Protein AF-0000000070791958 (afdb_homodimer)

Radius of gyration: 25.89 Å; Cα contacts (8 Å, |Δi|>4): 809; chains: 2; bounding box: 68×74×59 Å

Structure (mmCIF, N/CA/C/O backbone):
data_AF-0000000070791958-model_v1
#
loop_
_entity.id
_entity.type
_entity.pdbx_description
1 polymer 'PROBABLE DIPEPTIDE-TRANSPORT INTEGRAL MEMBRANE PROTEIN ABC TRANSPORTER DPPB'
#
loop_
_atom_site.group_PDB
_atom_site.id
_atom_site.type_symbol
_atom_site.label_atom_id
_atom_site.label_alt_id
_atom_site.label_comp_id
_atom_site.label_asym_id
_atom_site.label_entity_id
_atom_site.label_seq_id
_atom_site.pdbx_PDB_ins_code
_atom_site.Cartn_x
_atom_site.Cartn_y
_atom_site.Cartn_z
_atom_site.occupancy
_atom_site.B_iso_or_equiv
_atom_site.auth_seq_id
_atom_site.auth_comp_id
_atom_site.auth_asym_id
_atom_site.auth_atom_id
_atom_site.pdbx_PDB_model_num
ATOM 1 N N . MET A 1 1 ? -8.266 8.156 31.766 1 78.69 1 MET A N 1
ATOM 2 C CA . MET A 1 1 ? -7.883 7.02 30.938 1 78.69 1 MET A CA 1
ATOM 3 C C . MET A 1 1 ? -9.094 6.16 30.594 1 78.69 1 MET A C 1
ATOM 5 O O . MET A 1 1 ? -9.289 5.781 29.438 1 78.69 1 MET A O 1
ATOM 9 N N . GLY A 1 2 ? -9.938 5.934 31.641 1 81.75 2 GLY A N 1
ATOM 10 C CA . GLY A 1 2 ? -11.109 5.109 31.391 1 81.75 2 GLY A CA 1
ATOM 11 C C . GLY A 1 2 ? -12.062 5.719 30.375 1 81.75 2 GLY A C 1
ATOM 12 O O . GLY A 1 2 ? -12.5 5.043 29.453 1 81.75 2 GLY A O 1
ATOM 13 N N . TRP A 1 3 ? -12.234 6.945 30.547 1 85.06 3 TRP A N 1
ATOM 14 C CA . TRP A 1 3 ? -13.141 7.633 29.641 1 85.06 3 TRP A CA 1
ATOM 15 C C . TRP A 1 3 ? -12.539 7.727 28.234 1 85.06 3 TRP A C 1
ATOM 17 O O . TRP A 1 3 ? -13.258 7.617 27.234 1 85.06 3 TRP A O 1
ATOM 27 N N . TYR A 1 4 ? -11.305 7.953 28.203 1 83.25 4 TYR A N 1
ATOM 28 C CA . TYR A 1 4 ? -10.594 7.992 26.922 1 83.25 4 TYR A CA 1
ATOM 29 C C . TYR A 1 4 ? -10.719 6.664 26.188 1 83.25 4 TYR A C 1
ATOM 31 O O . TYR A 1 4 ? -11.039 6.633 25 1 83.25 4 TYR A O 1
ATOM 39 N N . VAL A 1 5 ? -10.539 5.641 26.922 1 87.19 5 VAL A N 1
ATOM 40 C CA . VAL A 1 5 ? -10.633 4.301 26.344 1 87.19 5 VAL A CA 1
ATOM 41 C C . VAL A 1 5 ? -12.07 4.035 25.906 1 87.19 5 VAL A C 1
ATOM 43 O O . VAL A 1 5 ? -12.297 3.494 24.812 1 87.19 5 VAL A O 1
ATOM 46 N N . ALA A 1 6 ? -13.008 4.5 26.734 1 90 6 ALA A N 1
ATOM 47 C CA . ALA A 1 6 ? -14.414 4.273 26.406 1 90 6 ALA A CA 1
ATOM 48 C C . ALA A 1 6 ? -14.805 5.008 25.125 1 90 6 ALA A C 1
ATOM 50 O O . ALA A 1 6 ? -15.547 4.469 24.297 1 90 6 ALA A O 1
ATOM 51 N N . ARG A 1 7 ? -14.336 6.094 24.969 1 86.25 7 ARG A N 1
ATOM 52 C CA . ARG A 1 7 ? -14.633 6.887 23.781 1 86.25 7 ARG A CA 1
ATOM 53 C C . ARG A 1 7 ? -14.023 6.258 22.547 1 86.25 7 ARG A C 1
ATOM 55 O O . ARG A 1 7 ? -14.656 6.219 21.484 1 86.25 7 ARG A O 1
ATOM 62 N N . ARG A 1 8 ? -12.859 5.801 22.719 1 85.06 8 ARG A N 1
ATOM 63 C CA . ARG A 1 8 ? -12.188 5.172 21.594 1 85.06 8 ARG A CA 1
ATOM 64 C C . ARG A 1 8 ? -12.883 3.869 21.188 1 85.06 8 ARG A C 1
ATOM 66 O O . ARG A 1 8 ? -13.016 3.568 20 1 85.06 8 ARG A O 1
ATOM 73 N N . VAL A 1 9 ? -13.25 3.182 22.188 1 90.44 9 VAL A N 1
ATOM 74 C CA . VAL A 1 9 ? -13.953 1.927 21.938 1 90.44 9 VAL A CA 1
ATOM 75 C C . VAL A 1 9 ? -15.305 2.209 21.281 1 90.44 9 VAL A C 1
ATOM 77 O O . VAL A 1 9 ? -15.734 1.471 20.391 1 90.44 9 VAL A O 1
ATOM 80 N N . ALA A 1 10 ? -15.953 3.213 21.672 1 89.62 10 ALA A N 1
ATOM 81 C CA . ALA A 1 10 ? -17.25 3.592 21.109 1 89.62 10 ALA A CA 1
ATOM 82 C C . ALA A 1 10 ? -17.125 3.875 19.609 1 89.62 10 ALA A C 1
ATOM 84 O O . ALA A 1 10 ? -18.047 3.551 18.844 1 89.62 10 ALA A O 1
ATOM 85 N N . VAL A 1 11 ? -16.062 4.406 19.219 1 86.06 11 VAL A N 1
ATOM 86 C CA . VAL A 1 11 ? -15.859 4.727 17.797 1 86.06 11 VAL A CA 1
ATOM 87 C C . VAL A 1 11 ? -15.539 3.455 17.016 1 86.06 11 VAL A C 1
ATOM 89 O O . VAL A 1 11 ? -15.883 3.342 15.844 1 86.06 11 VAL A O 1
ATOM 92 N N . MET A 1 12 ? -15 2.527 17.688 1 91.12 12 MET A N 1
ATOM 93 C CA . MET A 1 12 ? -14.602 1.278 17.047 1 91.12 12 MET A CA 1
ATOM 94 C C . MET A 1 12 ? -15.812 0.416 16.734 1 91.12 12 MET A C 1
ATOM 96 O O . MET A 1 12 ? -15.789 -0.367 15.781 1 91.12 12 MET A O 1
ATOM 100 N N . VAL A 1 13 ? -16.797 0.579 17.484 1 92.94 13 VAL A N 1
ATOM 101 C CA . VAL A 1 13 ? -17.969 -0.303 17.375 1 92.94 13 VAL A CA 1
ATOM 102 C C . VAL A 1 13 ? -18.641 -0.093 16.016 1 92.94 13 VAL A C 1
ATOM 104 O O . VAL A 1 13 ? -18.844 -1.048 15.266 1 92.94 13 VAL A O 1
ATOM 107 N N . PRO A 1 14 ? -18.922 1.12 15.641 1 92.75 14 PRO A N 1
ATOM 108 C CA . PRO A 1 14 ? -19.547 1.297 14.328 1 92.75 14 PRO A CA 1
ATOM 109 C C . PRO A 1 14 ? -18.641 0.864 13.18 1 92.75 14 PRO A C 1
ATOM 111 O O . PRO A 1 14 ? -19.125 0.388 12.148 1 92.75 14 PRO A O 1
ATOM 114 N N . VAL A 1 15 ? -17.438 1.049 13.32 1 91.88 15 VAL A N 1
ATOM 115 C CA . VAL A 1 15 ? -16.5 0.637 12.273 1 91.88 15 VAL A CA 1
ATOM 116 C C . VAL A 1 15 ? -16.5 -0.885 12.148 1 91.88 15 VAL A C 1
ATOM 118 O O . VAL A 1 15 ? -16.547 -1.422 11.039 1 91.88 15 VAL A O 1
ATOM 121 N N . PHE A 1 16 ? -16.453 -1.516 13.305 1 94.75 16 PHE A N 1
ATOM 122 C CA . PHE A 1 16 ? -16.5 -2.973 13.32 1 94.75 16 PHE A CA 1
ATOM 123 C C . PHE A 1 16 ? -17.781 -3.49 12.695 1 94.75 16 PHE A C 1
ATOM 125 O O . PHE A 1 16 ? -17.75 -4.367 11.828 1 94.75 16 PHE A O 1
ATOM 132 N N . LEU A 1 17 ? -18.859 -2.953 13.102 1 95 17 LEU A N 1
ATOM 133 C CA . LEU A 1 17 ? -20.156 -3.385 12.594 1 95 17 LEU A CA 1
ATOM 134 C C . LEU A 1 17 ? -20.297 -3.047 11.109 1 95 17 LEU A C 1
ATOM 136 O O . LEU A 1 17 ? -20.812 -3.852 10.336 1 95 17 LEU A O 1
ATOM 140 N N . GLY A 1 18 ? -19.828 -1.9 10.758 1 93.94 18 GLY A N 1
ATOM 141 C CA . GLY A 1 18 ? -19.906 -1.504 9.359 1 93.94 18 GLY A CA 1
ATOM 142 C C . GLY A 1 18 ? -19.078 -2.379 8.438 1 93.94 18 GLY A C 1
ATOM 143 O O . GLY A 1 18 ? -19.547 -2.822 7.395 1 93.94 18 GLY A O 1
ATOM 144 N N . ALA A 1 19 ? -17.875 -2.635 8.812 1 94.12 19 ALA A N 1
ATOM 145 C CA . ALA A 1 19 ? -16.969 -3.436 7.992 1 94.12 19 ALA A CA 1
ATOM 146 C C . ALA A 1 19 ? -17.469 -4.879 7.891 1 94.12 19 ALA A C 1
ATOM 148 O O . ALA A 1 19 ? -17.484 -5.453 6.797 1 94.12 19 ALA A O 1
ATOM 149 N N . THR A 1 20 ? -17.859 -5.418 9.031 1 94.75 20 THR A N 1
ATOM 150 C CA . THR A 1 20 ? -18.266 -6.82 9.039 1 94.75 20 THR A CA 1
ATOM 151 C C . THR A 1 20 ? -19.625 -6.992 8.367 1 94.75 20 THR A C 1
ATOM 153 O O . THR A 1 20 ? -19.875 -8.008 7.707 1 94.75 20 THR A O 1
ATOM 156 N N . LEU A 1 21 ? -20.469 -5.992 8.539 1 94.12 21 LEU A N 1
ATOM 157 C CA . LEU A 1 21 ? -21.75 -6.039 7.84 1 94.12 21 LEU A CA 1
ATOM 158 C C . LEU A 1 21 ? -21.562 -5.941 6.332 1 94.12 21 LEU A C 1
ATOM 160 O O . LEU A 1 21 ? -22.234 -6.629 5.57 1 94.12 21 LEU A O 1
ATOM 164 N N . LEU A 1 22 ? -20.672 -5.137 5.98 1 91.88 22 LEU A N 1
ATOM 165 C CA . LEU A 1 22 ? -20.406 -4.973 4.555 1 91.88 22 LEU A CA 1
ATOM 166 C C . LEU A 1 22 ? -19.922 -6.277 3.938 1 91.88 22 LEU A C 1
ATOM 168 O O . LEU A 1 22 ? -20.453 -6.727 2.922 1 91.88 22 LEU A O 1
ATOM 172 N N . ILE A 1 23 ? -19 -6.918 4.535 1 92.5 23 ILE A N 1
ATOM 173 C CA . ILE A 1 23 ? -18.406 -8.133 3.975 1 92.5 23 ILE A CA 1
ATOM 174 C C . ILE A 1 23 ? -19.406 -9.281 4.07 1 92.5 23 ILE A C 1
ATOM 176 O O . ILE A 1 23 ? -19.562 -10.062 3.127 1 92.5 23 ILE A O 1
ATOM 180 N N . TYR A 1 24 ? -20.078 -9.336 5.219 1 92.06 24 TYR A N 1
ATOM 181 C CA . TYR A 1 24 ? -21.109 -10.352 5.391 1 92.06 24 TYR A CA 1
ATOM 182 C C . TYR A 1 24 ? -22.219 -10.195 4.352 1 92.06 24 TYR A C 1
ATOM 184 O O . TYR A 1 24 ? -22.641 -11.172 3.744 1 92.06 24 TYR A O 1
ATOM 192 N N . GLY A 1 25 ? -22.625 -9.031 4.141 1 91 25 GLY A N 1
ATOM 193 C CA . GLY A 1 25 ? -23.688 -8.75 3.178 1 91 25 GLY A CA 1
ATOM 194 C C . GLY A 1 25 ? -23.281 -9.055 1.747 1 91 25 GLY A C 1
ATOM 195 O O . GLY A 1 25 ? -24.094 -9.539 0.956 1 91 25 GLY A O 1
ATOM 196 N N . MET A 1 26 ? -22.125 -8.805 1.457 1 87.25 26 MET A N 1
ATOM 197 C CA . MET A 1 26 ? -21.641 -9.055 0.103 1 87.25 26 MET A CA 1
ATOM 198 C C . MET A 1 26 ? -21.641 -10.547 -0.211 1 87.25 26 MET A C 1
ATOM 200 O O . MET A 1 26 ? -21.75 -10.945 -1.374 1 87.25 26 MET A O 1
ATOM 204 N N . VAL A 1 27 ? -21.578 -11.32 0.796 1 85.19 27 VAL A N 1
ATOM 205 C CA . VAL A 1 27 ? -21.469 -12.758 0.582 1 85.19 27 VAL A CA 1
ATOM 206 C C . VAL A 1 27 ? -22.828 -13.414 0.78 1 85.19 27 VAL A C 1
ATOM 208 O O . VAL A 1 27 ? -23.203 -14.328 0.043 1 85.19 27 VAL A O 1
ATOM 211 N N . PHE A 1 28 ? -23.609 -12.82 1.711 1 86.12 28 PHE A N 1
ATOM 212 C CA . PHE A 1 28 ? -24.781 -13.586 2.125 1 86.12 28 PHE A CA 1
ATOM 213 C C . PHE A 1 28 ? -26.062 -12.852 1.759 1 86.12 28 PHE A C 1
ATOM 215 O O . PHE A 1 28 ? -27.156 -13.43 1.793 1 86.12 28 PHE A O 1
ATOM 222 N N . LEU A 1 29 ? -25.875 -11.562 1.448 1 80.38 29 LEU A N 1
ATOM 223 C CA . LEU A 1 29 ? -27.078 -10.836 1.03 1 80.38 29 LEU A CA 1
ATOM 224 C C . LEU A 1 29 ? -27.297 -10.969 -0.473 1 80.38 29 LEU A C 1
ATOM 226 O O . LEU A 1 29 ? -27.141 -9.992 -1.214 1 80.38 29 LEU A O 1
ATOM 230 N N . LEU A 1 30 ? -27.344 -12.125 -0.963 1 73.44 30 LEU A N 1
ATOM 231 C CA . LEU A 1 30 ? -27.453 -12.359 -2.398 1 73.44 30 LEU A CA 1
ATOM 232 C C . LEU A 1 30 ? -28.844 -12.867 -2.764 1 73.44 30 LEU A C 1
ATOM 234 O O . LEU A 1 30 ? -29.5 -13.5 -1.946 1 73.44 30 LEU A O 1
ATOM 238 N N . PRO A 1 31 ? -29.172 -12.367 -3.902 1 68.44 31 PRO A N 1
ATOM 239 C CA . PRO A 1 31 ? -30.484 -12.836 -4.352 1 68.44 31 PRO A CA 1
ATOM 240 C C . PRO A 1 31 ? -30.516 -14.344 -4.59 1 68.44 31 PRO A C 1
ATOM 242 O O . PRO A 1 31 ? -29.5 -14.938 -4.957 1 68.44 31 PRO A O 1
ATOM 245 N N . GLY A 1 32 ? -31.609 -14.922 -4.254 1 69.44 32 GLY A N 1
ATOM 246 C CA . GLY A 1 32 ? -31.828 -16.328 -4.527 1 69.44 32 GLY A CA 1
ATOM 247 C C . GLY A 1 32 ? -31.422 -17.234 -3.375 1 69.44 32 GLY A C 1
ATOM 248 O O . GLY A 1 32 ? -31.5 -16.828 -2.211 1 69.44 32 GLY A O 1
ATOM 249 N N . ASP A 1 3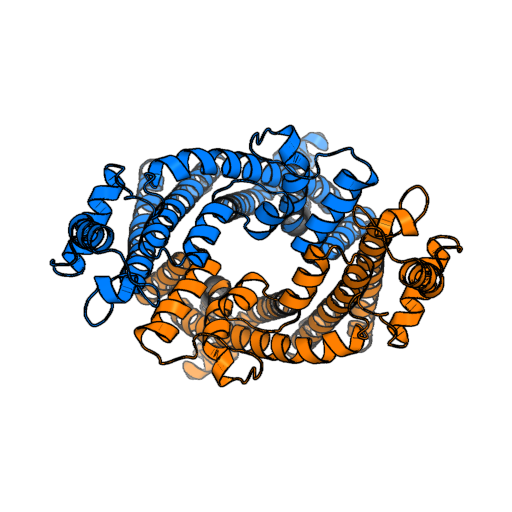3 ? -31 -18.469 -3.799 1 71.44 33 ASP A N 1
ATOM 250 C CA . ASP A 1 33 ? -30.562 -19.453 -2.811 1 71.44 33 ASP A CA 1
ATOM 251 C C . ASP A 1 33 ? -29.141 -19.156 -2.336 1 71.44 33 ASP A C 1
ATOM 253 O O . ASP A 1 33 ? -28.203 -19.203 -3.125 1 71.44 33 ASP A O 1
ATOM 257 N N . PRO A 1 34 ? -29.047 -18.828 -1.105 1 72.31 34 PRO A N 1
ATOM 258 C CA . PRO A 1 34 ? -27.734 -18.438 -0.58 1 72.31 34 PRO A CA 1
ATOM 259 C C . PRO A 1 34 ? -26.672 -19.531 -0.788 1 72.31 34 PRO A C 1
ATOM 261 O O . PRO A 1 34 ? -25.516 -19.219 -1.081 1 72.31 34 PRO A O 1
ATOM 264 N N . VAL A 1 35 ? -27.125 -20.734 -0.673 1 74.88 35 VAL A N 1
ATOM 265 C CA . VAL A 1 35 ? -26.156 -21.828 -0.8 1 74.88 35 VAL A CA 1
ATOM 266 C C . VAL A 1 35 ? -25.688 -21.938 -2.248 1 74.88 35 VAL A C 1
ATOM 268 O O . VAL A 1 35 ? -24.516 -22.188 -2.506 1 74.88 35 VAL A O 1
ATOM 271 N N . ALA A 1 36 ? -26.562 -21.828 -3.098 1 70.19 36 ALA A N 1
ATOM 272 C CA . ALA A 1 36 ? -26.188 -21.844 -4.508 1 70.19 36 ALA A CA 1
ATOM 273 C C . ALA A 1 36 ? -25.266 -20.672 -4.855 1 70.19 36 ALA A C 1
ATOM 275 O O . ALA A 1 36 ? -24.328 -20.828 -5.641 1 70.19 36 ALA A O 1
ATOM 276 N N . ALA A 1 37 ? -25.547 -19.672 -4.293 1 67.75 37 ALA A N 1
ATOM 277 C CA . ALA A 1 37 ? -24.766 -18.469 -4.543 1 67.75 37 ALA A CA 1
ATOM 278 C C . ALA A 1 37 ? -23.328 -18.625 -4.039 1 67.75 37 ALA A C 1
ATOM 280 O O . ALA A 1 37 ? -22.391 -18.141 -4.66 1 67.75 37 ALA A O 1
ATOM 281 N N . LEU A 1 38 ? -23.266 -19.359 -2.975 1 71.19 38 LEU A N 1
ATOM 282 C CA . LEU A 1 38 ? -21.953 -19.594 -2.371 1 71.19 38 LEU A CA 1
ATOM 283 C C . LEU A 1 38 ? -21.156 -20.609 -3.184 1 71.19 38 LEU A C 1
ATOM 285 O O . LEU A 1 38 ? -19.922 -20.578 -3.188 1 71.19 38 LEU A O 1
ATOM 289 N N . ALA A 1 39 ? -21.875 -21.547 -3.787 1 66.94 39 ALA A N 1
ATOM 290 C CA . ALA A 1 39 ? -21.219 -22.594 -4.562 1 66.94 39 ALA A CA 1
ATOM 291 C C . ALA A 1 39 ? -20.609 -22.031 -5.84 1 66.94 39 ALA A C 1
ATOM 293 O O . ALA A 1 39 ? -19.578 -22.531 -6.312 1 66.94 39 ALA A O 1
ATOM 294 N N . GLY A 1 40 ? -21.078 -20.844 -6.219 1 60.94 40 GLY A N 1
ATOM 295 C CA . GLY A 1 40 ? -20.594 -20.281 -7.473 1 60.94 40 GLY A CA 1
ATOM 296 C C . GLY A 1 40 ? -20.625 -21.281 -8.617 1 60.94 40 GLY A C 1
ATOM 297 O O . GLY A 1 40 ? -21.656 -21.891 -8.891 1 60.94 40 GLY A O 1
ATOM 298 N N . ASP A 1 41 ? -19.422 -21.469 -9.211 1 59.44 41 ASP A N 1
ATOM 299 C CA . ASP A 1 41 ? -19.297 -22.359 -10.359 1 59.44 41 ASP A CA 1
ATOM 300 C C . ASP A 1 41 ? -18.938 -23.781 -9.922 1 59.44 41 ASP A C 1
ATOM 302 O O . ASP A 1 41 ? -18.922 -24.703 -10.734 1 59.44 41 ASP A O 1
ATOM 306 N N . ARG A 1 42 ? -18.672 -23.891 -8.695 1 63.59 42 ARG A N 1
ATOM 307 C CA . ARG A 1 42 ? -18.344 -25.219 -8.203 1 63.59 42 ARG A CA 1
ATOM 308 C C . ARG A 1 42 ? -19.422 -25.75 -7.27 1 63.59 42 ARG A C 1
ATOM 310 O O . ARG A 1 42 ? -19.688 -25.156 -6.223 1 63.59 42 ARG A O 1
ATOM 317 N N . PRO A 1 43 ? -19.984 -26.75 -7.746 1 68.38 43 PRO A N 1
ATOM 318 C CA . PRO A 1 43 ? -21.062 -27.281 -6.91 1 68.38 43 PRO A CA 1
ATOM 319 C C . PRO A 1 43 ? -20.562 -27.75 -5.539 1 68.38 43 PRO A C 1
ATOM 321 O O . PRO A 1 43 ? -19.453 -28.281 -5.426 1 68.38 43 PRO A O 1
ATOM 324 N N . LEU A 1 44 ? -21.234 -27.312 -4.531 1 73.81 44 LEU A N 1
ATOM 325 C CA . LEU A 1 44 ? -20.984 -27.781 -3.174 1 73.81 44 LEU A CA 1
ATOM 326 C C . LEU A 1 44 ? -21.609 -29.141 -2.941 1 73.81 44 LEU A C 1
ATOM 328 O O . LEU A 1 44 ? -22.641 -29.469 -3.518 1 73.81 44 LEU A O 1
ATOM 332 N N . THR A 1 45 ? -20.906 -29.953 -2.248 1 79.12 45 THR A N 1
ATOM 333 C CA . THR A 1 45 ? -21.531 -31.203 -1.824 1 79.12 45 THR A CA 1
ATOM 334 C C . THR A 1 45 ? -22.734 -30.938 -0.922 1 79.12 45 THR A C 1
ATOM 336 O O . THR A 1 45 ? -22.781 -29.906 -0.238 1 79.12 45 THR A O 1
ATOM 339 N N . PRO A 1 46 ? -23.656 -31.797 -1.034 1 80.31 46 PRO A N 1
ATOM 340 C CA . PRO A 1 46 ? -24.828 -31.609 -0.186 1 80.31 46 PRO A CA 1
ATOM 341 C C . PRO A 1 46 ? -24.484 -31.5 1.296 1 80.31 46 PRO A C 1
ATOM 343 O O . PRO A 1 46 ? -25.125 -30.75 2.029 1 80.31 46 PRO A O 1
ATOM 346 N N . ALA A 1 47 ? -23.484 -32.156 1.708 1 78.81 47 ALA A N 1
ATOM 347 C CA . ALA A 1 47 ? -23.062 -32.094 3.107 1 78.81 47 ALA A CA 1
ATOM 348 C C . ALA A 1 47 ? -22.562 -30.688 3.473 1 78.81 47 ALA A C 1
ATOM 350 O O . ALA A 1 47 ? -22.938 -30.141 4.508 1 78.81 47 ALA A O 1
ATOM 351 N N . VAL A 1 48 ? -21.781 -30.219 2.539 1 76.88 48 VAL A N 1
ATOM 352 C CA . VAL A 1 48 ? -21.234 -28.891 2.783 1 76.88 48 VAL A CA 1
ATOM 353 C C . VAL A 1 48 ? -22.328 -27.844 2.709 1 76.88 48 VAL A C 1
ATOM 355 O O . VAL A 1 48 ? -22.375 -26.906 3.514 1 76.88 48 VAL A O 1
ATOM 358 N N . ALA A 1 49 ? -23.219 -28.062 1.844 1 81.62 49 ALA A N 1
ATOM 359 C CA . ALA A 1 49 ? -24.344 -27.141 1.692 1 81.62 49 ALA A CA 1
ATOM 360 C C . ALA A 1 49 ? -25.203 -27.109 2.953 1 81.62 49 ALA A C 1
ATOM 362 O O . ALA A 1 49 ? -25.609 -26.031 3.412 1 81.62 49 ALA A O 1
ATOM 363 N N . ALA A 1 50 ? -25.469 -28.234 3.5 1 79.88 50 ALA A N 1
ATOM 364 C CA . ALA A 1 50 ? -26.281 -28.328 4.707 1 79.88 50 ALA A CA 1
ATOM 365 C C . ALA A 1 50 ? -25.562 -27.719 5.906 1 79.88 50 ALA A C 1
ATOM 367 O O . ALA A 1 50 ? -26.203 -27.062 6.742 1 79.88 50 ALA A O 1
ATOM 368 N N . GLN A 1 51 ? -24.328 -27.938 5.938 1 78.62 51 GLN A N 1
ATOM 369 C CA . GLN A 1 51 ? -23.531 -27.375 7.023 1 78.62 51 GLN A CA 1
ATOM 370 C C . GLN A 1 51 ? -23.516 -25.844 6.969 1 78.62 51 GLN A C 1
ATOM 372 O O . GLN A 1 51 ? -23.641 -25.188 8 1 78.62 51 GLN A O 1
ATOM 377 N N . LEU A 1 52 ? -23.422 -25.406 5.773 1 79.75 52 LEU A N 1
ATOM 378 C CA . LEU A 1 52 ? -23.406 -23.953 5.594 1 79.75 52 LEU A CA 1
ATOM 379 C C . LEU A 1 52 ? -24.766 -23.344 5.945 1 79.75 52 LEU A C 1
ATOM 381 O O . LEU A 1 52 ? -24.828 -22.312 6.605 1 79.75 52 LEU A O 1
ATOM 385 N N . ARG A 1 53 ? -25.766 -24.031 5.566 1 82.19 53 ARG A N 1
ATOM 386 C CA . ARG A 1 53 ? -27.109 -23.547 5.852 1 82.19 53 ARG A CA 1
ATOM 387 C C . ARG A 1 53 ? -27.359 -23.5 7.352 1 82.19 53 ARG A C 1
ATOM 389 O O . ARG A 1 53 ? -27.953 -22.547 7.855 1 82.19 53 ARG A O 1
ATOM 396 N N . SER A 1 54 ? -26.906 -24.484 8.016 1 80.69 54 SER A N 1
ATOM 397 C CA . SER A 1 54 ? -27.141 -24.562 9.453 1 80.69 54 SER A CA 1
ATOM 398 C C . SER A 1 54 ? -26.219 -23.625 10.219 1 80.69 54 SER A C 1
ATOM 400 O O . SER A 1 54 ? -26.656 -22.906 11.117 1 80.69 54 SER A O 1
ATOM 402 N N . HIS A 1 55 ? -25 -23.562 9.805 1 78.81 55 HIS A N 1
ATOM 403 C CA . HIS A 1 55 ? -24.016 -22.781 10.539 1 78.81 55 HIS A CA 1
ATOM 404 C C . HIS A 1 55 ? -24.312 -21.281 10.406 1 78.81 55 HIS A C 1
ATOM 406 O O . HIS A 1 55 ? -24.203 -20.531 11.383 1 78.81 55 HIS A O 1
ATOM 412 N N . TYR A 1 56 ? -24.766 -20.953 9.219 1 79.56 56 TYR A N 1
ATOM 413 C CA . TYR A 1 56 ? -24.953 -19.531 8.984 1 79.56 56 TYR A CA 1
ATOM 414 C C . TYR A 1 56 ? -26.438 -19.156 9.07 1 79.56 56 TYR A C 1
ATOM 416 O O . TYR A 1 56 ? -26.797 -18 8.852 1 79.56 56 TYR A O 1
ATOM 424 N N . HIS A 1 57 ? -27.172 -20.125 9.453 1 83.88 57 HIS A N 1
ATOM 425 C CA . HIS A 1 57 ? -28.594 -19.922 9.633 1 83.88 57 HIS A CA 1
ATOM 426 C C . HIS A 1 57 ? -29.219 -19.219 8.43 1 83.88 57 HIS A C 1
ATOM 428 O O . HIS A 1 57 ? -29.891 -18.203 8.578 1 83.88 57 HIS A O 1
ATOM 434 N N . LEU A 1 58 ? -29.078 -19.766 7.289 1 83.25 58 LEU A N 1
ATOM 435 C CA . LEU A 1 58 ? -29.406 -19.094 6.039 1 83.25 58 LEU A CA 1
ATOM 436 C C . LEU A 1 58 ? -30.906 -19.047 5.809 1 83.25 58 LEU A C 1
ATOM 438 O O . LEU A 1 58 ? -31.391 -18.359 4.902 1 83.25 58 LEU A O 1
ATOM 442 N N . ASP A 1 59 ? -31.641 -19.703 6.762 1 84.12 59 ASP A N 1
ATOM 443 C CA . ASP A 1 59 ? -33.094 -19.688 6.66 1 84.12 59 ASP A CA 1
ATOM 444 C C . ASP A 1 59 ? -33.688 -18.531 7.457 1 84.12 59 ASP A C 1
ATOM 446 O O . ASP A 1 59 ? -34.875 -18.203 7.289 1 84.12 59 ASP A O 1
ATOM 450 N N . ASP A 1 60 ? -32.875 -17.922 8.227 1 87.75 60 ASP A N 1
ATOM 451 C CA . ASP A 1 60 ? -33.312 -16.781 9.023 1 87.75 60 ASP A CA 1
ATOM 452 C C . ASP A 1 60 ? -33.188 -15.477 8.227 1 87.75 60 ASP A C 1
ATOM 454 O O . ASP A 1 60 ? -32.5 -15.43 7.211 1 87.75 60 ASP A O 1
ATOM 458 N N . PRO A 1 61 ? -34 -14.453 8.75 1 89.75 61 PRO A N 1
ATOM 459 C CA . PRO A 1 61 ? -33.781 -13.148 8.117 1 89.75 61 PRO A CA 1
ATOM 460 C C . PRO A 1 61 ? -32.344 -12.672 8.211 1 89.75 61 PRO A C 1
ATOM 462 O O . PRO A 1 61 ? -31.641 -12.984 9.18 1 89.75 61 PRO A O 1
ATOM 465 N N . PHE A 1 62 ? -31.875 -11.961 7.281 1 91 62 PHE A N 1
ATOM 466 C CA . PHE A 1 62 ? -30.469 -11.57 7.086 1 91 62 PHE A CA 1
ATOM 467 C C . PHE A 1 62 ? -29.906 -10.953 8.352 1 91 62 PHE A C 1
ATOM 469 O O . PHE A 1 62 ? -28.797 -11.289 8.773 1 91 62 PHE A O 1
ATOM 476 N N . LEU A 1 63 ? -30.688 -10.023 8.961 1 92.06 63 LEU A N 1
ATOM 477 C CA . LEU A 1 63 ? -30.172 -9.328 10.133 1 92.06 63 LEU A CA 1
ATOM 478 C C . LEU A 1 63 ? -29.984 -10.289 11.305 1 92.06 63 LEU A C 1
ATOM 480 O O . LEU A 1 63 ? -29.062 -10.133 12.102 1 92.06 63 LEU A O 1
ATOM 484 N N . VAL A 1 64 ? -30.844 -11.273 11.398 1 92.25 64 VAL A N 1
ATOM 485 C CA . VAL A 1 64 ? -30.734 -12.281 12.453 1 92.25 64 VAL A CA 1
ATOM 486 C C . VAL A 1 64 ? -29.531 -13.172 12.188 1 92.25 64 VAL A C 1
ATOM 488 O O . VAL A 1 64 ? -28.797 -13.523 13.109 1 92.25 64 VAL A O 1
ATOM 491 N N . GLN A 1 65 ? -29.328 -13.492 10.914 1 91.88 65 GLN A N 1
ATOM 492 C CA . GLN A 1 65 ? -28.141 -14.25 10.508 1 91.88 65 GLN A CA 1
ATOM 493 C C . GLN A 1 65 ? -26.859 -13.547 10.945 1 91.88 65 GLN A C 1
ATOM 495 O O . GLN A 1 65 ? -25.969 -14.172 11.531 1 91.88 65 GLN A O 1
ATOM 500 N N . TYR A 1 66 ? -26.891 -12.305 10.648 1 93.19 66 TYR A N 1
ATOM 501 C CA . TYR A 1 66 ? -25.703 -11.508 10.93 1 93.19 66 TYR A CA 1
ATOM 502 C C . TYR A 1 66 ? -25.453 -11.414 12.43 1 93.19 66 TYR A C 1
ATOM 504 O O . TYR A 1 66 ? -24.312 -11.555 12.875 1 93.19 66 TYR A O 1
ATOM 512 N N . LEU A 1 67 ? -26.484 -11.219 13.219 1 93.5 67 LEU A N 1
ATOM 513 C CA . LEU A 1 67 ? -26.328 -11.094 14.664 1 93.5 67 LEU A CA 1
ATOM 514 C C . LEU A 1 67 ? -25.891 -12.414 15.281 1 93.5 67 LEU A C 1
ATOM 516 O O . LEU A 1 67 ? -25.078 -12.43 16.203 1 93.5 67 LEU A O 1
ATOM 520 N N . ARG A 1 68 ? -26.391 -13.484 14.781 1 91.25 68 ARG A N 1
ATOM 521 C CA . ARG A 1 68 ? -25.984 -14.797 15.258 1 91.25 68 ARG A CA 1
ATOM 522 C C . ARG A 1 68 ? -24.516 -15.078 14.906 1 91.25 68 ARG A C 1
ATOM 524 O O . ARG A 1 68 ? -23.797 -15.68 15.688 1 91.25 68 ARG A O 1
ATOM 531 N N . TYR A 1 69 ? -24.203 -14.688 13.688 1 90.81 69 TYR A N 1
ATOM 532 C CA . TYR A 1 69 ? -22.812 -14.812 13.258 1 90.81 69 TYR A CA 1
ATOM 533 C C . TYR A 1 69 ? -21.875 -14.062 14.195 1 90.81 69 TYR A C 1
ATOM 535 O O . TYR A 1 69 ? -20.875 -14.617 14.648 1 90.81 69 TYR A O 1
ATOM 543 N N . LEU A 1 70 ? -22.25 -12.852 14.562 1 92.12 70 LEU A N 1
ATOM 544 C CA . LEU A 1 70 ? -21.453 -12.055 15.484 1 92.12 70 LEU A CA 1
ATOM 545 C C . LEU A 1 70 ? -21.375 -12.719 16.859 1 92.12 70 LEU A C 1
ATOM 547 O O . LEU A 1 70 ? -20.328 -12.688 17.5 1 92.12 70 LEU A O 1
ATOM 551 N N . GLY A 1 71 ? -22.5 -13.266 17.281 1 90.38 71 GLY A N 1
ATOM 552 C CA . GLY A 1 71 ? -22.516 -14 18.531 1 90.38 71 GLY A CA 1
ATOM 553 C C . GLY A 1 71 ? -21.578 -15.188 18.547 1 90.38 71 GLY A C 1
ATOM 554 O O . GLY A 1 71 ? -20.922 -15.461 19.547 1 90.38 71 GLY A O 1
ATOM 555 N N . GLY A 1 72 ? -21.516 -15.883 17.484 1 88.62 72 GLY A N 1
ATOM 556 C CA . GLY A 1 72 ? -20.578 -17 17.344 1 88.62 72 GLY A CA 1
ATOM 557 C C . GLY A 1 72 ? -19.125 -16.562 17.406 1 88.62 72 GLY A C 1
ATOM 558 O O . GLY A 1 72 ? -18.312 -17.234 18.047 1 88.62 72 GLY A O 1
ATOM 559 N N . ILE A 1 73 ? -18.844 -15.516 16.828 1 87.44 73 ILE A N 1
ATOM 560 C CA . ILE A 1 73 ? -17.469 -15.008 16.812 1 87.44 73 ILE A CA 1
ATOM 561 C C . ILE A 1 73 ? -17.031 -14.656 18.219 1 87.44 73 ILE A C 1
ATOM 563 O O . ILE A 1 73 ? -15.898 -14.93 18.625 1 87.44 73 ILE A O 1
ATOM 567 N N . LEU A 1 74 ? -17.938 -14.039 18.953 1 86.44 74 LEU A N 1
ATOM 568 C CA . LEU A 1 74 ? -17.625 -13.648 20.328 1 86.44 74 LEU A CA 1
ATOM 569 C C . LEU A 1 74 ? -17.359 -14.875 21.188 1 86.44 74 LEU A C 1
ATOM 571 O O . LEU A 1 74 ? -16.625 -14.789 22.172 1 86.44 74 LEU A O 1
ATOM 575 N N . HIS A 1 75 ? -17.906 -15.992 20.734 1 88.31 75 HIS A N 1
ATOM 576 C CA . HIS A 1 75 ? -17.703 -17.219 21.484 1 88.31 75 HIS A CA 1
ATOM 577 C C . HIS A 1 75 ? -16.594 -18.078 20.859 1 88.31 75 HIS A C 1
ATOM 579 O O . HIS A 1 75 ? -16.438 -19.25 21.203 1 88.31 75 HIS A O 1
ATOM 585 N N . GLY A 1 76 ? -15.961 -17.547 19.891 1 86.31 76 GLY A N 1
ATOM 586 C CA . GLY A 1 76 ? -14.812 -18.219 19.297 1 86.31 76 GLY A CA 1
ATOM 587 C C . GLY A 1 76 ? -15.188 -19.141 18.156 1 86.31 76 GLY A C 1
ATOM 588 O O . GLY A 1 76 ? -14.336 -19.891 17.656 1 86.31 76 GLY A O 1
ATOM 589 N N . ASP A 1 77 ? -16.422 -19.094 17.812 1 90.12 77 ASP A N 1
ATOM 590 C CA . ASP A 1 77 ? -16.859 -19.906 16.688 1 90.12 77 ASP A CA 1
ATOM 591 C C . ASP A 1 77 ? -16.719 -19.156 15.359 1 90.12 77 ASP A C 1
ATOM 593 O O . ASP A 1 77 ? -17.609 -18.375 14.984 1 90.12 77 ASP A O 1
ATOM 597 N N . LEU A 1 78 ? -15.734 -19.5 14.641 1 89.5 78 LEU A N 1
ATOM 598 C CA . LEU A 1 78 ? -15.445 -18.812 13.383 1 89.5 78 LEU A CA 1
ATOM 599 C C . LEU A 1 78 ? -15.828 -19.688 12.188 1 89.5 78 LEU A C 1
ATOM 601 O O . LEU A 1 78 ? -15.578 -19.312 11.039 1 89.5 78 LEU A O 1
ATOM 605 N N . GLY A 1 79 ? -16.375 -20.844 12.508 1 85.69 79 GLY A N 1
ATOM 606 C CA . GLY A 1 79 ? -16.734 -21.766 11.438 1 85.69 79 GLY A CA 1
ATOM 607 C C . GLY A 1 79 ? -15.578 -22.656 11.016 1 85.69 79 GLY A C 1
ATOM 608 O O . GLY A 1 79 ? -14.602 -22.797 11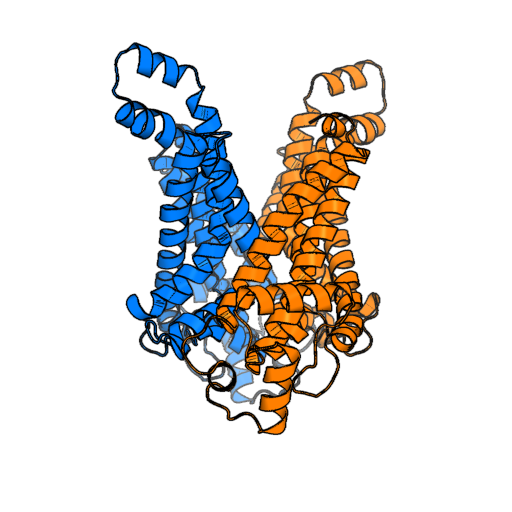.75 1 85.69 79 GLY A O 1
ATOM 609 N N . ARG A 1 80 ? -15.844 -23.391 9.891 1 84.31 80 ARG A N 1
ATOM 610 C CA . ARG A 1 80 ? -14.844 -24.312 9.359 1 84.31 80 ARG A CA 1
ATOM 611 C C . ARG A 1 80 ? -14.508 -23.984 7.914 1 84.31 80 ARG A C 1
ATOM 613 O O . ARG A 1 80 ? -15.375 -23.547 7.148 1 84.31 80 ARG A O 1
ATOM 620 N N . ALA A 1 81 ? -13.219 -24.203 7.652 1 84.06 81 ALA A N 1
ATOM 621 C CA . ALA A 1 81 ? -12.789 -24.062 6.262 1 84.06 81 ALA A CA 1
ATOM 622 C C . ALA A 1 81 ? -13.289 -25.25 5.426 1 84.06 81 ALA A C 1
ATOM 624 O O . ALA A 1 81 ? -13.812 -26.219 5.969 1 84.06 81 ALA A O 1
ATOM 625 N N . TYR A 1 82 ? -13.188 -25.031 4.141 1 79 82 TYR A N 1
ATOM 626 C CA . TYR A 1 82 ? -13.641 -26.109 3.26 1 79 82 TYR A CA 1
ATOM 627 C C . TYR A 1 82 ? -12.781 -27.344 3.426 1 79 82 TYR A C 1
ATOM 629 O O . TYR A 1 82 ? -13.219 -28.453 3.104 1 79 82 TYR A O 1
ATOM 637 N N . SER A 1 83 ? -11.562 -27.156 3.898 1 77.62 83 SER A N 1
ATOM 638 C CA . SER A 1 83 ? -10.703 -28.281 4.215 1 77.62 83 SER A CA 1
ATOM 639 C C . SER A 1 83 ? -11.234 -29.078 5.402 1 77.62 83 SER A C 1
ATOM 641 O O . SER A 1 83 ? -10.789 -30.203 5.66 1 77.62 83 SER A O 1
ATOM 643 N N . GLY A 1 84 ? -12.125 -28.469 6.172 1 83.19 84 GLY A N 1
ATOM 644 C CA . GLY A 1 84 ? -12.68 -29.109 7.355 1 83.19 84 GLY A CA 1
ATOM 645 C C . GLY A 1 84 ? -12.086 -28.594 8.648 1 83.19 84 GLY A C 1
ATOM 646 O O . GLY A 1 84 ? -12.656 -28.781 9.727 1 83.19 84 GLY A O 1
ATOM 647 N N . LEU A 1 85 ? -11.023 -27.891 8.594 1 87.69 85 LEU A N 1
ATOM 648 C CA . LEU A 1 85 ? -10.375 -27.359 9.789 1 87.69 85 LEU A CA 1
ATOM 649 C C . LEU A 1 85 ? -11.117 -26.141 10.312 1 87.69 85 LEU A C 1
ATOM 651 O O . LEU A 1 85 ? -11.594 -25.312 9.531 1 87.69 85 LEU A O 1
ATOM 655 N N . PRO A 1 86 ? -11.141 -26.109 11.672 1 91.56 86 PRO A N 1
ATOM 656 C CA . PRO A 1 86 ? -11.711 -24.875 12.219 1 91.56 86 PRO A CA 1
ATOM 657 C C . PRO A 1 86 ? -10.906 -23.641 11.828 1 91.56 86 PRO A C 1
ATOM 659 O O . PRO A 1 86 ? -9.672 -23.656 11.867 1 91.56 86 PRO A O 1
ATOM 662 N N . VAL A 1 87 ? -11.609 -22.609 11.43 1 91.81 87 VAL A N 1
ATOM 663 C CA . VAL A 1 87 ? -10.961 -21.359 11.016 1 91.81 87 VAL A CA 1
ATOM 664 C C . VAL A 1 87 ? -10.125 -20.812 12.172 1 91.81 87 VAL A C 1
ATOM 666 O O . VAL A 1 87 ? -9.039 -20.266 11.953 1 91.81 87 VAL A O 1
ATOM 669 N N . SER A 1 88 ? -10.562 -21.047 13.391 1 92.94 88 SER A N 1
ATOM 670 C CA . SER A 1 88 ? -9.828 -20.578 14.562 1 92.94 88 SER A CA 1
ATOM 671 C C . SER A 1 88 ? -8.469 -21.25 14.672 1 92.94 88 SER A C 1
ATOM 673 O O . SER A 1 88 ? -7.48 -20.625 15.039 1 92.94 88 SER A O 1
ATOM 675 N N . ALA A 1 89 ? -8.391 -22.453 14.328 1 92.62 89 ALA A N 1
ATOM 676 C CA . ALA A 1 89 ? -7.129 -23.203 14.383 1 92.62 89 ALA A CA 1
ATOM 677 C C . ALA A 1 89 ? -6.164 -22.719 13.305 1 92.62 89 ALA A C 1
ATOM 679 O O . ALA A 1 89 ? -4.965 -22.578 13.555 1 92.62 89 ALA A O 1
ATOM 680 N N . VAL A 1 90 ? -6.719 -22.5 12.195 1 91.12 90 VAL A N 1
ATOM 681 C CA . VAL A 1 90 ? -5.91 -22.016 11.078 1 91.12 90 VAL A CA 1
ATOM 682 C C . VAL A 1 90 ? -5.312 -20.656 11.43 1 91.12 90 VAL A C 1
ATOM 684 O O . VAL A 1 90 ? -4.117 -20.422 11.227 1 91.12 90 VAL A O 1
ATOM 687 N N . LEU A 1 91 ? -6.07 -19.844 11.992 1 92.5 91 LEU A N 1
ATOM 688 C CA . LEU A 1 91 ? -5.629 -18.484 12.328 1 92.5 91 LEU A CA 1
ATOM 689 C C . LEU A 1 91 ? -4.656 -18.516 13.508 1 92.5 91 LEU A C 1
ATOM 691 O O . LEU A 1 91 ? -3.738 -17.688 13.57 1 92.5 91 LEU A O 1
ATOM 695 N N . ALA A 1 92 ? -4.852 -19.438 14.391 1 92.25 92 ALA A N 1
ATOM 696 C CA . ALA A 1 92 ? -3.975 -19.547 15.555 1 92.25 92 ALA A CA 1
ATOM 697 C C . ALA A 1 92 ? -2.547 -19.891 15.141 1 92.25 92 ALA A C 1
ATOM 699 O O . ALA A 1 92 ? -1.588 -19.5 15.805 1 92.25 92 ALA A O 1
ATOM 700 N N . HIS A 1 93 ? -2.43 -20.484 14.07 1 91.12 93 HIS A N 1
ATOM 701 C CA . HIS A 1 93 ? -1.109 -20.859 13.57 1 91.12 93 HIS A CA 1
ATOM 702 C C . HIS A 1 93 ? -0.505 -19.734 12.734 1 91.12 93 HIS A C 1
ATOM 704 O O . HIS A 1 93 ? 0.71 -19.516 12.75 1 91.12 93 HIS A O 1
ATOM 710 N N . ALA A 1 94 ? -1.281 -19.031 12.039 1 93.62 94 ALA A N 1
ATOM 711 C CA . ALA A 1 94 ? -0.814 -18.031 11.078 1 93.62 94 ALA A CA 1
ATOM 712 C C . ALA A 1 94 ? -0.544 -16.688 11.758 1 93.62 94 ALA A C 1
ATOM 714 O O . ALA A 1 94 ? 0.407 -15.992 11.406 1 93.62 94 ALA A O 1
ATOM 715 N N . PHE A 1 95 ? -1.244 -16.391 12.781 1 93.25 95 PHE A N 1
ATOM 716 C CA . PHE A 1 95 ? -1.219 -15.039 13.336 1 93.25 95 PHE A CA 1
ATOM 717 C C . PHE A 1 95 ? 0.097 -14.773 14.062 1 93.25 95 PHE A C 1
ATOM 719 O O . PHE A 1 95 ? 0.663 -13.688 13.961 1 93.25 95 PHE A O 1
ATOM 726 N N . PRO A 1 96 ? 0.592 -15.703 14.805 1 94.12 96 PRO A N 1
ATOM 727 C CA . PRO A 1 96 ? 1.878 -15.438 15.461 1 94.12 96 PRO A CA 1
ATOM 728 C C . PRO A 1 96 ? 2.998 -15.148 14.461 1 94.12 96 PRO A C 1
ATOM 730 O O . PRO A 1 96 ? 3.885 -14.344 14.742 1 94.12 96 PRO A O 1
ATOM 733 N N . VAL A 1 97 ? 2.928 -15.781 13.383 1 95.69 97 VAL A N 1
ATOM 734 C CA . VAL A 1 97 ? 3.926 -15.547 12.344 1 95.69 97 VAL A CA 1
ATOM 735 C C . VAL A 1 97 ? 3.793 -14.125 11.812 1 95.69 97 VAL A C 1
ATOM 737 O O . VAL A 1 97 ? 4.793 -13.43 11.633 1 95.69 97 VAL A O 1
ATOM 740 N N . THR A 1 98 ? 2.562 -13.734 11.57 1 94.75 98 THR A N 1
ATOM 741 C CA . THR A 1 98 ? 2.293 -12.383 11.094 1 94.75 98 THR A CA 1
ATOM 742 C C . THR A 1 98 ? 2.736 -11.344 12.125 1 94.75 98 THR A C 1
ATOM 744 O O . THR A 1 98 ? 3.336 -10.328 11.773 1 94.75 98 THR A O 1
ATOM 747 N N . ILE A 1 99 ? 2.51 -11.617 13.344 1 93.25 99 ILE A N 1
ATOM 748 C CA . ILE A 1 99 ? 2.883 -10.695 14.414 1 93.25 99 ILE A CA 1
ATOM 749 C C . ILE A 1 99 ? 4.402 -10.555 14.461 1 93.25 99 ILE A C 1
ATOM 751 O O . ILE A 1 99 ? 4.926 -9.438 14.539 1 93.25 99 ILE A O 1
ATOM 755 N N . ARG A 1 100 ? 5.062 -11.617 14.414 1 96.12 100 ARG A N 1
ATOM 756 C CA . ARG A 1 100 ? 6.523 -11.586 14.438 1 96.12 100 ARG A CA 1
ATOM 757 C C . ARG A 1 100 ? 7.07 -10.805 13.25 1 96.12 100 ARG A C 1
ATOM 759 O O . ARG A 1 100 ? 7.957 -9.961 13.406 1 96.12 100 ARG A O 1
ATOM 766 N N . LEU A 1 101 ? 6.535 -11.117 12.109 1 96.31 101 LEU A N 1
ATOM 767 C CA . LEU A 1 101 ? 6.957 -10.422 10.898 1 96.31 101 LEU A CA 1
ATOM 768 C C . LEU A 1 101 ? 6.699 -8.922 11.008 1 96.31 101 LEU A C 1
ATOM 770 O O . LEU A 1 101 ? 7.562 -8.117 10.656 1 96.31 101 LEU A O 1
ATOM 774 N N . ALA A 1 102 ? 5.523 -8.578 11.492 1 95.25 102 ALA A N 1
ATOM 775 C CA . ALA A 1 102 ? 5.129 -7.18 11.633 1 95.25 102 ALA A CA 1
ATOM 776 C C . ALA A 1 102 ? 6.043 -6.453 12.617 1 95.25 102 ALA A C 1
ATOM 778 O O . ALA A 1 102 ? 6.438 -5.309 12.383 1 95.25 102 ALA A O 1
ATOM 779 N N . LEU A 1 103 ? 6.371 -7.105 13.664 1 95.31 103 LEU A N 1
ATOM 780 C CA . LEU A 1 103 ? 7.211 -6.492 14.688 1 95.31 103 LEU A CA 1
ATOM 781 C C . LEU A 1 103 ? 8.633 -6.277 14.172 1 95.31 103 LEU A C 1
ATOM 783 O O . LEU A 1 103 ? 9.266 -5.266 14.492 1 95.31 103 LEU A O 1
ATOM 787 N N . ILE A 1 104 ? 9.109 -7.195 13.461 1 96.88 104 ILE A N 1
ATOM 788 C CA . ILE A 1 104 ? 10.438 -7.035 12.875 1 96.88 104 ILE A CA 1
ATOM 789 C C . ILE A 1 104 ? 10.438 -5.859 11.898 1 96.88 104 ILE A C 1
ATOM 791 O O . ILE A 1 104 ? 11.328 -5.012 11.93 1 96.88 104 ILE A O 1
ATOM 795 N N . ALA A 1 105 ? 9.453 -5.832 11.016 1 97.31 105 ALA A N 1
ATOM 796 C CA . ALA A 1 105 ? 9.344 -4.73 10.062 1 97.31 105 ALA A CA 1
ATOM 797 C C . ALA A 1 105 ? 9.258 -3.387 10.773 1 97.31 105 ALA A C 1
ATOM 799 O O . ALA A 1 105 ? 9.93 -2.428 10.391 1 97.31 105 ALA A O 1
ATOM 800 N N . LEU A 1 106 ? 8.445 -3.373 11.812 1 95.31 106 LEU A N 1
ATOM 801 C CA . LEU A 1 106 ? 8.266 -2.152 12.594 1 95.31 106 LEU A CA 1
ATOM 802 C C . LEU A 1 106 ? 9.578 -1.731 13.25 1 95.31 106 LEU A C 1
ATOM 804 O O . LEU A 1 106 ? 9.914 -0.545 13.266 1 95.31 106 LEU A O 1
ATOM 808 N N . ALA A 1 107 ? 10.234 -2.629 13.836 1 96.81 107 ALA A N 1
ATOM 809 C CA . ALA A 1 107 ? 11.508 -2.348 14.484 1 96.81 107 ALA A CA 1
ATOM 810 C C . ALA A 1 107 ? 12.523 -1.783 13.492 1 96.81 107 ALA A C 1
ATOM 812 O O . ALA A 1 107 ? 13.227 -0.817 13.789 1 96.81 107 ALA A O 1
ATOM 813 N N . VAL A 1 108 ? 12.539 -2.338 12.375 1 96.5 108 VAL A N 1
ATOM 814 C CA . VAL A 1 108 ? 13.484 -1.915 11.352 1 96.5 108 VAL A CA 1
ATOM 815 C C . VAL A 1 108 ? 13.172 -0.486 10.914 1 96.5 108 VAL A C 1
ATOM 817 O O . VAL A 1 108 ? 14.055 0.369 10.875 1 96.5 108 VAL A O 1
ATOM 820 N N . GLU A 1 109 ? 11.922 -0.232 10.562 1 95.88 109 GLU A N 1
ATOM 821 C CA . GLU A 1 109 ? 11.578 1.103 10.078 1 95.88 109 GLU A CA 1
ATOM 822 C C . GLU A 1 109 ? 11.68 2.137 11.195 1 95.88 109 GLU A C 1
ATOM 824 O O . GLU A 1 109 ? 12.047 3.289 10.953 1 95.88 109 GLU A O 1
ATOM 829 N N . ALA A 1 110 ? 11.422 1.699 12.422 1 95.75 110 ALA A N 1
ATOM 830 C CA . ALA A 1 110 ? 11.508 2.627 13.547 1 95.75 110 ALA A CA 1
ATOM 831 C C . ALA A 1 110 ? 12.961 2.965 13.867 1 95.75 110 ALA A C 1
ATOM 833 O O . ALA A 1 110 ? 13.336 4.137 13.93 1 95.75 110 ALA A O 1
ATOM 834 N N . VAL A 1 111 ? 13.781 1.971 14.008 1 96.81 111 VAL A N 1
ATOM 835 C CA . VAL A 1 111 ? 15.164 2.17 14.406 1 96.81 111 VAL A CA 1
ATOM 836 C C . VAL A 1 111 ? 15.922 2.918 13.312 1 96.81 111 VAL A C 1
ATOM 838 O O . VAL A 1 111 ? 16.547 3.945 13.578 1 96.81 111 VAL A O 1
ATOM 841 N N . LEU A 1 112 ? 15.812 2.473 12.141 1 96.44 112 LEU A N 1
ATOM 842 C CA . LEU A 1 112 ? 16.562 3.094 11.047 1 96.44 112 LEU A CA 1
ATOM 843 C C . LEU A 1 112 ? 15.914 4.414 10.633 1 96.44 112 LEU A C 1
ATOM 845 O O . LEU A 1 112 ? 16.609 5.398 10.391 1 96.44 112 LEU A O 1
ATOM 849 N N . GLY A 1 113 ? 14.617 4.395 10.555 1 96.25 113 GLY A N 1
ATOM 850 C CA . GLY A 1 113 ? 13.922 5.609 10.156 1 96.25 113 GLY A CA 1
ATOM 851 C C . GLY A 1 113 ? 14.117 6.75 11.133 1 96.25 113 GLY A C 1
ATOM 852 O O . GLY A 1 113 ? 14.445 7.867 10.734 1 96.25 113 GLY A O 1
ATOM 853 N N . ILE A 1 114 ? 13.898 6.449 12.398 1 95.38 114 ILE A N 1
ATOM 854 C CA . ILE A 1 114 ? 14.07 7.469 13.43 1 95.38 114 ILE A CA 1
ATOM 855 C C . ILE A 1 114 ? 15.547 7.844 13.547 1 95.38 114 ILE A C 1
ATOM 857 O O . ILE A 1 114 ? 15.891 9.023 13.594 1 95.38 114 ILE A O 1
ATOM 861 N N . GLY A 1 115 ? 16.422 6.871 13.578 1 96.12 115 GLY A N 1
ATOM 862 C CA . GLY A 1 115 ? 17.844 7.133 13.68 1 96.12 115 GLY A CA 1
ATOM 863 C C . GLY A 1 115 ? 18.375 8.055 12.594 1 96.12 115 GLY A C 1
ATOM 864 O O . GLY A 1 115 ? 18.953 9.102 12.883 1 96.12 115 GLY A O 1
ATOM 865 N N . PHE A 1 116 ? 18.125 7.715 11.375 1 96.5 116 PHE A N 1
ATOM 866 C CA . PHE A 1 116 ? 18.578 8.523 10.25 1 96.5 116 PHE A CA 1
ATOM 867 C C . PHE A 1 116 ? 17.828 9.844 10.188 1 96.5 116 PHE A C 1
ATOM 869 O O . PHE A 1 116 ? 18.375 10.875 9.805 1 96.5 116 PHE A O 1
ATOM 876 N N . GLY A 1 117 ? 16.547 9.797 10.539 1 95.31 117 GLY A N 1
ATOM 877 C CA . GLY A 1 117 ? 15.75 11.008 10.531 1 95.31 117 GLY A CA 1
ATOM 878 C C . GLY A 1 117 ? 16.234 12.039 11.539 1 95.31 117 GLY A C 1
ATOM 879 O O . GLY A 1 117 ? 16.234 13.242 11.25 1 95.31 117 GLY A O 1
ATOM 880 N N . VAL A 1 118 ? 16.594 11.562 12.688 1 94.81 118 VAL A N 1
ATOM 881 C CA . VAL A 1 118 ? 17.078 12.453 13.734 1 94.81 118 VAL A CA 1
ATOM 882 C C . VAL A 1 118 ? 18.375 13.125 13.273 1 94.81 118 VAL A C 1
ATOM 884 O O . VAL A 1 118 ? 18.531 14.344 13.367 1 94.81 118 VAL A O 1
ATOM 887 N N . ILE A 1 119 ? 19.281 12.336 12.75 1 95.25 119 ILE A N 1
ATOM 888 C CA . ILE A 1 119 ? 20.578 12.867 12.32 1 95.25 119 ILE A CA 1
ATOM 889 C C . ILE A 1 119 ? 20.375 13.836 11.164 1 95.25 119 ILE A C 1
ATOM 891 O O . ILE A 1 119 ? 20.953 14.922 11.148 1 95.25 119 ILE A O 1
ATOM 895 N N . ALA A 1 120 ? 19.531 13.5 10.281 1 94.81 120 ALA A N 1
ATOM 896 C CA . ALA A 1 120 ? 19.266 14.359 9.133 1 94.81 120 ALA A CA 1
ATOM 897 C C . ALA A 1 120 ? 18.562 15.648 9.562 1 94.81 120 ALA A C 1
ATOM 899 O O . ALA A 1 120 ? 18.859 16.719 9.039 1 94.81 120 ALA A O 1
ATOM 900 N N . GLY A 1 121 ? 17.656 15.5 10.469 1 92.62 121 GLY A N 1
ATOM 901 C CA . GLY A 1 121 ? 16.953 16.672 10.969 1 92.62 121 GLY A CA 1
ATOM 902 C C . GLY A 1 121 ? 17.844 17.641 11.703 1 92.62 121 GLY A C 1
ATOM 903 O O . GLY A 1 121 ? 17.688 18.859 11.578 1 92.62 121 GLY A O 1
ATOM 904 N N . LEU A 1 122 ? 18.797 17.141 12.445 1 92.19 122 LEU A N 1
ATOM 905 C CA . LEU A 1 122 ? 19.719 17.969 13.203 1 92.19 122 LEU A CA 1
ATOM 906 C C . LEU A 1 122 ? 20.734 18.641 12.289 1 92.19 122 LEU A C 1
ATOM 908 O O . LEU A 1 122 ? 21.312 19.672 12.641 1 92.19 122 LEU A O 1
ATOM 912 N N . ARG A 1 123 ? 20.922 18.016 11.141 1 93.38 123 ARG A N 1
ATOM 913 C CA . ARG A 1 123 ? 21.875 18.562 10.164 1 93.38 123 ARG A CA 1
ATOM 914 C C . ARG A 1 123 ? 21.156 19.016 8.906 1 93.38 123 ARG A C 1
ATOM 916 O O . ARG A 1 123 ? 21.594 18.734 7.789 1 93.38 123 ARG A O 1
ATOM 923 N N . GLN A 1 124 ? 20.094 19.578 9.164 1 89.94 124 GLN A N 1
ATOM 924 C CA . GLN A 1 124 ? 19.234 19.969 8.039 1 89.94 124 GLN A CA 1
ATOM 925 C C . GLN A 1 124 ? 20.031 20.797 7.027 1 89.94 124 GLN A C 1
ATOM 927 O O . GLN A 1 124 ? 20.75 21.719 7.398 1 89.94 124 GLN A O 1
ATOM 932 N N . GLY A 1 125 ? 19.953 20.406 5.699 1 89.12 125 GLY A N 1
ATOM 933 C CA . GLY A 1 125 ? 20.609 21.141 4.629 1 89.12 125 GLY A CA 1
ATOM 934 C C . GLY A 1 125 ? 21.984 20.609 4.305 1 89.12 125 GLY A C 1
ATOM 935 O O . GLY A 1 125 ? 22.594 21.016 3.311 1 89.12 125 GLY A O 1
ATOM 936 N N . GLY A 1 126 ? 22.469 19.656 5.047 1 91.75 126 GLY A N 1
ATOM 937 C CA . GLY A 1 126 ? 23.781 19.078 4.824 1 91.75 126 GLY A CA 1
ATOM 938 C C . GLY A 1 126 ? 23.766 17.906 3.859 1 91.75 126 GLY A C 1
ATOM 939 O O . GLY A 1 126 ? 22.703 17.562 3.318 1 91.75 126 GLY A O 1
ATOM 940 N N . ILE A 1 127 ? 24.922 17.406 3.635 1 93.38 127 ILE A N 1
ATOM 941 C CA . ILE A 1 127 ? 25.094 16.297 2.691 1 93.38 127 ILE A CA 1
ATOM 942 C C . ILE A 1 127 ? 24.406 15.047 3.229 1 93.38 127 ILE A C 1
ATOM 944 O O . ILE A 1 127 ? 23.859 14.258 2.461 1 93.38 127 ILE A O 1
ATOM 948 N N . PHE A 1 128 ? 24.469 14.898 4.465 1 93.81 128 PHE A N 1
ATOM 949 C CA . PHE A 1 128 ? 23.828 13.727 5.047 1 93.81 128 PHE A CA 1
ATOM 950 C C . PHE A 1 128 ? 22.312 13.812 4.906 1 93.81 128 PHE A C 1
ATOM 952 O O . PHE A 1 128 ? 21.656 12.812 4.602 1 93.81 128 PHE A O 1
ATOM 959 N N . ASP A 1 129 ? 21.812 14.961 5.16 1 93.25 129 ASP A N 1
ATOM 960 C CA . ASP A 1 129 ? 20.375 15.211 4.98 1 93.25 129 ASP A CA 1
ATOM 961 C C . ASP A 1 129 ? 19.938 14.859 3.566 1 93.25 129 ASP A C 1
ATOM 963 O O . ASP A 1 129 ? 19.016 14.062 3.381 1 93.25 129 ASP A O 1
ATOM 967 N N . SER A 1 130 ? 20.688 15.328 2.658 1 90.81 130 SER A N 1
ATOM 968 C CA . SER A 1 130 ? 20.359 15.086 1.258 1 90.81 130 SER A CA 1
ATOM 969 C C . SER A 1 130 ? 20.516 13.617 0.897 1 90.81 130 SER A C 1
ATOM 971 O O . SER A 1 130 ? 19.703 13.062 0.162 1 90.81 130 SER A O 1
ATOM 973 N N . ALA A 1 131 ? 21.5 13.016 1.391 1 92.94 131 ALA A N 1
ATOM 974 C CA . ALA A 1 131 ? 21.766 11.609 1.087 1 92.94 131 ALA A CA 1
ATOM 975 C C . ALA A 1 131 ? 20.656 10.711 1.634 1 92.94 131 ALA A C 1
ATOM 977 O O . ALA A 1 131 ? 20.234 9.766 0.965 1 92.94 131 ALA A O 1
ATOM 978 N N . VAL A 1 132 ? 20.25 11.023 2.768 1 92.94 132 VAL A N 1
ATOM 979 C CA . VAL A 1 132 ? 19.219 10.211 3.412 1 92.94 132 VAL A CA 1
ATOM 980 C C . VAL A 1 132 ? 17.891 10.367 2.67 1 92.94 132 VAL A C 1
ATOM 982 O O . VAL A 1 132 ? 17.172 9.391 2.461 1 92.94 132 VAL A O 1
ATOM 985 N N . LEU A 1 133 ? 17.641 11.523 2.256 1 88.38 133 LEU A N 1
ATOM 986 C CA . LEU A 1 133 ? 16.406 11.781 1.534 1 88.38 133 LEU A CA 1
ATOM 987 C C . LEU A 1 133 ? 16.422 11.117 0.163 1 88.38 133 LEU A C 1
ATOM 989 O O . LEU A 1 133 ? 15.43 10.516 -0.255 1 88.38 133 LEU A O 1
ATOM 993 N N . VAL A 1 134 ? 17.531 11.188 -0.425 1 88.19 134 VAL A N 1
ATOM 994 C CA . VAL A 1 134 ? 17.672 10.562 -1.735 1 88.19 134 VAL A CA 1
ATOM 995 C C . VAL A 1 134 ? 17.547 9.039 -1.598 1 88.19 134 VAL A C 1
ATOM 997 O O . VAL A 1 134 ? 16.906 8.383 -2.418 1 88.19 134 VAL A O 1
ATOM 1000 N N . THR A 1 135 ? 18.141 8.508 -0.596 1 91.88 135 THR A N 1
ATOM 1001 C CA . THR A 1 135 ? 18.062 7.07 -0.349 1 91.88 135 THR A CA 1
ATOM 1002 C C . THR A 1 135 ? 16.609 6.645 -0.136 1 91.88 135 THR A C 1
ATOM 1004 O O . THR A 1 135 ? 16.188 5.605 -0.644 1 91.88 135 THR A O 1
ATOM 1007 N N . GLY A 1 136 ? 15.914 7.418 0.59 1 89.31 136 GLY A N 1
ATOM 1008 C CA . GLY A 1 136 ? 14.492 7.141 0.771 1 89.31 136 GLY A CA 1
ATOM 1009 C C . GLY A 1 136 ? 13.719 7.141 -0.53 1 89.31 136 GLY A C 1
ATOM 1010 O O . GLY A 1 136 ? 12.898 6.25 -0.769 1 89.31 136 GLY A O 1
ATOM 1011 N N . LEU A 1 137 ? 14.047 8.039 -1.376 1 84.88 137 LEU A N 1
ATOM 1012 C CA . LEU A 1 137 ? 13.367 8.141 -2.66 1 84.88 137 LEU A CA 1
ATOM 1013 C C . LEU A 1 137 ? 13.711 6.961 -3.561 1 84.88 137 LEU A C 1
ATOM 1015 O O . LEU A 1 137 ? 12.852 6.473 -4.305 1 84.88 137 LEU A O 1
ATOM 1019 N N . VAL A 1 138 ? 14.883 6.555 -3.447 1 90.38 138 VAL A N 1
ATOM 1020 C CA . VAL A 1 138 ? 15.344 5.402 -4.223 1 90.38 138 VAL A CA 1
ATOM 1021 C C . VAL A 1 138 ? 14.547 4.164 -3.82 1 90.38 138 VAL A C 1
ATOM 1023 O O . VAL A 1 138 ? 14.062 3.422 -4.68 1 90.38 138 VAL A O 1
ATOM 1026 N N . ILE A 1 139 ? 14.375 3.979 -2.58 1 88.5 139 ILE A N 1
ATOM 1027 C CA . ILE A 1 139 ? 13.688 2.799 -2.064 1 88.5 139 ILE A CA 1
ATOM 1028 C C . ILE A 1 139 ? 12.211 2.842 -2.465 1 88.5 139 ILE A C 1
ATOM 1030 O O . ILE A 1 139 ? 11.648 1.832 -2.896 1 88.5 139 ILE A O 1
ATOM 1034 N N . ILE A 1 140 ? 11.625 3.936 -2.434 1 83.62 140 ILE A N 1
ATOM 1035 C CA . ILE A 1 140 ? 10.203 4.102 -2.727 1 83.62 140 ILE A CA 1
ATOM 1036 C C . ILE A 1 140 ? 9.953 3.889 -4.219 1 83.62 140 ILE A C 1
ATOM 1038 O O . ILE A 1 140 ? 8.883 3.439 -4.617 1 83.62 140 ILE A O 1
ATOM 1042 N N . ALA A 1 141 ? 10.961 4.207 -4.988 1 84.56 141 ALA A N 1
ATOM 1043 C CA . ALA A 1 141 ? 10.812 4.121 -6.438 1 84.56 141 ALA A CA 1
ATOM 1044 C C . ALA A 1 141 ? 10.766 2.668 -6.898 1 84.56 141 ALA A C 1
ATOM 1046 O O . ALA A 1 141 ? 10.344 2.377 -8.023 1 84.56 141 ALA A O 1
ATOM 1047 N N . ILE A 1 142 ? 11.18 1.768 -6.078 1 88.5 142 ILE A N 1
ATOM 1048 C CA . ILE A 1 142 ? 11.227 0.347 -6.406 1 88.5 142 ILE A CA 1
ATOM 1049 C C . ILE A 1 142 ? 10 -0.356 -5.82 1 88.5 142 ILE A C 1
ATOM 1051 O O . ILE A 1 142 ? 9.742 -0.267 -4.617 1 88.5 142 ILE A O 1
ATOM 1055 N N . PRO A 1 143 ? 9.266 -1.044 -6.645 1 87.12 143 PRO A N 1
ATOM 1056 C CA . PRO A 1 143 ? 8.156 -1.821 -6.082 1 87.12 143 PRO A CA 1
ATOM 1057 C C . PRO A 1 143 ? 8.617 -2.826 -5.027 1 87.12 143 PRO A C 1
ATOM 1059 O O . PRO A 1 143 ? 9.656 -3.471 -5.195 1 87.12 143 PRO A O 1
ATOM 1062 N N . ILE A 1 144 ? 7.867 -2.936 -4.051 1 87.5 144 ILE A N 1
ATOM 1063 C CA . ILE A 1 144 ? 8.273 -3.707 -2.883 1 87.5 144 ILE A CA 1
ATOM 1064 C C . ILE A 1 144 ? 8.469 -5.172 -3.271 1 87.5 144 ILE A C 1
ATOM 1066 O O . ILE A 1 144 ? 9.344 -5.852 -2.736 1 87.5 144 ILE A O 1
ATOM 1070 N N . PHE A 1 145 ? 7.656 -5.699 -4.062 1 89.06 145 PHE A N 1
ATOM 1071 C CA . PHE A 1 145 ? 7.781 -7.109 -4.398 1 89.06 145 PHE A CA 1
ATOM 1072 C C . PHE A 1 145 ? 9.055 -7.363 -5.203 1 89.06 145 PHE A C 1
ATOM 1074 O O . PHE A 1 145 ? 9.609 -8.461 -5.172 1 89.06 145 PHE A O 1
ATOM 1081 N N . VAL A 1 146 ? 9.484 -6.312 -5.918 1 90.56 146 VAL A N 1
ATOM 1082 C CA . VAL A 1 146 ? 10.766 -6.43 -6.613 1 90.56 146 VAL A CA 1
ATOM 1083 C C . VAL A 1 146 ? 11.906 -6.445 -5.598 1 90.56 146 VAL A C 1
ATOM 1085 O O . VAL A 1 146 ? 12.805 -7.281 -5.68 1 90.56 146 VAL A O 1
ATOM 1088 N N . LEU A 1 147 ? 11.781 -5.551 -4.75 1 91.44 147 LEU A N 1
ATOM 1089 C CA . LEU A 1 147 ? 12.797 -5.5 -3.703 1 91.44 147 LEU A CA 1
ATOM 1090 C C . LEU A 1 147 ? 12.836 -6.812 -2.922 1 91.44 147 LEU A C 1
ATOM 1092 O O . LEU A 1 147 ? 13.914 -7.301 -2.582 1 91.44 147 LEU A O 1
ATOM 1096 N N . GLY A 1 148 ? 11.734 -7.32 -2.631 1 92.88 148 GLY A N 1
ATOM 1097 C CA . GLY A 1 148 ? 11.664 -8.594 -1.932 1 92.88 148 GLY A CA 1
ATOM 1098 C C . GLY A 1 148 ? 12.297 -9.734 -2.707 1 92.88 148 GLY A C 1
ATOM 1099 O O . GLY A 1 148 ? 13.102 -10.492 -2.162 1 92.88 148 GLY A O 1
ATOM 1100 N N . PHE A 1 149 ? 11.953 -9.844 -3.893 1 91.44 149 PHE A N 1
ATOM 1101 C CA . PHE A 1 149 ? 12.477 -10.914 -4.742 1 91.44 149 PHE A CA 1
ATOM 1102 C C . PHE A 1 149 ? 13.984 -10.781 -4.898 1 91.44 149 PHE A C 1
ATOM 1104 O O . PHE A 1 149 ? 14.711 -11.773 -4.789 1 91.44 149 PHE A O 1
ATOM 1111 N N . LEU A 1 150 ? 14.422 -9.586 -5.172 1 90.81 150 LEU A N 1
ATOM 1112 C CA . LEU A 1 150 ? 15.852 -9.391 -5.41 1 90.81 150 LEU A CA 1
ATOM 1113 C C . LEU A 1 150 ? 16.641 -9.562 -4.117 1 90.81 150 LEU A C 1
ATOM 1115 O O . LEU A 1 150 ? 17.781 -10.047 -4.141 1 90.81 150 LEU A O 1
ATOM 1119 N N . ALA A 1 151 ? 16.047 -9.141 -3.037 1 93.12 151 ALA A N 1
ATOM 1120 C CA . ALA A 1 151 ? 16.703 -9.398 -1.757 1 93.12 151 ALA A CA 1
ATOM 1121 C C . ALA A 1 151 ? 16.812 -10.898 -1.493 1 93.12 151 ALA A C 1
ATOM 1123 O O . ALA A 1 151 ? 17.859 -11.375 -1.027 1 93.12 151 ALA A O 1
ATOM 1124 N N . GLN A 1 152 ? 15.727 -11.633 -1.744 1 92.25 152 GLN A N 1
ATOM 1125 C CA . GLN A 1 152 ? 15.758 -13.078 -1.611 1 92.25 152 GLN A CA 1
ATOM 1126 C C . GLN A 1 152 ? 16.828 -13.688 -2.512 1 92.25 152 GLN A C 1
ATOM 1128 O O . GLN A 1 152 ? 17.562 -14.594 -2.096 1 92.25 152 GLN A O 1
ATOM 1133 N N . PHE A 1 153 ? 16.891 -13.211 -3.746 1 88.12 153 PHE A N 1
ATOM 1134 C CA . PHE A 1 153 ? 17.844 -13.711 -4.727 1 88.12 153 PHE A CA 1
ATOM 1135 C C . PHE A 1 153 ? 19.281 -13.422 -4.277 1 88.12 153 PHE A C 1
ATOM 1137 O O . PHE A 1 153 ? 20.125 -14.312 -4.273 1 88.12 153 PHE A O 1
ATOM 1144 N N . LEU A 1 154 ? 19.516 -12.219 -3.832 1 88.38 154 LEU A N 1
ATOM 1145 C CA . LEU A 1 154 ? 20.859 -11.789 -3.484 1 88.38 154 LEU A CA 1
ATOM 1146 C C . LEU A 1 154 ? 21.297 -12.398 -2.156 1 88.38 154 LEU A C 1
ATOM 1148 O O . LEU A 1 154 ? 22.328 -13.078 -2.086 1 88.38 154 LEU A O 1
ATOM 1152 N N . PHE A 1 155 ? 20.516 -12.266 -1.104 1 92.5 155 PHE A N 1
ATOM 1153 C CA . PHE A 1 155 ? 20.953 -12.641 0.237 1 92.5 155 PHE A CA 1
ATOM 1154 C C . PHE A 1 155 ? 20.641 -14.109 0.513 1 92.5 155 PHE A C 1
ATOM 1156 O O . PHE A 1 155 ? 21.266 -14.734 1.365 1 92.5 155 PHE A O 1
ATOM 1163 N N . GLY A 1 156 ? 19.656 -14.633 -0.181 1 89.19 156 GLY A N 1
ATOM 1164 C CA . GLY A 1 156 ? 19.281 -16.016 0.017 1 89.19 156 GLY A CA 1
ATOM 1165 C C . GLY A 1 156 ? 19.969 -16.969 -0.936 1 89.19 156 GLY A C 1
ATOM 1166 O O . GLY A 1 156 ? 20.672 -17.891 -0.503 1 89.19 156 GLY A O 1
ATOM 1167 N N . VAL A 1 157 ? 19.906 -16.734 -2.148 1 84.12 157 VAL A N 1
ATOM 1168 C CA . VAL A 1 157 ? 20.375 -17.672 -3.166 1 84.12 157 VAL A CA 1
ATOM 1169 C C . VAL A 1 157 ? 21.859 -17.453 -3.428 1 84.12 157 VAL A C 1
ATOM 1171 O O . VAL A 1 157 ? 22.656 -18.391 -3.354 1 84.12 157 VAL A O 1
ATOM 1174 N N . GLN A 1 158 ? 22.266 -16.203 -3.65 1 84.31 158 GLN A N 1
ATOM 1175 C CA . GLN A 1 158 ? 23.625 -15.938 -4.113 1 84.31 158 GLN A CA 1
ATOM 1176 C C . GLN A 1 158 ? 24.609 -15.914 -2.947 1 84.31 158 GLN A C 1
ATOM 1178 O O . GLN A 1 158 ? 25.625 -16.609 -2.973 1 84.31 158 GLN A O 1
ATOM 1183 N N . LEU A 1 159 ? 24.281 -15.125 -1.894 1 88.25 159 LEU A N 1
ATOM 1184 C CA . LEU A 1 159 ? 25.203 -14.953 -0.782 1 88.25 159 LEU A CA 1
ATOM 1185 C C . LEU A 1 159 ? 24.953 -15.992 0.303 1 88.25 159 LEU A C 1
ATOM 1187 O O . LEU A 1 159 ? 25.812 -16.25 1.148 1 88.25 159 LEU A O 1
ATOM 1191 N N . GLU A 1 160 ? 23.75 -16.547 0.337 1 89.5 160 GLU A N 1
ATOM 1192 C CA . GLU A 1 160 ? 23.344 -17.609 1.267 1 89.5 160 GLU A CA 1
ATOM 1193 C C . GLU A 1 160 ? 23.516 -17.156 2.715 1 89.5 160 GLU A C 1
ATOM 1195 O O . GLU A 1 160 ? 23.969 -17.938 3.561 1 89.5 160 GLU A O 1
ATOM 1200 N N . ILE A 1 161 ? 23.25 -15.961 2.988 1 92.12 161 ILE A N 1
ATOM 1201 C CA . ILE A 1 161 ? 23.391 -15.461 4.352 1 92.12 161 ILE A CA 1
ATOM 1202 C C . ILE A 1 161 ? 22.031 -15.43 5.039 1 92.12 161 ILE A C 1
ATOM 1204 O O . ILE A 1 161 ? 21.953 -15.211 6.25 1 92.12 161 ILE A O 1
ATOM 1208 N N . ALA A 1 162 ? 21.031 -15.664 4.277 1 92.19 162 ALA A N 1
ATOM 1209 C CA . ALA A 1 162 ? 19.656 -15.75 4.777 1 92.19 162 ALA A CA 1
ATOM 1210 C C . ALA A 1 162 ? 18.906 -16.906 4.125 1 92.19 162 ALA A C 1
ATOM 1212 O O . ALA A 1 162 ? 19.234 -17.312 3.008 1 92.19 162 ALA A O 1
ATOM 1213 N N . PRO A 1 163 ? 17.984 -17.391 4.887 1 91.81 163 PRO A N 1
ATOM 1214 C CA . PRO A 1 163 ? 17.188 -18.422 4.23 1 91.81 163 PRO A CA 1
ATOM 1215 C C . PRO A 1 163 ? 16.391 -17.891 3.039 1 91.81 163 PRO A C 1
ATOM 1217 O O . PRO A 1 163 ? 15.898 -16.766 3.078 1 91.81 163 PRO A O 1
ATOM 1220 N N . VAL A 1 164 ? 16.391 -18.734 2.029 1 87.44 164 VAL A N 1
ATOM 1221 C CA . VAL A 1 164 ? 15.664 -18.344 0.82 1 87.44 164 VAL A CA 1
ATOM 1222 C C . VAL A 1 164 ? 14.164 -18.266 1.113 1 87.44 164 VAL A C 1
ATOM 1224 O O . VAL A 1 164 ? 13.484 -17.344 0.665 1 87.44 164 VAL A O 1
ATOM 1227 N N 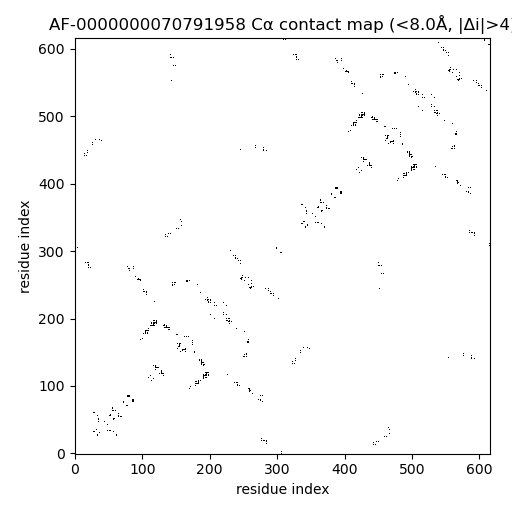. THR A 1 165 ? 13.711 -19.266 1.802 1 91.62 165 THR A N 1
ATOM 1228 C CA . THR A 1 165 ? 12.32 -19.297 2.244 1 91.62 165 THR A CA 1
ATOM 1229 C C . THR A 1 165 ? 12.234 -19.5 3.754 1 91.62 165 THR A C 1
ATOM 1231 O O . THR A 1 165 ? 13.18 -20 4.367 1 91.62 165 THR A O 1
ATOM 1234 N N . VAL A 1 166 ? 11.242 -19.031 4.348 1 91 166 VAL A N 1
ATOM 1235 C CA . VAL A 1 166 ? 11.07 -19.125 5.789 1 91 166 VAL A CA 1
ATOM 1236 C C . VAL A 1 166 ? 10.5 -20.5 6.145 1 91 166 VAL A C 1
ATOM 1238 O O . VAL A 1 166 ? 10.961 -21.141 7.094 1 91 166 VAL A O 1
ATOM 1241 N N . GLY A 1 167 ? 9.578 -20.953 5.363 1 84.25 167 GLY A N 1
ATOM 1242 C CA . GLY A 1 167 ? 9.008 -22.266 5.59 1 84.25 167 GLY A CA 1
ATOM 1243 C C . GLY A 1 167 ? 8.125 -22.328 6.82 1 84.25 167 GLY A C 1
ATOM 1244 O O . GLY A 1 167 ? 7.512 -21.344 7.207 1 84.25 167 GLY A O 1
ATOM 1245 N N . GLU A 1 168 ? 8.055 -23.469 7.426 1 79.44 168 GLU A N 1
ATOM 1246 C CA . GLU A 1 168 ? 7.094 -23.734 8.484 1 79.44 168 GLU A CA 1
ATOM 1247 C C . GLU A 1 168 ? 7.566 -23.172 9.82 1 79.44 168 GLU A C 1
ATOM 1249 O O . GLU A 1 168 ? 6.754 -22.766 10.656 1 79.44 168 GLU A O 1
ATOM 1254 N N . ARG A 1 169 ? 8.898 -23.234 10.008 1 84.12 169 ARG A N 1
ATOM 1255 C CA . ARG A 1 169 ? 9.422 -22.688 11.25 1 84.12 169 ARG A CA 1
ATOM 1256 C C . ARG A 1 169 ? 9.773 -21.203 11.078 1 84.12 169 ARG A C 1
ATOM 1258 O O . ARG A 1 169 ? 10.891 -20.875 10.688 1 84.12 169 ARG A O 1
ATOM 1265 N N . ALA A 1 170 ? 8.852 -20.453 11.414 1 88.31 170 ALA A N 1
ATOM 1266 C CA . ALA A 1 170 ? 9.016 -19.016 11.219 1 88.31 170 ALA A CA 1
ATOM 1267 C C . ALA A 1 170 ? 9.703 -18.359 12.422 1 88.31 170 ALA A C 1
ATOM 1269 O O . ALA A 1 170 ? 9.117 -17.516 13.086 1 88.31 170 ALA A O 1
ATOM 1270 N N . SER A 1 171 ? 10.93 -18.734 12.586 1 90.94 171 SER A N 1
ATOM 1271 C CA . SER A 1 171 ? 11.727 -18.125 13.648 1 90.94 171 SER A CA 1
ATOM 1272 C C . SER A 1 171 ? 12.094 -16.688 13.297 1 90.94 171 SER A C 1
ATOM 1274 O O . SER A 1 171 ? 11.961 -16.281 12.141 1 90.94 171 SER A O 1
ATOM 1276 N N . VAL A 1 172 ? 12.531 -16 14.266 1 92.25 172 VAL A N 1
ATOM 1277 C CA . VAL A 1 172 ? 12.906 -14.609 14.086 1 92.25 172 VAL A CA 1
ATOM 1278 C C . VAL A 1 172 ? 14.039 -14.5 13.07 1 92.25 172 VAL A C 1
ATOM 1280 O O . VAL A 1 172 ? 14.031 -13.617 12.203 1 92.25 172 VAL A O 1
ATOM 1283 N N . GLY A 1 173 ? 14.945 -15.344 13.164 1 92.56 173 GLY A N 1
ATOM 1284 C CA . GLY A 1 173 ? 16.078 -15.336 12.242 1 92.56 173 GLY A CA 1
ATOM 1285 C C . GLY A 1 173 ? 15.664 -15.516 10.789 1 92.56 173 GLY A C 1
ATOM 1286 O O . GLY A 1 173 ? 16.188 -14.844 9.906 1 92.56 173 GLY A O 1
ATOM 1287 N N . ARG A 1 174 ? 14.703 -16.344 10.578 1 94.56 174 ARG A N 1
ATOM 1288 C CA . ARG A 1 174 ? 14.25 -16.641 9.227 1 94.56 174 ARG A CA 1
ATOM 1289 C C . ARG A 1 174 ? 13.352 -15.516 8.695 1 94.56 174 ARG A C 1
ATOM 1291 O O . ARG A 1 174 ? 13.188 -15.375 7.48 1 94.56 174 ARG A O 1
ATOM 1298 N N . LEU A 1 175 ? 12.883 -14.75 9.648 1 96.56 175 LEU A N 1
ATOM 1299 C CA . LEU A 1 175 ? 11.953 -13.695 9.258 1 96.56 175 LEU A CA 1
ATOM 1300 C C . LEU A 1 175 ? 12.672 -12.352 9.141 1 96.56 175 LEU A C 1
ATOM 1302 O O . LEU A 1 175 ? 12.07 -11.352 8.75 1 96.56 175 LEU A O 1
ATOM 1306 N N . LEU A 1 176 ? 13.914 -12.336 9.312 1 96.62 176 LEU A N 1
ATOM 1307 C CA . LEU A 1 176 ? 14.648 -11.07 9.352 1 96.62 176 LEU A CA 1
ATOM 1308 C C . LEU A 1 176 ? 14.672 -10.422 7.969 1 96.62 176 LEU A C 1
ATOM 1310 O O . LEU A 1 176 ? 14.352 -9.234 7.832 1 96.62 176 LEU A O 1
ATOM 1314 N N . LEU A 1 177 ? 15 -11.203 6.965 1 96.5 177 LEU A N 1
ATOM 1315 C CA . LEU A 1 177 ? 15.117 -10.633 5.625 1 96.5 177 LEU A CA 1
ATOM 1316 C C . LEU A 1 177 ? 13.766 -10.125 5.133 1 96.5 177 LEU A C 1
ATOM 1318 O O . LEU A 1 177 ? 13.641 -8.969 4.723 1 96.5 177 LEU A O 1
ATOM 1322 N N . PRO A 1 178 ? 12.695 -10.977 5.203 1 96.44 178 PRO A N 1
ATOM 1323 C CA . PRO A 1 178 ? 11.398 -10.438 4.805 1 96.44 178 PRO A CA 1
ATOM 1324 C C . PRO A 1 178 ? 10.961 -9.258 5.676 1 96.44 178 PRO A C 1
ATOM 1326 O O . PRO A 1 178 ? 10.312 -8.328 5.184 1 96.44 178 PRO A O 1
ATOM 1329 N N . GLY A 1 179 ? 11.289 -9.32 6.941 1 96.88 179 GLY A N 1
ATOM 1330 C CA . GLY A 1 179 ? 10.977 -8.203 7.82 1 96.88 179 GLY A CA 1
ATOM 1331 C C . GLY A 1 179 ? 11.68 -6.918 7.422 1 96.88 179 GLY A C 1
ATOM 1332 O O . GLY A 1 179 ? 11.086 -5.84 7.469 1 96.88 179 GLY A O 1
ATOM 1333 N N . ILE A 1 180 ? 12.883 -6.992 7.051 1 96.44 180 ILE A N 1
ATOM 1334 C CA . ILE A 1 180 ? 13.664 -5.844 6.605 1 96.44 180 ILE A CA 1
ATOM 1335 C C . ILE A 1 180 ? 13.07 -5.281 5.316 1 96.44 180 ILE A C 1
ATOM 1337 O O . ILE A 1 180 ? 12.945 -4.062 5.168 1 96.44 180 ILE A O 1
ATOM 1341 N N . VAL A 1 181 ? 12.695 -6.164 4.43 1 95.19 181 VAL A N 1
ATOM 1342 C CA . VAL A 1 181 ? 12.094 -5.754 3.168 1 95.19 181 VAL A CA 1
ATOM 1343 C C . VAL A 1 181 ? 10.797 -4.988 3.438 1 95.19 181 VAL A C 1
ATOM 1345 O O . VAL A 1 181 ? 10.586 -3.906 2.885 1 95.19 181 VAL A O 1
ATOM 1348 N N . LEU A 1 182 ? 10.016 -5.48 4.316 1 94.75 182 LEU A N 1
ATOM 1349 C CA . LEU A 1 182 ? 8.742 -4.836 4.648 1 94.75 182 LEU A CA 1
ATOM 1350 C C . LEU A 1 182 ? 8.977 -3.502 5.348 1 94.75 182 LEU A C 1
ATOM 1352 O O . LEU A 1 182 ? 8.266 -2.527 5.082 1 94.75 182 LEU A O 1
ATOM 1356 N N . GLY A 1 183 ? 9.914 -3.502 6.203 1 95.31 183 GLY A N 1
ATOM 1357 C CA . GLY A 1 183 ? 10.242 -2.273 6.91 1 95.31 183 GLY A CA 1
ATOM 1358 C C . GLY A 1 183 ? 10.766 -1.182 5.996 1 95.31 183 GLY A C 1
ATOM 1359 O O . GLY A 1 183 ? 10.602 0.006 6.277 1 95.31 183 GLY A O 1
ATOM 1360 N N . ALA A 1 184 ? 11.375 -1.564 4.926 1 92.56 184 ALA A N 1
ATOM 1361 C CA . ALA A 1 184 ? 11.938 -0.61 3.975 1 92.56 184 ALA A CA 1
ATOM 1362 C C . ALA A 1 184 ? 10.844 0.219 3.311 1 92.56 184 ALA A C 1
ATOM 1364 O O . ALA A 1 184 ? 11.07 1.366 2.92 1 92.56 184 ALA A O 1
ATOM 1365 N N . MET A 1 185 ? 9.648 -0.315 3.24 1 85.25 185 MET A N 1
ATOM 1366 C CA . MET A 1 185 ? 8.523 0.359 2.596 1 85.25 185 MET A CA 1
ATOM 1367 C C . MET A 1 185 ? 8.164 1.644 3.334 1 85.25 185 MET A C 1
ATOM 1369 O O . MET A 1 185 ? 7.832 2.652 2.709 1 85.25 185 MET A O 1
ATOM 1373 N N . SER A 1 186 ? 8.258 1.536 4.605 1 91 186 SER A N 1
ATOM 1374 C CA . SER A 1 186 ? 7.828 2.68 5.406 1 91 186 SER A CA 1
ATOM 1375 C C . SER A 1 186 ? 9.023 3.473 5.918 1 91 186 SER A C 1
ATOM 1377 O O . SER A 1 186 ? 8.859 4.504 6.57 1 91 186 SER A O 1
ATOM 1379 N N . PHE A 1 187 ? 10.219 3.021 5.613 1 92.5 187 PHE A N 1
ATOM 1380 C CA . PHE A 1 187 ? 11.453 3.658 6.059 1 92.5 187 PHE A CA 1
ATOM 1381 C C . PHE A 1 187 ? 11.508 5.109 5.598 1 92.5 187 PHE A C 1
ATOM 1383 O O . PHE A 1 187 ? 11.766 6.012 6.395 1 92.5 187 PHE A O 1
ATOM 1390 N N . ALA A 1 188 ? 11.281 5.25 4.348 1 87.25 188 ALA A N 1
ATOM 1391 C CA . ALA A 1 188 ? 11.398 6.578 3.752 1 87.25 188 ALA A CA 1
ATOM 1392 C C . ALA A 1 188 ? 10.43 7.559 4.402 1 87.25 188 ALA A C 1
ATOM 1394 O O . ALA A 1 188 ? 10.789 8.703 4.691 1 87.25 188 ALA A O 1
ATOM 1395 N N . TYR A 1 189 ? 9.281 7.094 4.672 1 87.12 189 TYR A N 1
ATOM 1396 C CA . TYR A 1 189 ? 8.281 7.961 5.285 1 87.12 189 TYR A CA 1
ATOM 1397 C C . TYR A 1 189 ? 8.648 8.289 6.727 1 87.12 189 TYR A C 1
ATOM 1399 O O . TYR A 1 189 ? 8.555 9.438 7.152 1 87.12 189 TYR A O 1
ATOM 1407 N N . VAL A 1 190 ? 9.117 7.34 7.438 1 92.75 190 VAL A N 1
ATOM 1408 C CA . VAL A 1 190 ? 9.492 7.547 8.828 1 92.75 190 VAL A CA 1
ATOM 1409 C C . VAL A 1 190 ? 10.688 8.5 8.906 1 92.75 190 VAL A C 1
ATOM 1411 O O . VAL A 1 190 ? 10.727 9.383 9.766 1 92.75 190 VAL A O 1
ATOM 1414 N N . VAL A 1 191 ? 11.609 8.352 8.047 1 94.12 191 VAL A N 1
ATOM 1415 C CA . VAL A 1 191 ? 12.781 9.227 8.008 1 94.12 191 VAL A CA 1
ATOM 1416 C C . VAL A 1 191 ? 12.344 10.664 7.766 1 94.12 191 VAL A C 1
ATOM 1418 O O . VAL A 1 191 ? 12.758 11.578 8.484 1 94.12 191 VAL A O 1
ATOM 1421 N N . ARG A 1 192 ? 11.539 10.852 6.832 1 89.5 192 ARG A N 1
ATOM 1422 C CA . ARG A 1 192 ? 11.094 12.195 6.473 1 89.5 192 ARG A CA 1
ATOM 1423 C C . ARG A 1 192 ? 10.281 12.828 7.598 1 89.5 192 ARG A C 1
ATOM 1425 O O . ARG A 1 192 ? 10.453 14.008 7.914 1 89.5 192 ARG A O 1
ATOM 1432 N N . LEU A 1 193 ? 9.43 12.039 8.094 1 87.81 193 LEU A N 1
ATOM 1433 C CA . LEU A 1 193 ? 8.586 12.523 9.188 1 87.81 193 LEU A CA 1
ATOM 1434 C C . LEU A 1 193 ? 9.43 12.914 10.398 1 87.81 193 LEU A C 1
ATOM 1436 O O . LEU A 1 193 ? 9.25 13.984 10.969 1 87.81 193 LEU A O 1
ATOM 1440 N N . THR A 1 194 ? 10.352 12.039 10.719 1 93.06 194 THR A N 1
ATOM 1441 C CA . THR A 1 194 ? 11.234 12.305 11.852 1 93.06 194 THR A CA 1
ATOM 1442 C C . THR A 1 194 ? 12.125 13.508 11.57 1 93.06 194 THR A C 1
ATOM 1444 O O . THR A 1 194 ? 12.266 14.391 12.422 1 93.06 194 THR A O 1
ATOM 1447 N N . ARG A 1 195 ? 12.68 13.516 10.406 1 92.94 195 ARG A N 1
ATOM 1448 C CA . ARG A 1 195 ? 13.547 14.617 10.008 1 92.94 195 ARG A CA 1
ATOM 1449 C C . ARG A 1 195 ? 12.812 15.953 10.094 1 92.94 195 ARG A C 1
ATOM 1451 O O . ARG A 1 195 ? 13.336 16.922 10.648 1 92.94 195 ARG A O 1
ATOM 1458 N N . SER A 1 196 ? 11.68 16.031 9.594 1 88.31 196 SER A N 1
ATOM 1459 C CA . SER A 1 196 ? 10.906 17.266 9.57 1 88.31 196 SER A CA 1
ATOM 1460 C C . SER A 1 196 ? 10.531 17.703 10.977 1 88.31 196 SER A C 1
ATOM 1462 O O . SER A 1 196 ? 10.617 18.891 11.305 1 88.31 196 SER A O 1
ATOM 1464 N N . ALA A 1 197 ? 10.086 16.766 11.773 1 87.81 197 ALA A N 1
ATOM 1465 C CA . ALA A 1 197 ? 9.703 17.078 13.148 1 87.81 197 ALA A CA 1
ATOM 1466 C C . ALA A 1 197 ? 10.898 17.562 13.953 1 87.81 197 ALA A C 1
ATOM 1468 O O . ALA A 1 197 ? 10.797 18.531 14.711 1 87.81 197 ALA A O 1
ATOM 1469 N N . VAL A 1 198 ? 12.008 16.938 13.773 1 91.94 198 VAL A N 1
ATOM 1470 C CA . VAL A 1 198 ? 13.227 17.281 14.5 1 91.94 198 VAL A CA 1
ATOM 1471 C C . VAL A 1 198 ? 13.711 18.672 14.047 1 91.94 198 VAL A C 1
ATOM 1473 O O . VAL A 1 198 ? 14.07 19.5 14.875 1 91.94 198 VAL A O 1
ATOM 1476 N N . ALA A 1 199 ? 13.703 18.906 12.805 1 90.5 199 ALA A N 1
ATOM 1477 C CA . ALA A 1 199 ? 14.133 20.188 12.266 1 90.5 199 ALA A CA 1
ATOM 1478 C C . ALA A 1 199 ? 13.242 21.328 12.781 1 90.5 199 ALA A C 1
ATOM 1480 O O . ALA A 1 199 ? 13.734 22.406 13.109 1 90.5 199 ALA A O 1
ATOM 1481 N N . ALA A 1 200 ? 12.023 21.062 12.836 1 85.75 200 ALA A N 1
ATOM 1482 C CA . ALA A 1 200 ? 11.07 22.062 13.312 1 85.75 200 ALA A CA 1
ATOM 1483 C C . ALA A 1 200 ? 11.273 22.344 14.805 1 85.75 200 ALA A C 1
ATOM 1485 O O . ALA A 1 200 ? 11.18 23.5 15.242 1 85.75 200 ALA A O 1
ATOM 1486 N N . ASN A 1 201 ? 11.547 21.312 15.555 1 86.81 201 ASN A N 1
ATOM 1487 C CA . ASN A 1 201 ? 11.664 21.438 17 1 86.81 201 ASN A CA 1
ATOM 1488 C C . ASN A 1 201 ? 13.055 21.938 17.406 1 86.81 201 ASN A C 1
ATOM 1490 O O . ASN A 1 201 ? 13.219 22.516 18.484 1 86.81 201 ASN A O 1
ATOM 1494 N N . ALA A 1 202 ? 13.992 21.719 16.594 1 88.25 202 ALA A N 1
ATOM 1495 C CA . ALA A 1 202 ? 15.359 22.109 16.891 1 88.25 202 ALA A CA 1
ATOM 1496 C C . ALA A 1 202 ? 15.477 23.641 17 1 88.25 202 ALA A C 1
ATOM 1498 O O . ALA A 1 202 ? 16.328 24.156 17.719 1 88.25 202 ALA A O 1
ATOM 1499 N N . HIS A 1 203 ? 14.594 24.266 16.328 1 85.19 203 HIS A N 1
ATOM 1500 C CA . HIS A 1 203 ? 14.664 25.734 16.312 1 85.19 203 HIS A CA 1
ATOM 1501 C C . HIS A 1 203 ? 13.57 26.344 17.188 1 85.19 203 HIS A C 1
ATOM 1503 O O . HIS A 1 203 ? 13.375 27.562 17.188 1 85.19 203 HIS A O 1
ATOM 1509 N N . ALA A 1 204 ? 13 25.547 17.922 1 86.5 204 ALA A N 1
ATOM 1510 C CA . ALA A 1 204 ? 11.906 26.016 18.766 1 86.5 204 ALA A CA 1
ATOM 1511 C C . ALA A 1 204 ? 12.43 26.766 20 1 86.5 204 ALA A C 1
ATOM 1513 O O . ALA A 1 204 ? 13.562 26.531 20.422 1 86.5 204 ALA A O 1
ATOM 1514 N N . ASP A 1 205 ? 11.617 27.625 20.641 1 85.62 205 ASP A N 1
ATOM 1515 C CA . ASP A 1 205 ? 11.977 28.469 21.781 1 85.62 205 ASP A CA 1
ATOM 1516 C C . ASP A 1 205 ? 12.367 27.625 23 1 85.62 205 ASP A C 1
ATOM 1518 O O . ASP A 1 205 ? 13.305 27.969 23.719 1 85.62 205 ASP A O 1
ATOM 1522 N N . TYR A 1 206 ? 11.711 26.578 23.203 1 83.69 206 TYR A N 1
ATOM 1523 C CA . TYR A 1 206 ? 11.984 25.766 24.391 1 83.69 206 TYR A CA 1
ATOM 1524 C C . TYR A 1 206 ? 13.352 25.109 24.297 1 83.69 206 TYR A C 1
ATOM 1526 O O . TYR A 1 206 ? 13.992 24.828 25.312 1 83.69 206 TYR A O 1
ATOM 1534 N N . VAL A 1 207 ? 13.812 24.922 23.141 1 84.31 207 VAL A N 1
ATOM 1535 C CA . VAL A 1 207 ? 15.125 24.312 22.938 1 84.31 207 VAL A CA 1
ATOM 1536 C C . VAL A 1 207 ? 16.219 25.359 23.203 1 84.31 207 VAL A C 1
ATOM 1538 O O . VAL A 1 207 ? 17.234 25.062 23.828 1 84.31 207 VAL A O 1
ATOM 1541 N N . ARG A 1 208 ? 15.938 26.516 22.719 1 85.5 208 ARG A N 1
ATOM 1542 C CA . ARG A 1 208 ? 16.875 27.609 23 1 85.5 208 ARG A CA 1
ATOM 1543 C C . ARG A 1 208 ? 17 27.875 24.484 1 85.5 208 ARG A C 1
ATOM 1545 O O . ARG A 1 208 ? 18.094 28.109 25 1 85.5 208 ARG A O 1
ATOM 1552 N N . THR A 1 209 ? 15.828 27.812 25.094 1 85.81 209 THR A N 1
ATOM 1553 C CA . THR A 1 209 ? 15.812 28.016 26.531 1 85.81 209 THR A CA 1
ATOM 1554 C C . THR A 1 209 ? 16.594 26.906 27.25 1 85.81 209 THR A C 1
ATOM 1556 O O . THR A 1 209 ? 17.359 27.188 28.172 1 85.81 209 THR A O 1
ATOM 1559 N N . ALA A 1 210 ? 16.453 25.719 26.797 1 84.88 210 ALA A N 1
ATOM 1560 C CA . ALA A 1 210 ? 17.156 24.594 27.406 1 84.88 210 ALA A CA 1
ATOM 1561 C C . ALA A 1 210 ? 18.656 24.703 27.203 1 84.88 210 ALA A C 1
ATOM 1563 O O . ALA A 1 210 ? 19.438 24.406 28.109 1 84.88 210 ALA A O 1
ATOM 1564 N N . THR A 1 211 ? 19.016 25.141 26.047 1 85 211 THR A N 1
ATOM 1565 C CA . THR A 1 211 ? 20.438 25.312 25.734 1 85 211 THR A CA 1
ATOM 1566 C C . THR A 1 211 ? 21.016 26.469 26.562 1 85 211 THR A C 1
ATOM 1568 O O . THR A 1 211 ? 22.141 26.375 27.047 1 85 211 THR A O 1
ATOM 1571 N N . ALA A 1 212 ? 20.234 27.438 26.766 1 88.94 212 ALA A N 1
ATOM 1572 C CA . ALA A 1 212 ? 20.688 28.594 27.531 1 88.94 212 ALA A CA 1
ATOM 1573 C C . ALA A 1 212 ? 20.859 28.25 29.016 1 88.94 212 ALA A C 1
ATOM 1575 O O . ALA A 1 212 ? 21.672 28.844 29.703 1 88.94 212 ALA A O 1
ATOM 1576 N N . LYS A 1 213 ? 20.109 27.266 29.438 1 91.44 213 LYS A N 1
ATOM 1577 C CA . LYS A 1 213 ? 20.188 26.828 30.828 1 91.44 213 LYS A CA 1
ATOM 1578 C C . LYS A 1 213 ? 21.406 25.938 31.062 1 91.44 213 LYS A C 1
ATOM 1580 O O . LYS A 1 213 ? 21.672 25.516 32.188 1 91.44 213 LYS A O 1
ATOM 1585 N N . GLY A 1 214 ? 22.094 25.641 30 1 89.44 214 GLY A N 1
ATOM 1586 C CA . GLY A 1 214 ? 23.359 24.938 30.141 1 89.44 214 GLY A CA 1
ATOM 1587 C C . GLY A 1 214 ? 23.234 23.438 29.953 1 89.44 214 GLY A C 1
ATOM 1588 O O . GLY A 1 214 ? 24.156 22.688 30.297 1 89.44 214 GLY A O 1
ATOM 1589 N N . LEU A 1 215 ? 22.188 22.969 29.5 1 88.25 215 LEU A N 1
ATOM 1590 C CA . LEU A 1 215 ? 22.016 21.547 29.297 1 88.25 215 LEU A CA 1
ATOM 1591 C C . LEU A 1 215 ? 22.922 21.047 28.172 1 88.25 215 LEU A C 1
ATOM 1593 O O . LEU A 1 215 ? 23.172 21.766 27.203 1 88.25 215 LEU A O 1
ATOM 1597 N N . SER A 1 216 ? 23.406 19.828 28.344 1 90.94 216 SER A N 1
ATOM 1598 C CA . SER A 1 216 ? 24.281 19.234 27.344 1 90.94 216 SER A CA 1
ATOM 1599 C C . SER A 1 216 ? 23.516 18.969 26.047 1 90.94 216 SER A C 1
ATOM 1601 O O . SER A 1 216 ? 22.297 18.781 26.078 1 90.94 216 SER A O 1
ATOM 1603 N N . ARG A 1 217 ? 24.219 18.938 24.906 1 88.44 217 ARG A N 1
ATOM 1604 C CA . ARG A 1 217 ? 23.594 18.781 23.594 1 88.44 217 ARG A CA 1
ATOM 1605 C C . ARG A 1 217 ? 22.844 17.453 23.516 1 88.44 217 ARG A C 1
ATOM 1607 O O . ARG A 1 217 ? 21.703 17.406 23.047 1 88.44 217 ARG A O 1
ATOM 1614 N N . PRO A 1 218 ? 23.469 16.344 23.969 1 89.94 218 PRO A N 1
ATOM 1615 C CA . PRO A 1 218 ? 22.719 15.086 23.906 1 89.94 218 PRO A CA 1
ATOM 1616 C C . PRO A 1 218 ? 21.438 15.117 24.734 1 89.94 218 PRO A C 1
ATOM 1618 O O . PRO A 1 218 ? 20.422 14.531 24.328 1 89.94 218 PRO A O 1
ATOM 1621 N N . ARG A 1 219 ? 21.484 15.812 25.781 1 88.06 219 ARG A N 1
ATOM 1622 C CA . ARG A 1 219 ? 20.297 15.914 26.625 1 88.06 219 ARG A CA 1
ATOM 1623 C C . ARG A 1 219 ? 19.219 16.766 25.969 1 88.06 219 ARG A C 1
ATOM 1625 O O . ARG A 1 219 ? 18.031 16.438 26.031 1 88.06 219 ARG A O 1
ATOM 1632 N N . VAL A 1 220 ? 19.656 17.844 25.359 1 88.94 220 VAL A N 1
ATOM 1633 C CA . VAL A 1 220 ? 18.719 18.719 24.641 1 88.94 220 VAL A CA 1
ATOM 1634 C C . VAL A 1 220 ? 18.047 17.938 23.516 1 88.94 220 VAL A C 1
ATOM 1636 O O . VAL A 1 220 ? 16.828 18.016 23.344 1 88.94 220 VAL A O 1
ATOM 1639 N N . VAL A 1 221 ? 18.812 17.156 22.844 1 88.31 221 VAL A N 1
ATOM 1640 C CA . VAL A 1 221 ? 18.297 16.422 21.703 1 88.31 221 VAL A CA 1
ATOM 1641 C C . VAL A 1 221 ? 17.359 15.312 22.172 1 88.31 221 VAL A C 1
ATOM 1643 O O . VAL A 1 221 ? 16.25 15.18 21.672 1 88.31 221 VAL A O 1
ATOM 1646 N N . THR A 1 222 ? 17.688 14.531 23.109 1 87.19 222 THR A N 1
ATOM 1647 C CA . THR A 1 222 ? 16.953 13.344 23.516 1 87.19 222 THR A CA 1
ATOM 1648 C C . THR A 1 222 ? 15.719 13.719 24.328 1 87.19 222 THR A C 1
ATOM 1650 O O . THR A 1 222 ? 14.641 13.156 24.156 1 87.19 222 THR A O 1
ATOM 1653 N N . VAL A 1 223 ? 15.836 14.727 25.156 1 83.31 223 VAL A N 1
ATOM 1654 C CA . VAL A 1 223 ? 14.766 15.016 26.109 1 83.31 223 VAL A CA 1
ATOM 1655 C C . VAL A 1 223 ? 13.844 16.094 25.547 1 83.31 223 VAL A C 1
ATOM 1657 O O . VAL A 1 223 ? 12.625 16.016 25.703 1 83.31 223 VAL A O 1
ATOM 1660 N N . HIS A 1 224 ? 14.391 17.016 24.844 1 82.69 224 HIS A N 1
ATOM 1661 C CA . HIS A 1 224 ? 13.57 18.156 24.453 1 82.69 224 HIS A CA 1
ATOM 1662 C C . HIS A 1 224 ? 13.164 18.062 22.984 1 82.69 224 HIS A C 1
ATOM 1664 O O . HIS A 1 224 ? 12 18.281 22.641 1 82.69 224 HIS A O 1
ATOM 1670 N N . ILE A 1 225 ? 14.023 17.656 22.188 1 87.81 225 ILE A N 1
ATOM 1671 C CA . ILE A 1 225 ? 13.711 17.656 20.766 1 87.81 225 ILE A CA 1
ATOM 1672 C C . ILE A 1 225 ? 13.016 16.344 20.391 1 87.81 225 ILE A C 1
ATOM 1674 O O . ILE A 1 225 ? 11.922 16.359 19.828 1 87.81 225 ILE A O 1
ATOM 1678 N N . LEU A 1 226 ? 13.555 15.258 20.797 1 88.94 226 LEU A N 1
ATOM 1679 C CA . LEU A 1 226 ? 13.078 13.961 20.344 1 88.94 226 LEU A CA 1
ATOM 1680 C C . LEU A 1 226 ? 11.711 13.648 20.922 1 88.94 226 LEU A C 1
ATOM 1682 O O . LEU A 1 226 ? 10.836 13.117 20.234 1 88.94 226 LEU A O 1
ATOM 1686 N N . ARG A 1 227 ? 11.547 13.938 22.141 1 81.81 227 ARG A N 1
ATOM 1687 C CA . ARG A 1 227 ? 10.281 13.641 22.797 1 81.81 227 ARG A CA 1
ATOM 1688 C C . ARG A 1 227 ? 9.117 14.305 22.062 1 81.81 227 ARG A C 1
ATOM 1690 O O . ARG A 1 227 ? 8.078 13.68 21.859 1 81.81 227 ARG A O 1
ATOM 1697 N N . ASN A 1 228 ? 9.344 15.477 21.641 1 79.5 228 ASN A N 1
ATOM 1698 C CA . ASN A 1 228 ? 8.281 16.203 20.953 1 79.5 228 ASN A CA 1
ATOM 1699 C C . ASN A 1 228 ? 8.203 15.82 19.484 1 79.5 228 ASN A C 1
ATOM 1701 O O . ASN A 1 228 ? 7.129 15.844 18.875 1 79.5 228 ASN A O 1
ATOM 1705 N N . SER A 1 229 ? 9.297 15.461 19 1 85.94 229 SER A N 1
ATOM 1706 C CA . SER A 1 229 ? 9.367 15.164 17.578 1 85.94 229 SER A CA 1
ATOM 1707 C C . SER A 1 229 ? 8.852 13.758 17.281 1 85.94 229 SER A C 1
ATOM 1709 O O . SER A 1 229 ? 8.477 13.453 16.141 1 85.94 229 SER A O 1
ATOM 1711 N N . LEU A 1 230 ? 8.727 12.938 18.297 1 87.69 230 LEU A N 1
ATOM 1712 C CA . LEU A 1 230 ? 8.391 11.531 18.062 1 87.69 230 LEU A CA 1
ATOM 1713 C C . LEU A 1 230 ? 6.875 11.336 18.094 1 87.69 230 LEU A C 1
ATOM 1715 O O . LEU A 1 230 ? 6.383 10.273 17.703 1 87.69 230 LEU A O 1
ATOM 1719 N N . ILE A 1 231 ? 6.152 12.352 18.391 1 79.31 231 ILE A N 1
ATOM 1720 C CA . ILE A 1 231 ? 4.707 12.211 18.531 1 79.31 231 ILE A CA 1
ATOM 1721 C C . ILE A 1 231 ? 4.09 11.82 17.188 1 79.31 231 ILE A C 1
ATOM 1723 O O . ILE A 1 231 ? 3.434 10.781 17.094 1 79.31 231 ILE A O 1
ATOM 1727 N N . PRO A 1 232 ? 4.344 12.594 16.094 1 79.81 232 PRO A N 1
ATOM 1728 C CA . PRO A 1 232 ? 3.771 12.188 14.812 1 79.81 232 PRO A CA 1
ATOM 1729 C C . PRO A 1 232 ? 4.348 10.859 14.312 1 79.81 232 PRO A C 1
ATOM 1731 O O . PRO A 1 232 ? 3.658 10.109 13.617 1 79.81 232 PRO A O 1
ATOM 1734 N N . VAL A 1 233 ? 5.539 10.578 14.711 1 88 233 VAL A N 1
ATOM 1735 C CA . VAL A 1 233 ? 6.219 9.359 14.266 1 88 233 VAL A CA 1
ATOM 1736 C C . VAL A 1 233 ? 5.566 8.141 14.914 1 88 233 VAL A C 1
ATOM 1738 O O . VAL A 1 233 ? 5.285 7.148 14.242 1 88 233 VAL A O 1
ATOM 1741 N N . VAL A 1 234 ? 5.289 8.258 16.172 1 84.38 234 VAL A N 1
ATOM 1742 C CA . VAL A 1 234 ? 4.668 7.16 16.906 1 84.38 234 VAL A CA 1
ATOM 1743 C C . VAL A 1 234 ? 3.258 6.914 16.359 1 84.38 234 VAL A C 1
ATOM 1745 O O . VAL A 1 234 ? 2.816 5.766 16.266 1 84.38 234 VAL A O 1
ATOM 1748 N N . THR A 1 235 ? 2.646 8.008 16.016 1 78.12 235 THR A N 1
ATOM 1749 C CA . THR A 1 235 ? 1.32 7.891 15.422 1 78.12 235 THR A CA 1
ATOM 1750 C C . THR A 1 235 ? 1.38 7.117 14.109 1 78.12 235 THR A C 1
ATOM 1752 O O . THR A 1 235 ? 0.584 6.203 13.883 1 78.12 235 THR A O 1
ATOM 1755 N N . PHE A 1 236 ? 2.238 7.438 13.305 1 84 236 PHE A N 1
ATOM 1756 C CA . PHE A 1 236 ? 2.391 6.746 12.031 1 84 236 PHE A CA 1
ATOM 1757 C C . PHE A 1 236 ? 2.762 5.285 12.25 1 84 236 PHE A C 1
ATOM 1759 O O . PHE A 1 236 ? 2.234 4.398 11.578 1 84 236 PHE A O 1
ATOM 1766 N N . LEU A 1 237 ? 3.688 5.043 13.156 1 89.94 237 LEU A N 1
ATOM 1767 C CA . LEU A 1 237 ? 4.129 3.678 13.422 1 89.94 237 LEU A CA 1
ATOM 1768 C C . LEU A 1 237 ? 2.971 2.816 13.914 1 89.94 237 LEU A C 1
ATOM 1770 O O . LEU A 1 237 ? 2.891 1.631 13.586 1 89.94 237 LEU A O 1
ATOM 1774 N N . GLY A 1 238 ? 2.143 3.404 14.727 1 84.19 238 GLY A N 1
ATOM 1775 C CA . GLY A 1 238 ? 0.946 2.697 15.156 1 84.19 238 GLY A CA 1
ATOM 1776 C C . GLY A 1 238 ? 0.033 2.314 14.008 1 84.19 238 GLY A C 1
ATOM 1777 O O . GLY A 1 238 ? -0.419 1.17 13.922 1 84.19 238 GLY A O 1
ATOM 1778 N N . ALA A 1 239 ? -0.228 3.27 13.109 1 80.62 239 ALA A N 1
ATOM 1779 C CA . ALA A 1 239 ? -1.042 2.998 11.93 1 80.62 239 ALA A CA 1
ATOM 1780 C C . ALA A 1 239 ? -0.389 1.937 11.047 1 80.62 239 ALA A C 1
ATOM 1782 O O . ALA A 1 239 ? -1.075 1.077 10.492 1 80.62 239 ALA A O 1
ATOM 1783 N N . ASP A 1 240 ? 0.88 2.059 10.93 1 89.75 240 ASP A N 1
ATOM 1784 C CA . ASP A 1 240 ? 1.629 1.102 10.125 1 89.75 240 ASP A CA 1
ATOM 1785 C C . ASP A 1 240 ? 1.518 -0.309 10.695 1 89.75 240 ASP A C 1
ATOM 1787 O O . ASP A 1 240 ? 1.394 -1.282 9.953 1 89.75 240 ASP A O 1
ATOM 1791 N N . LEU A 1 241 ? 1.59 -0.412 12.008 1 89.25 241 LEU A N 1
ATOM 1792 C CA . LEU A 1 241 ? 1.424 -1.709 12.656 1 89.25 241 LEU A CA 1
ATOM 1793 C C . LEU A 1 241 ? 0.052 -2.299 12.344 1 89.25 241 LEU A C 1
ATOM 1795 O O . LEU A 1 241 ? -0.062 -3.486 12.031 1 89.25 241 LEU A O 1
ATOM 1799 N N . GLY A 1 242 ? -0.93 -1.522 12.461 1 83.5 242 GLY A N 1
ATOM 1800 C CA . GLY A 1 242 ? -2.266 -1.978 12.117 1 83.5 242 GLY A CA 1
ATOM 1801 C C . GLY A 1 242 ? -2.363 -2.504 10.695 1 83.5 242 GLY A C 1
ATOM 1802 O O . GLY A 1 242 ? -2.969 -3.551 10.453 1 83.5 242 GLY A O 1
ATOM 1803 N N . ALA A 1 243 ? -1.791 -1.849 9.781 1 84.12 243 ALA A N 1
ATOM 1804 C CA . ALA A 1 243 ? -1.814 -2.256 8.375 1 84.12 243 ALA A CA 1
ATOM 1805 C C . ALA A 1 243 ? -1.055 -3.564 8.172 1 84.12 243 ALA A C 1
ATOM 1807 O O . ALA A 1 243 ? -1.496 -4.434 7.418 1 84.12 243 ALA A O 1
ATOM 1808 N N . LEU A 1 244 ? 0.055 -3.715 8.852 1 90.25 244 LEU A N 1
ATOM 1809 C CA . LEU A 1 244 ? 0.886 -4.906 8.727 1 90.25 244 LEU A CA 1
ATOM 1810 C C . LEU A 1 244 ? 0.175 -6.129 9.289 1 90.25 244 LEU A C 1
ATOM 1812 O O . LEU A 1 244 ? 0.413 -7.254 8.844 1 90.25 244 LEU A O 1
ATOM 1816 N N . MET A 1 245 ? -0.705 -5.883 10.211 1 88 245 MET A N 1
ATOM 1817 C CA . MET A 1 245 ? -1.422 -6.992 10.836 1 88 245 MET A CA 1
ATOM 1818 C C . MET A 1 245 ? -2.418 -7.613 9.859 1 88 245 MET A C 1
ATOM 1820 O O . MET A 1 245 ? -2.895 -8.727 10.086 1 88 245 MET A O 1
ATOM 1824 N N . GLY A 1 246 ? -2.738 -6.941 8.875 1 85.12 246 GLY A N 1
ATOM 1825 C CA . GLY A 1 246 ? -3.604 -7.477 7.832 1 85.12 246 GLY A CA 1
ATOM 1826 C C . GLY A 1 246 ? -2.896 -8.453 6.914 1 85.12 246 GLY A C 1
ATOM 1827 O O . GLY A 1 246 ? -3.535 -9.117 6.09 1 85.12 246 GLY A O 1
ATOM 1828 N N . GLY A 1 247 ? -1.601 -8.555 7.156 1 85.44 247 GLY A N 1
ATOM 1829 C CA . GLY A 1 247 ? -0.824 -9.477 6.348 1 85.44 247 GLY A CA 1
ATOM 1830 C C . GLY A 1 247 ? -0.145 -8.812 5.164 1 85.44 247 GLY A C 1
ATOM 1831 O O . GLY A 1 247 ? -0.605 -7.773 4.68 1 85.44 247 GLY A O 1
ATOM 1832 N N . ALA A 1 248 ? 0.93 -9.383 4.789 1 90.19 248 ALA A N 1
ATOM 1833 C CA . ALA A 1 248 ? 1.695 -8.953 3.621 1 90.19 248 ALA A CA 1
ATOM 1834 C C . ALA A 1 248 ? 1.718 -10.047 2.555 1 90.19 248 ALA A C 1
ATOM 1836 O O . ALA A 1 248 ? 2.723 -10.742 2.393 1 90.19 248 ALA A O 1
ATOM 1837 N N . ILE A 1 249 ? 0.735 -10.07 1.823 1 89.31 249 ILE A N 1
ATOM 1838 C CA . ILE A 1 249 ? 0.441 -11.195 0.94 1 89.31 249 ILE A CA 1
ATOM 1839 C C . ILE A 1 249 ? 1.604 -11.406 -0.024 1 89.31 249 ILE A C 1
ATOM 1841 O O . ILE A 1 249 ? 2.088 -12.531 -0.182 1 89.31 249 ILE A O 1
ATOM 1845 N N . VAL A 1 250 ? 2.074 -10.359 -0.601 1 86.56 250 VAL A N 1
ATOM 1846 C CA . VAL A 1 250 ? 3.098 -10.484 -1.633 1 86.56 250 VAL A CA 1
ATOM 1847 C C . VAL A 1 250 ? 4.414 -10.93 -1.005 1 86.56 250 VAL A C 1
ATOM 1849 O O . VAL A 1 250 ? 5.055 -11.867 -1.487 1 86.56 250 VAL A O 1
ATOM 1852 N N . THR A 1 251 ? 4.75 -10.312 0.093 1 92.12 251 THR A N 1
ATOM 1853 C CA . THR A 1 251 ? 5.98 -10.68 0.791 1 92.12 251 THR A CA 1
ATOM 1854 C C . THR A 1 251 ? 5.891 -12.102 1.333 1 92.12 251 THR A C 1
ATOM 1856 O O . THR A 1 251 ? 6.859 -12.859 1.255 1 92.12 251 THR A O 1
ATOM 1859 N N . GLU A 1 252 ? 4.762 -12.461 1.892 1 93.06 252 GLU A N 1
ATOM 1860 C CA . GLU A 1 252 ? 4.551 -13.82 2.381 1 93.06 252 GLU A CA 1
ATOM 1861 C C . GLU A 1 252 ? 4.703 -14.844 1.256 1 93.06 252 GLU A C 1
ATOM 1863 O O . GLU A 1 252 ? 5.258 -15.922 1.463 1 93.06 252 GLU A O 1
ATOM 1868 N N . GLY A 1 253 ? 4.273 -14.523 0.089 1 90.38 253 GLY A N 1
ATOM 1869 C CA . GLY A 1 253 ? 4.406 -15.398 -1.064 1 90.38 253 GLY A CA 1
ATOM 1870 C C . GLY A 1 253 ? 5.844 -15.555 -1.529 1 90.38 253 GLY A C 1
ATOM 1871 O O . GLY A 1 253 ? 6.297 -16.672 -1.783 1 90.38 253 GLY A O 1
ATOM 1872 N N . ILE A 1 254 ? 6.516 -14.469 -1.574 1 90.25 254 ILE A N 1
ATOM 1873 C CA . ILE A 1 254 ? 7.891 -14.469 -2.066 1 90.25 254 ILE A CA 1
ATOM 1874 C C . ILE A 1 254 ? 8.766 -15.312 -1.143 1 90.25 254 ILE A C 1
ATOM 1876 O O . ILE A 1 254 ? 9.57 -16.125 -1.609 1 90.25 254 ILE A O 1
ATOM 1880 N N . PHE A 1 255 ? 8.586 -15.211 0.144 1 94.62 255 PHE A N 1
ATOM 1881 C CA . PHE A 1 255 ? 9.469 -15.859 1.107 1 94.62 255 PHE A CA 1
ATOM 1882 C C . PHE A 1 255 ? 8.82 -17.109 1.677 1 94.62 255 PHE A C 1
ATOM 1884 O O . PHE A 1 255 ? 9.344 -17.719 2.609 1 94.62 255 PHE A O 1
ATOM 1891 N N . ASN A 1 256 ? 7.633 -17.547 1.134 1 93.56 256 ASN A N 1
ATOM 1892 C CA . ASN A 1 256 ? 6.902 -18.719 1.588 1 93.56 256 ASN A CA 1
ATOM 1893 C C . ASN A 1 256 ? 6.641 -18.672 3.09 1 93.56 256 ASN A C 1
ATOM 1895 O O . ASN A 1 256 ? 6.984 -19.609 3.814 1 93.56 256 ASN A O 1
ATOM 1899 N N . ILE A 1 257 ? 6.086 -17.594 3.496 1 95.38 257 ILE A N 1
ATOM 1900 C CA . ILE A 1 257 ? 5.715 -17.391 4.891 1 95.38 257 ILE A CA 1
ATOM 1901 C C . ILE A 1 257 ? 4.25 -17.766 5.098 1 95.38 257 ILE A C 1
ATOM 1903 O O . ILE A 1 257 ? 3.375 -17.312 4.355 1 95.38 257 ILE A O 1
ATOM 1907 N N . HIS A 1 258 ? 4.043 -18.562 6.055 1 94.5 258 HIS A N 1
ATOM 1908 C CA . HIS A 1 258 ? 2.674 -18.984 6.336 1 94.5 258 HIS A CA 1
ATOM 1909 C C . HIS A 1 258 ? 2.004 -18.047 7.328 1 94.5 258 HIS A C 1
ATOM 1911 O O . HIS A 1 258 ? 1.697 -18.438 8.453 1 94.5 258 HIS A O 1
ATOM 1917 N N . GLY A 1 259 ? 1.703 -16.891 6.898 1 94.81 259 GLY A N 1
ATOM 1918 C CA . GLY A 1 259 ? 1.011 -15.883 7.688 1 94.81 259 GLY A CA 1
ATOM 1919 C C . GLY A 1 259 ? -0.452 -15.734 7.312 1 94.81 259 GLY A C 1
ATOM 1920 O O . GLY A 1 259 ? -0.99 -16.547 6.559 1 94.81 259 GLY A O 1
ATOM 1921 N N . VAL A 1 260 ? -1.082 -14.727 7.848 1 94 260 VAL A N 1
ATOM 1922 C CA . VAL A 1 260 ? -2.521 -14.555 7.684 1 94 260 VAL A CA 1
ATOM 1923 C C . VAL A 1 260 ? -2.826 -14.086 6.262 1 94 260 VAL A C 1
ATOM 1925 O O . VAL A 1 260 ? -3.883 -14.406 5.711 1 94 260 VAL A O 1
ATOM 1928 N N . GLY A 1 261 ? -1.94 -13.336 5.727 1 92.31 261 GLY A N 1
ATOM 1929 C CA . GLY A 1 261 ? -2.143 -12.906 4.348 1 92.31 261 GLY A CA 1
ATOM 1930 C C . GLY A 1 261 ? -2.277 -14.07 3.381 1 92.31 261 GLY A C 1
ATOM 1931 O O . GLY A 1 261 ? -3.174 -14.078 2.535 1 92.31 261 GLY A O 1
ATOM 1932 N N . GLY A 1 262 ? -1.422 -15.031 3.504 1 92.19 262 GLY A N 1
ATOM 1933 C CA . GLY A 1 262 ? -1.478 -16.219 2.662 1 92.19 262 GLY A CA 1
ATOM 1934 C C . GLY A 1 262 ? -2.732 -17.047 2.877 1 92.19 262 GLY A C 1
ATOM 1935 O O . GLY A 1 262 ? -3.328 -17.531 1.916 1 92.19 262 GLY A O 1
ATOM 1936 N N . VAL A 1 263 ? -3.098 -17.156 4.105 1 92.06 263 VAL A N 1
ATOM 1937 C CA . VAL A 1 263 ? -4.297 -17.922 4.441 1 92.06 263 VAL A CA 1
ATOM 1938 C C . VAL A 1 263 ? -5.52 -17.266 3.805 1 92.06 263 VAL A C 1
ATOM 1940 O O . VAL A 1 263 ? -6.355 -17.953 3.209 1 92.06 263 VAL A O 1
ATOM 1943 N N . LEU A 1 264 ? -5.555 -16.016 3.941 1 92.75 264 LEU A N 1
ATOM 1944 C CA . LEU A 1 264 ? -6.68 -15.281 3.373 1 92.75 264 LEU A CA 1
ATOM 1945 C C . LEU A 1 264 ? -6.656 -15.352 1.85 1 92.75 264 LEU A C 1
ATOM 1947 O O . LEU A 1 264 ? -7.699 -15.539 1.218 1 92.75 264 LEU A O 1
ATOM 1951 N N . TYR A 1 265 ? -5.555 -15.234 1.304 1 88.94 265 TYR A N 1
ATOM 1952 C CA . TYR A 1 265 ? -5.414 -15.281 -0.148 1 88.94 265 TYR A CA 1
ATOM 1953 C C . TYR A 1 265 ? -5.848 -16.641 -0.692 1 88.94 265 TYR A C 1
ATOM 1955 O O . TYR A 1 265 ? -6.504 -16.703 -1.735 1 88.94 265 TYR A O 1
ATOM 1963 N N . GLN A 1 266 ? -5.492 -17.656 -0.02 1 88.62 266 GLN A N 1
ATOM 1964 C CA . GLN A 1 266 ? -5.895 -18.984 -0.441 1 88.62 266 GLN A CA 1
ATOM 1965 C C . GLN A 1 266 ? -7.41 -19.156 -0.355 1 88.62 266 GLN A C 1
ATOM 1967 O O . GLN A 1 266 ? -8.023 -19.75 -1.244 1 88.62 266 GLN A O 1
ATOM 1972 N N . ALA A 1 267 ? -7.938 -18.672 0.688 1 89.5 267 ALA A N 1
ATOM 1973 C CA . ALA A 1 267 ? -9.391 -18.75 0.836 1 89.5 267 ALA A CA 1
ATOM 1974 C C . ALA A 1 267 ? -10.094 -18 -0.294 1 89.5 267 ALA A C 1
ATOM 1976 O O . ALA A 1 267 ? -11.117 -18.453 -0.804 1 89.5 267 ALA A O 1
ATOM 1977 N N . VAL A 1 268 ? -9.578 -16.906 -0.659 1 85.38 268 VAL A N 1
ATOM 1978 C CA . VAL A 1 268 ? -10.125 -16.094 -1.734 1 85.38 268 VAL A CA 1
ATOM 1979 C C . VAL A 1 268 ? -9.992 -16.828 -3.064 1 85.38 268 VAL A C 1
ATOM 1981 O O . VAL A 1 268 ? -10.945 -16.906 -3.84 1 85.38 268 VAL A O 1
ATOM 1984 N N . THR A 1 269 ? -8.852 -17.406 -3.316 1 81.38 269 THR A N 1
ATOM 1985 C CA . THR A 1 269 ? -8.586 -18.078 -4.586 1 81.38 269 THR A CA 1
ATOM 1986 C C . THR A 1 269 ? -9.414 -19.344 -4.707 1 81.38 269 THR A C 1
ATOM 1988 O O . THR A 1 269 ? -9.789 -19.75 -5.812 1 81.38 269 THR A O 1
ATOM 1991 N N . ARG A 1 270 ? -9.656 -19.891 -3.584 1 82.38 270 ARG A N 1
ATOM 1992 C CA . ARG A 1 270 ? -10.469 -21.109 -3.572 1 82.38 270 ARG A CA 1
ATOM 1993 C C . ARG A 1 270 ? -11.953 -20.766 -3.518 1 82.38 270 ARG A C 1
ATOM 1995 O O . ARG A 1 270 ? -12.797 -21.672 -3.424 1 82.38 270 ARG A O 1
ATOM 2002 N N . GLN A 1 271 ? -12.219 -19.5 -3.479 1 80.81 271 GLN A N 1
ATOM 2003 C CA . GLN A 1 271 ? -13.586 -18.984 -3.492 1 80.81 271 GLN A CA 1
ATOM 2004 C C . GLN A 1 271 ? -14.375 -19.5 -2.287 1 80.81 271 GLN A C 1
ATOM 2006 O O . GLN A 1 271 ? -15.547 -19.859 -2.414 1 80.81 271 GLN A O 1
ATOM 2011 N N . GLU A 1 272 ? -13.656 -19.609 -1.171 1 86.75 272 GLU A N 1
ATOM 2012 C CA . GLU A 1 272 ? -14.312 -19.953 0.09 1 86.75 272 GLU A CA 1
ATOM 2013 C C . GLU A 1 272 ? -14.867 -18.703 0.773 1 86.75 272 GLU A C 1
ATOM 2015 O O . GLU A 1 272 ? -14.344 -18.266 1.804 1 86.75 272 GLU A O 1
ATOM 2020 N N . THR A 1 273 ? -15.945 -18.281 0.269 1 84.38 273 THR A N 1
ATOM 2021 C CA . THR A 1 273 ? -16.438 -16.953 0.646 1 84.38 273 THR A CA 1
ATOM 2022 C C . THR A 1 273 ? -16.797 -16.922 2.131 1 84.38 273 THR A C 1
ATOM 2024 O O . THR A 1 273 ? -16.5 -15.938 2.816 1 84.38 273 THR A O 1
ATOM 2027 N N . PRO A 1 274 ? -17.344 -18.016 2.709 1 83.5 274 PRO A N 1
ATOM 2028 C CA . PRO A 1 274 ? -17.609 -17.953 4.148 1 83.5 274 PRO A CA 1
ATOM 2029 C C . PRO A 1 274 ? -16.328 -17.891 4.98 1 83.5 274 PRO A C 1
ATOM 2031 O O . PRO A 1 274 ? -16.281 -17.188 5.988 1 83.5 274 PRO A O 1
ATOM 2034 N N . THR A 1 275 ? -15.398 -18.656 4.523 1 86.69 275 THR A N 1
ATOM 2035 C CA . THR A 1 275 ? -14.109 -18.625 5.207 1 86.69 275 THR A CA 1
ATOM 2036 C C . THR A 1 275 ? -13.477 -17.234 5.125 1 86.69 275 THR A C 1
ATOM 2038 O O . THR A 1 275 ? -12.914 -16.75 6.105 1 86.69 275 THR A O 1
ATOM 2041 N N . VAL A 1 276 ? -13.625 -16.609 4.027 1 90.62 276 VAL A N 1
ATOM 2042 C CA . VAL A 1 276 ? -13.117 -15.258 3.822 1 90.62 276 VAL A CA 1
ATOM 2043 C C . VAL A 1 276 ? -13.781 -14.297 4.805 1 90.62 276 VAL A C 1
ATOM 2045 O O . VAL A 1 276 ? -13.109 -13.492 5.449 1 90.62 276 VAL A O 1
ATOM 2048 N N . VAL A 1 277 ? -15.047 -14.438 4.941 1 90.75 277 VAL A N 1
ATOM 2049 C CA . VAL A 1 277 ? -15.797 -13.562 5.836 1 90.75 277 VAL A CA 1
ATOM 2050 C C . VAL A 1 277 ? -15.289 -13.727 7.266 1 90.75 277 VAL A C 1
ATOM 2052 O O . VAL A 1 277 ? -15.047 -12.734 7.961 1 90.75 277 VAL A O 1
ATOM 2055 N N . SER A 1 278 ? -15.055 -14.891 7.641 1 91.19 278 SER A N 1
ATOM 2056 C CA . SER A 1 278 ? -14.617 -15.172 9.008 1 91.19 278 SER A CA 1
ATOM 2057 C C . SER A 1 278 ? -13.211 -14.633 9.25 1 91.19 278 SER A C 1
ATOM 2059 O O . SER A 1 278 ? -12.961 -13.984 10.266 1 91.19 278 SER A O 1
ATOM 2061 N N . ILE A 1 279 ? -12.344 -14.898 8.367 1 92.38 279 ILE A N 1
ATOM 2062 C CA . ILE A 1 279 ? -10.953 -14.469 8.531 1 92.38 279 ILE A CA 1
ATOM 2063 C C . ILE A 1 279 ? -10.883 -12.945 8.547 1 92.38 279 ILE A C 1
ATOM 2065 O O . ILE A 1 279 ? -10.227 -12.359 9.406 1 92.38 279 ILE A O 1
ATOM 2069 N N . VAL A 1 280 ? -11.57 -12.312 7.707 1 93.38 280 VAL A N 1
ATOM 2070 C CA . VAL A 1 280 ? -11.539 -10.859 7.598 1 93.38 280 VAL A CA 1
ATOM 2071 C C . VAL A 1 280 ? -12.156 -10.234 8.844 1 93.38 280 VAL A C 1
ATOM 2073 O O . VAL A 1 280 ? -11.695 -9.188 9.312 1 93.38 280 VAL A O 1
ATOM 2076 N N . THR A 1 281 ? -13.18 -10.844 9.305 1 93.31 281 THR A N 1
ATOM 2077 C CA . THR A 1 281 ? -13.797 -10.352 10.531 1 93.31 281 THR A CA 1
ATOM 2078 C C . THR A 1 281 ? -12.773 -10.312 11.664 1 93.31 281 THR A C 1
ATOM 2080 O O . THR A 1 281 ? -12.672 -9.32 12.383 1 93.31 281 THR A O 1
ATOM 2083 N N . VAL A 1 282 ? -12.047 -11.305 11.758 1 91.56 282 VAL A N 1
ATOM 2084 C CA . VAL A 1 282 ? -11.016 -11.375 12.789 1 91.56 282 VAL A CA 1
ATOM 2085 C C . VAL A 1 282 ? -9.93 -10.344 12.516 1 91.56 282 VAL A C 1
ATOM 2087 O O . VAL A 1 282 ? -9.438 -9.688 13.438 1 91.56 282 VAL A O 1
ATOM 2090 N N . LEU A 1 283 ? -9.594 -10.234 11.289 1 90.81 283 LEU A N 1
ATOM 2091 C CA . LEU A 1 283 ? -8.555 -9.273 10.93 1 90.81 283 LEU A CA 1
ATOM 2092 C C . LEU A 1 283 ? -8.992 -7.852 11.242 1 90.81 283 LEU A C 1
ATOM 2094 O O . LEU A 1 283 ? -8.188 -7.031 11.688 1 90.81 283 LEU A O 1
ATOM 2098 N N . VAL A 1 284 ? -10.219 -7.555 10.961 1 90.94 284 VAL A N 1
ATOM 2099 C CA . VAL A 1 284 ? -10.766 -6.238 11.289 1 90.94 284 VAL A CA 1
ATOM 2100 C C . VAL A 1 284 ? -10.688 -6.008 12.797 1 90.94 284 VAL A C 1
ATOM 2102 O O . VAL A 1 284 ? -10.305 -4.93 13.25 1 90.94 284 VAL A O 1
ATOM 2105 N N . LEU A 1 285 ? -11.039 -6.992 13.539 1 90.25 285 LEU A N 1
ATOM 2106 C CA . LEU A 1 285 ? -10.977 -6.895 14.992 1 90.25 285 LEU A CA 1
ATOM 2107 C C . LEU A 1 285 ? -9.547 -6.645 15.461 1 90.25 285 LEU A C 1
ATOM 2109 O O . LEU A 1 285 ? -9.305 -5.797 16.328 1 90.25 285 LEU A O 1
ATOM 2113 N N . ILE A 1 286 ? -8.656 -7.328 14.93 1 86.88 286 ILE A N 1
ATOM 2114 C CA . ILE A 1 286 ? -7.254 -7.188 15.297 1 86.88 286 ILE A CA 1
ATOM 2115 C C . ILE A 1 286 ? -6.754 -5.797 14.914 1 86.88 286 ILE A C 1
ATOM 2117 O O . ILE A 1 286 ? -6.027 -5.16 15.68 1 86.88 286 ILE A O 1
ATOM 2121 N N . TYR A 1 287 ? -7.094 -5.398 13.797 1 84.88 287 TYR A N 1
ATOM 2122 C CA . TYR A 1 287 ? -6.738 -4.055 13.352 1 84.88 287 TYR A CA 1
ATOM 2123 C C . TYR A 1 287 ? -7.23 -3.004 14.336 1 84.88 287 TYR A C 1
ATOM 2125 O O . TYR A 1 287 ? -6.484 -2.1 14.719 1 84.88 287 TYR A O 1
ATOM 2133 N N . LEU A 1 288 ? -8.453 -3.127 14.742 1 87.62 288 LEU A N 1
ATOM 2134 C CA . LEU A 1 288 ? -9.062 -2.16 15.648 1 87.62 288 LEU A CA 1
ATOM 2135 C C . LEU A 1 288 ? -8.414 -2.236 17.031 1 87.62 288 LEU A C 1
ATOM 2137 O O . LEU A 1 288 ? -8.156 -1.206 17.656 1 87.62 288 LEU A O 1
ATOM 2141 N N . ILE A 1 289 ? -8.117 -3.387 17.484 1 88.94 289 ILE A N 1
ATOM 2142 C CA . ILE A 1 289 ? -7.484 -3.566 18.781 1 88.94 289 ILE A CA 1
ATOM 2143 C C . ILE A 1 289 ? -6.066 -2.992 18.75 1 88.94 289 ILE A C 1
ATOM 2145 O O . ILE A 1 289 ? -5.645 -2.318 19.688 1 88.94 289 ILE A O 1
ATOM 2149 N N . THR A 1 290 ? -5.375 -3.27 17.688 1 84.38 290 THR A N 1
ATOM 2150 C CA . THR A 1 290 ? -4.02 -2.752 17.562 1 84.38 290 THR A CA 1
ATOM 2151 C C . THR A 1 290 ? -4.023 -1.227 17.516 1 84.38 290 THR A C 1
ATOM 2153 O O . THR A 1 290 ? -3.182 -0.583 18.156 1 84.38 290 THR A O 1
ATOM 2156 N N . ASN A 1 291 ? -4.98 -0.694 16.844 1 80.06 291 ASN A N 1
ATOM 2157 C CA . ASN A 1 291 ? -5.102 0.76 16.812 1 80.06 291 ASN A CA 1
ATOM 2158 C C . ASN A 1 291 ? -5.438 1.333 18.188 1 80.06 291 ASN A C 1
ATOM 2160 O O . ASN A 1 291 ? -4.934 2.395 18.547 1 80.06 291 ASN A O 1
ATOM 2164 N N . LEU A 1 292 ? -6.238 0.655 18.875 1 84.38 292 LEU A N 1
ATOM 2165 C CA . LEU A 1 292 ? -6.57 1.073 20.234 1 84.38 292 LEU A CA 1
ATOM 2166 C C . LEU A 1 292 ? -5.332 1.051 21.125 1 84.38 292 LEU A C 1
ATOM 2168 O O . LEU A 1 292 ? -5.121 1.97 21.922 1 84.38 292 LEU A O 1
ATOM 2172 N N . LEU A 1 293 ? -4.543 0.054 20.984 1 84.75 293 LEU A N 1
ATOM 2173 C CA . LEU A 1 293 ? -3.318 -0.064 21.766 1 84.75 293 LEU A CA 1
ATOM 2174 C C . LEU A 1 293 ? -2.354 1.072 21.438 1 84.75 293 LEU A C 1
ATOM 2176 O O . LEU A 1 293 ? -1.727 1.635 22.344 1 84.75 293 LEU A O 1
ATOM 2180 N N . VAL A 1 294 ? -2.275 1.355 20.266 1 77.06 294 VAL A N 1
ATOM 2181 C CA . VAL A 1 294 ? -1.407 2.447 19.844 1 77.06 294 VAL A CA 1
ATOM 2182 C C . VAL A 1 294 ? -1.918 3.768 20.406 1 77.06 294 VAL A C 1
ATOM 2184 O O . VAL A 1 294 ? -1.131 4.602 20.859 1 77.06 294 VAL A O 1
ATOM 2187 N N . ASP A 1 295 ? -3.197 3.996 20.422 1 77.94 295 ASP A N 1
ATOM 2188 C CA . ASP A 1 295 ? -3.787 5.203 21 1 77.94 295 ASP A CA 1
ATOM 2189 C C . ASP A 1 295 ? -3.486 5.301 22.484 1 77.94 295 ASP A C 1
ATOM 2191 O O . ASP A 1 295 ? -3.223 6.391 23 1 77.94 295 ASP A O 1
ATOM 2195 N N . LEU A 1 296 ? -3.572 4.195 23.078 1 81.75 296 LEU A N 1
ATOM 2196 C CA . LEU A 1 296 ? -3.289 4.176 24.5 1 81.75 296 LEU A CA 1
ATOM 2197 C C . LEU A 1 296 ? -1.82 4.484 24.781 1 81.75 296 LEU A C 1
ATOM 2199 O O . LEU A 1 296 ? -1.491 5.164 25.75 1 81.75 296 LEU A O 1
ATOM 2203 N N . LEU A 1 297 ? -1.008 3.982 23.922 1 76 297 LEU A N 1
ATOM 2204 C CA . LEU A 1 297 ? 0.415 4.281 24.031 1 76 297 LEU A CA 1
ATOM 2205 C C . LEU A 1 297 ? 0.68 5.766 23.828 1 76 297 LEU A C 1
ATOM 2207 O O . LEU A 1 297 ? 1.505 6.359 24.531 1 76 297 LEU A O 1
ATOM 2211 N N . TYR A 1 298 ? -0.054 6.297 22.969 1 71.12 298 TYR A N 1
ATOM 2212 C CA . TYR A 1 298 ? 0.048 7.73 22.703 1 71.12 298 TYR A CA 1
ATOM 2213 C C . TYR A 1 298 ? -0.365 8.531 23.938 1 71.12 298 TYR A C 1
ATOM 2215 O O . TYR A 1 298 ? 0.295 9.508 24.297 1 71.12 298 TYR A O 1
ATOM 2223 N N . ALA A 1 299 ? -1.45 8.156 24.5 1 73.88 299 ALA A N 1
ATOM 2224 C CA . ALA A 1 299 ? -1.965 8.852 25.672 1 73.88 299 ALA A CA 1
ATOM 2225 C C . ALA A 1 299 ? -0.99 8.75 26.844 1 73.88 299 ALA A C 1
ATOM 2227 O O . ALA A 1 299 ? -0.893 9.672 27.656 1 73.88 299 ALA A O 1
ATOM 2228 N N . ALA A 1 300 ? -0.289 7.695 26.828 1 74.25 300 ALA A N 1
ATOM 2229 C CA . ALA A 1 300 ? 0.698 7.496 27.891 1 74.25 300 ALA A CA 1
ATOM 2230 C C . ALA A 1 300 ? 1.931 8.367 27.656 1 74.25 300 ALA A C 1
ATOM 2232 O O . ALA A 1 300 ? 2.529 8.867 28.609 1 74.25 300 ALA A O 1
ATOM 2233 N N . LEU A 1 301 ? 2.268 8.57 26.422 1 69.62 301 LEU A N 1
ATOM 2234 C CA . LEU A 1 301 ? 3.461 9.336 26.078 1 69.62 301 LEU A CA 1
ATOM 2235 C C . LEU A 1 301 ? 3.186 10.836 26.156 1 69.62 301 LEU A C 1
ATOM 2237 O O . LEU A 1 301 ? 4.078 11.617 26.484 1 69.62 301 LEU A O 1
ATOM 2241 N N . ASP A 1 302 ? 2.057 11.25 25.656 1 67.81 302 ASP A N 1
ATOM 2242 C CA . ASP A 1 302 ? 1.686 12.656 25.734 1 67.81 302 ASP A CA 1
ATOM 2243 C C . ASP A 1 302 ? 0.389 12.844 26.516 1 67.81 302 ASP A C 1
ATOM 2245 O O . ASP A 1 302 ? -0.703 12.742 25.953 1 67.81 302 ASP A O 1
ATOM 2249 N N . PRO A 1 303 ? 0.552 13.195 27.734 1 64.06 303 PRO A N 1
ATOM 2250 C CA . PRO A 1 303 ? -0.617 13.312 28.609 1 64.06 303 PRO A CA 1
ATOM 2251 C C . PRO A 1 303 ? -1.585 14.406 28.156 1 64.06 303 PRO A C 1
ATOM 2253 O O . PRO A 1 303 ? -2.738 14.43 28.594 1 64.06 303 PRO A O 1
ATOM 2256 N N . ARG A 1 304 ? -1.136 15.266 27.297 1 62.16 304 ARG A N 1
ATOM 2257 C CA . ARG A 1 304 ? -2.033 16.312 26.828 1 62.16 304 ARG A CA 1
ATOM 2258 C C . ARG A 1 304 ? -3.139 15.742 25.953 1 62.16 304 ARG A C 1
ATOM 2260 O O . ARG A 1 304 ? -4.188 16.359 25.781 1 62.16 304 ARG A O 1
ATOM 2267 N N . ILE A 1 305 ? -2.889 14.617 25.484 1 58.41 305 ILE A N 1
ATOM 2268 C CA . ILE A 1 305 ? -3.83 13.992 24.562 1 58.41 305 ILE A CA 1
ATOM 2269 C C . ILE A 1 305 ? -4.977 13.352 25.344 1 58.41 305 ILE A C 1
ATOM 2271 O O . ILE A 1 305 ? -6.086 13.219 24.828 1 58.41 305 ILE A O 1
ATOM 2275 N N . ARG A 1 306 ? -4.797 13 26.641 1 57.28 306 ARG A N 1
ATOM 2276 C CA . ARG A 1 306 ? -5.812 12.375 27.469 1 57.28 306 ARG A CA 1
ATOM 2277 C C . ARG A 1 306 ? -7.051 13.25 27.594 1 57.28 306 ARG A C 1
ATOM 2279 O O . ARG A 1 306 ? -8.148 12.758 27.844 1 57.28 306 ARG A O 1
ATOM 2286 N N . TYR A 1 307 ? -6.898 14.531 27.344 1 48.75 307 TYR A N 1
ATOM 2287 C CA . TYR A 1 307 ? -7.992 15.445 27.641 1 48.75 307 TYR A CA 1
ATOM 2288 C C . TYR A 1 307 ? -8.828 15.734 26.406 1 48.75 307 TYR A C 1
ATOM 2290 O O . TYR A 1 307 ? -9.883 16.359 26.484 1 48.75 307 TYR A O 1
ATOM 2298 N N . GLY A 1 308 ? -8.406 15.297 25.266 1 45.31 308 GLY A N 1
ATOM 2299 C CA . GLY A 1 308 ? -9.273 15.625 24.141 1 45.31 308 GLY A CA 1
ATOM 2300 C C . GLY A 1 308 ? -10.133 14.461 23.688 1 45.31 308 GLY A C 1
ATOM 2301 O O . GLY A 1 308 ? -9.836 13.305 24.016 1 45.31 308 GLY A O 1
ATOM 2302 N N . MET B 1 1 ? 9.633 28.812 -14.711 1 78.62 1 MET B N 1
ATOM 2303 C CA . MET B 1 1 ? 9.188 27.453 -15.016 1 78.62 1 MET B CA 1
ATOM 2304 C C . MET B 1 1 ? 10.352 26.578 -15.469 1 78.62 1 MET B C 1
ATOM 2306 O O . MET B 1 1 ? 10.508 25.453 -15 1 78.62 1 MET B O 1
ATOM 2310 N N . GLY B 1 2 ? 11.203 27.188 -16.344 1 81.75 2 GLY B N 1
ATOM 2311 C CA . GLY B 1 2 ? 12.336 26.422 -16.828 1 81.75 2 GLY B CA 1
ATOM 2312 C C . GLY B 1 2 ? 13.297 26.016 -15.727 1 81.75 2 GLY B C 1
ATOM 2313 O O . GLY B 1 2 ? 13.688 24.844 -15.633 1 81.75 2 GLY B O 1
ATOM 2314 N N . TRP B 1 3 ? 13.508 26.938 -14.898 1 84.69 3 TRP B N 1
ATOM 2315 C CA . TRP B 1 3 ? 14.43 26.656 -13.805 1 84.69 3 TRP B CA 1
ATOM 2316 C C . TRP B 1 3 ? 13.812 25.688 -12.805 1 84.69 3 TRP B C 1
ATOM 2318 O O . TRP B 1 3 ? 14.508 24.844 -12.242 1 84.69 3 TRP B O 1
ATOM 2328 N N . TYR B 1 4 ? 12.594 25.859 -12.594 1 83.19 4 TYR B N 1
ATOM 2329 C CA . TYR B 1 4 ? 11.859 24.953 -11.711 1 83.19 4 TYR B CA 1
ATOM 2330 C C . TYR B 1 4 ? 11.914 23.531 -12.227 1 83.19 4 TYR B C 1
ATOM 2332 O O . TYR B 1 4 ? 12.211 22.594 -11.477 1 83.19 4 TYR B O 1
ATOM 2340 N N . VAL B 1 5 ? 11.703 23.422 -13.492 1 87.06 5 VAL B N 1
ATOM 2341 C CA . VAL B 1 5 ? 11.734 22.109 -14.125 1 87.06 5 VAL B CA 1
ATOM 2342 C C . VAL B 1 5 ? 13.148 21.531 -14.062 1 87.06 5 VAL B C 1
ATOM 2344 O O . VAL B 1 5 ? 13.328 20.344 -13.758 1 87.06 5 VAL B O 1
ATOM 2347 N N . ALA B 1 6 ? 14.117 22.422 -14.266 1 89.88 6 ALA B N 1
ATOM 2348 C CA . ALA B 1 6 ? 15.508 21.969 -14.258 1 89.88 6 ALA B CA 1
ATOM 2349 C C . ALA B 1 6 ? 15.914 21.469 -12.875 1 89.88 6 ALA B C 1
ATOM 2351 O O . ALA B 1 6 ? 16.609 20.469 -12.75 1 89.88 6 ALA B O 1
ATOM 2352 N N . ARG B 1 7 ? 15.484 22.078 -11.938 1 86.19 7 ARG B N 1
ATOM 2353 C CA . ARG B 1 7 ? 15.797 21.703 -10.562 1 86.19 7 ARG B CA 1
ATOM 2354 C C . ARG B 1 7 ? 15.133 20.375 -10.211 1 86.19 7 ARG B C 1
ATOM 2356 O O . ARG B 1 7 ? 15.75 19.516 -9.555 1 86.19 7 ARG B O 1
ATOM 2363 N N . ARG B 1 8 ? 13.961 20.25 -10.641 1 84.88 8 ARG B N 1
ATOM 2364 C CA . ARG B 1 8 ? 13.234 19.016 -10.359 1 84.88 8 ARG B CA 1
ATOM 2365 C C . ARG B 1 8 ? 13.867 17.828 -11.094 1 84.88 8 ARG B C 1
ATOM 2367 O O . ARG B 1 8 ? 13.969 16.734 -10.547 1 84.88 8 ARG B O 1
ATOM 2374 N N . VAL B 1 9 ? 14.219 18.109 -12.289 1 90.38 9 VAL B N 1
ATOM 2375 C CA . VAL B 1 9 ? 14.859 17.078 -13.086 1 90.38 9 VAL B CA 1
ATOM 2376 C C . VAL B 1 9 ? 16.203 16.703 -12.469 1 90.38 9 VAL B C 1
ATOM 2378 O O . VAL B 1 9 ? 16.594 15.531 -12.453 1 90.38 9 VAL B O 1
ATOM 2381 N N . ALA B 1 10 ? 16.906 17.625 -11.969 1 89.62 10 ALA B N 1
ATOM 2382 C CA . ALA B 1 10 ? 18.203 17.406 -11.344 1 89.62 10 ALA B CA 1
ATOM 2383 C C . ALA B 1 10 ? 18.078 16.469 -10.148 1 89.62 10 ALA B C 1
ATOM 2385 O O . ALA B 1 10 ? 18.953 15.633 -9.906 1 89.62 10 ALA B O 1
ATOM 2386 N N . VAL B 1 11 ? 17.031 16.562 -9.453 1 86.06 11 VAL B N 1
ATOM 2387 C CA . VAL B 1 11 ? 16.812 15.719 -8.281 1 86.06 11 VAL B CA 1
ATOM 2388 C C . VAL B 1 11 ? 16.422 14.305 -8.719 1 86.06 11 VAL B C 1
ATOM 2390 O O . VAL B 1 11 ? 16.734 13.328 -8.031 1 86.06 11 VAL B O 1
ATOM 2393 N N . MET B 1 12 ? 15.859 14.227 -9.852 1 91 12 MET B N 1
ATOM 2394 C CA . MET B 1 12 ? 15.391 12.938 -10.359 1 91 12 MET B CA 1
ATOM 2395 C C . MET B 1 12 ? 16.562 12.078 -10.82 1 91 12 MET B C 1
ATOM 2397 O O . MET B 1 12 ? 16.484 10.844 -10.789 1 91 12 MET B O 1
ATOM 2401 N N . VAL B 1 13 ? 17.578 12.711 -11.227 1 92.88 13 VAL B N 1
ATOM 2402 C CA . VAL B 1 13 ? 18.688 11.992 -11.836 1 92.88 13 VAL B CA 1
ATOM 2403 C C . VAL B 1 13 ? 19.344 11.086 -10.805 1 92.88 13 VAL B C 1
ATOM 2405 O O . VAL B 1 13 ? 19.5 9.883 -11.031 1 92.88 13 VAL B O 1
ATOM 2408 N N . PRO B 1 14 ? 19.672 11.586 -9.641 1 92.62 14 PRO B N 1
ATOM 2409 C CA . PRO B 1 14 ? 20.281 10.688 -8.664 1 92.62 14 PRO B CA 1
ATOM 2410 C C . PRO B 1 14 ? 19.328 9.578 -8.211 1 92.62 14 PRO B C 1
ATOM 2412 O O . PRO B 1 14 ? 19.781 8.469 -7.898 1 92.62 14 PRO B O 1
ATOM 2415 N N . VAL B 1 15 ? 18.141 9.859 -8.141 1 91.81 15 VAL B N 1
ATOM 2416 C CA . VAL B 1 15 ? 17.172 8.844 -7.746 1 91.81 15 VAL B CA 1
ATOM 2417 C C . VAL B 1 15 ? 17.094 7.75 -8.805 1 91.81 15 VAL B C 1
ATOM 2419 O O . VAL B 1 15 ? 17.094 6.562 -8.477 1 91.81 15 VAL B O 1
ATOM 2422 N N . PHE B 1 16 ? 17.062 8.203 -10.039 1 94.69 16 PHE B N 1
ATOM 2423 C CA . PHE B 1 16 ? 17.031 7.254 -11.141 1 94.69 16 PHE B CA 1
ATOM 2424 C C . PHE B 1 16 ? 18.281 6.383 -11.141 1 94.69 16 PHE B C 1
ATOM 2426 O O . PHE B 1 16 ? 18.188 5.156 -11.227 1 94.69 16 PHE B O 1
ATOM 2433 N N . LEU B 1 17 ? 19.375 7.004 -11.023 1 95 17 LEU B N 1
ATOM 2434 C CA . LEU B 1 17 ? 20.641 6.277 -11.039 1 95 17 LEU B CA 1
ATOM 2435 C C . LEU B 1 17 ? 20.781 5.379 -9.812 1 95 17 LEU B C 1
ATOM 2437 O O . LEU B 1 17 ? 21.234 4.242 -9.914 1 95 17 LEU B O 1
ATOM 2441 N N . GLY B 1 18 ? 20.344 5.883 -8.711 1 93.88 18 GLY B N 1
ATOM 2442 C CA . GLY B 1 18 ? 20.406 5.086 -7.492 1 93.88 18 GLY B CA 1
ATOM 2443 C C . GLY B 1 18 ? 19.516 3.859 -7.531 1 93.88 18 GLY B C 1
ATOM 2444 O O . GLY B 1 18 ? 19.953 2.758 -7.188 1 93.88 18 GLY B O 1
ATOM 2445 N N . ALA B 1 19 ? 18.328 4.027 -7.949 1 94.12 19 ALA B N 1
ATOM 2446 C CA . ALA B 1 19 ? 17.375 2.924 -7.992 1 94.12 19 ALA B CA 1
ATOM 2447 C C . ALA B 1 19 ? 17.797 1.874 -9.016 1 94.12 19 ALA B C 1
ATOM 2449 O O . ALA B 1 19 ? 17.781 0.675 -8.734 1 94.12 19 ALA B O 1
ATOM 2450 N N . THR B 1 20 ? 18.203 2.361 -10.18 1 94.75 20 THR B N 1
ATOM 2451 C CA . THR B 1 20 ? 18.531 1.426 -11.25 1 94.75 20 THR B CA 1
ATOM 2452 C C . THR B 1 20 ? 19.875 0.749 -10.961 1 94.75 20 THR B C 1
ATOM 2454 O O . THR B 1 20 ? 20.062 -0.423 -11.297 1 94.75 20 THR B O 1
ATOM 2457 N N . LEU B 1 21 ? 20.766 1.499 -10.336 1 94.12 21 LEU B N 1
ATOM 2458 C CA . LEU B 1 21 ? 22.031 0.891 -9.938 1 94.12 21 LEU B CA 1
ATOM 2459 C C . LEU B 1 21 ? 21.812 -0.171 -8.867 1 94.12 21 LEU B C 1
ATOM 2461 O O . LEU B 1 21 ? 22.453 -1.226 -8.891 1 94.12 21 LEU B O 1
ATOM 2465 N N . LEU B 1 22 ? 20.953 0.124 -8.016 1 91.81 22 LEU B N 1
ATOM 2466 C CA . LEU B 1 22 ? 20.656 -0.824 -6.945 1 91.81 22 LEU B CA 1
ATOM 2467 C C . LEU B 1 22 ? 20.109 -2.127 -7.512 1 91.81 22 LEU B C 1
ATOM 2469 O O . LEU B 1 22 ? 20.594 -3.209 -7.188 1 91.81 22 LEU B O 1
ATOM 2473 N N . ILE B 1 23 ? 19.172 -2.059 -8.375 1 92.38 23 ILE B N 1
ATOM 2474 C CA . ILE B 1 23 ? 18.531 -3.252 -8.906 1 92.38 23 ILE B CA 1
ATOM 2475 C C . ILE B 1 23 ? 19.484 -3.982 -9.844 1 92.38 23 ILE B C 1
ATOM 2477 O O . ILE B 1 23 ? 19.562 -5.211 -9.82 1 92.38 23 ILE B O 1
ATOM 2481 N N . TYR B 1 24 ? 20.172 -3.178 -10.656 1 92.12 24 TYR B N 1
ATOM 2482 C CA . TYR B 1 24 ? 21.172 -3.764 -11.547 1 92.12 24 TYR B CA 1
ATOM 2483 C C . TYR B 1 24 ? 22.25 -4.488 -10.766 1 92.12 24 TYR B C 1
ATOM 2485 O O . TYR B 1 24 ? 22.641 -5.609 -11.109 1 92.12 24 TYR B O 1
ATOM 2493 N N . GLY B 1 25 ? 22.719 -3.904 -9.766 1 90.88 25 GLY B N 1
ATOM 2494 C CA . GLY B 1 25 ? 23.75 -4.488 -8.938 1 90.88 25 GLY B CA 1
ATOM 2495 C C . GLY B 1 25 ? 23.312 -5.746 -8.211 1 90.88 25 GLY B C 1
ATOM 2496 O O . GLY B 1 25 ? 24.078 -6.695 -8.062 1 90.88 25 GLY B O 1
ATOM 2497 N N . MET B 1 26 ? 22.156 -5.746 -7.809 1 87.19 26 MET B N 1
ATOM 2498 C CA . MET B 1 26 ? 21.625 -6.906 -7.098 1 87.19 26 MET B CA 1
ATOM 2499 C C . MET B 1 26 ? 21.562 -8.125 -8.008 1 87.19 26 MET B C 1
ATOM 2501 O O . MET B 1 26 ? 21.641 -9.266 -7.543 1 87.19 26 MET B O 1
ATOM 2505 N N . VAL B 1 27 ? 21.484 -7.867 -9.25 1 85.19 27 VAL B N 1
ATOM 2506 C CA . VAL B 1 27 ? 21.312 -8.969 -10.188 1 85.19 27 VAL B CA 1
ATOM 2507 C C . VAL B 1 27 ? 22.656 -9.312 -10.836 1 85.19 27 VAL B C 1
ATOM 2509 O O . VAL B 1 27 ? 22.969 -10.492 -11.031 1 85.19 27 VAL B O 1
ATOM 2512 N N . PHE B 1 28 ? 23.484 -8.258 -11.023 1 86.31 28 PHE B N 1
ATOM 2513 C CA . PHE B 1 28 ? 24.625 -8.5 -11.891 1 86.31 28 PHE B CA 1
ATOM 2514 C C . PHE B 1 28 ? 25.938 -8.344 -11.125 1 86.31 28 PHE B C 1
ATOM 2516 O O . PHE B 1 28 ? 27 -8.742 -11.609 1 86.31 28 PHE B O 1
ATOM 2523 N N . LEU B 1 29 ? 25.797 -7.73 -9.945 1 80.75 29 LEU B N 1
ATOM 2524 C CA . LEU B 1 29 ? 27.016 -7.621 -9.148 1 80.75 29 LEU B CA 1
ATOM 2525 C C . LEU B 1 29 ? 27.203 -8.852 -8.273 1 80.75 29 LEU B C 1
ATOM 2527 O O . LEU B 1 29 ? 27.078 -8.773 -7.047 1 80.75 29 LEU B O 1
ATOM 2531 N N . LEU B 1 30 ? 27.188 -9.984 -8.82 1 73.06 30 LEU B N 1
ATOM 2532 C CA . LEU B 1 30 ? 27.25 -11.227 -8.055 1 73.06 30 LEU B CA 1
ATOM 2533 C C . LEU B 1 30 ? 28.609 -11.891 -8.219 1 73.06 30 LEU B C 1
ATOM 2535 O O . LEU B 1 30 ? 29.266 -11.719 -9.242 1 73.06 30 LEU B O 1
ATOM 2539 N N . PRO B 1 31 ? 28.906 -12.461 -7.086 1 67.19 31 PRO B N 1
ATOM 2540 C CA . PRO B 1 31 ? 30.188 -13.172 -7.156 1 67.19 31 PRO B CA 1
ATOM 2541 C C . PRO B 1 31 ? 30.172 -14.336 -8.148 1 67.19 31 PRO B C 1
ATOM 2543 O O . PRO B 1 31 ? 29.125 -14.969 -8.344 1 67.19 31 PRO B O 1
ATOM 2546 N N . GLY B 1 32 ? 31.234 -14.469 -8.836 1 69.12 32 GLY B N 1
ATOM 2547 C CA . GLY B 1 32 ? 31.422 -15.602 -9.734 1 69.12 32 GLY B CA 1
ATOM 2548 C C . GLY B 1 32 ? 30.984 -15.305 -11.164 1 69.12 32 GLY B C 1
ATOM 2549 O O . GLY B 1 32 ? 31.094 -14.164 -11.625 1 69.12 32 GLY B O 1
ATOM 2550 N N . ASP B 1 33 ? 30.516 -16.406 -11.805 1 71.75 33 ASP B N 1
ATOM 2551 C CA . ASP B 1 33 ? 30.062 -16.297 -13.188 1 71.75 33 ASP B CA 1
ATOM 2552 C C . ASP B 1 33 ? 28.656 -15.695 -13.242 1 71.75 33 ASP B C 1
ATOM 2554 O O . ASP B 1 33 ? 27.703 -16.297 -12.75 1 71.75 33 ASP B O 1
ATOM 2558 N N . PRO B 1 34 ? 28.578 -14.539 -13.805 1 72.44 34 PRO B N 1
ATOM 2559 C CA . PRO B 1 34 ? 27.281 -13.852 -13.844 1 72.44 34 PRO B CA 1
ATOM 2560 C C . PRO B 1 34 ? 26.188 -14.688 -14.5 1 72.44 34 PRO B C 1
ATOM 2562 O O . PRO B 1 34 ? 25.031 -14.664 -14.047 1 72.44 34 PRO B O 1
ATOM 2565 N N . VAL B 1 35 ? 26.594 -15.406 -15.477 1 74.94 35 VAL B N 1
ATOM 2566 C CA . VAL B 1 35 ? 25.594 -16.188 -16.203 1 74.94 35 VAL B CA 1
ATOM 2567 C C . VAL B 1 35 ? 25.094 -17.328 -15.32 1 74.94 35 VAL B C 1
ATOM 2569 O O . VAL B 1 35 ? 23.906 -17.641 -15.312 1 74.94 35 VAL B O 1
ATOM 2572 N N . ALA B 1 36 ? 25.969 -17.922 -14.703 1 70.06 36 ALA B N 1
ATOM 2573 C CA . ALA B 1 36 ? 25.578 -18.984 -13.781 1 70.06 36 ALA B CA 1
ATOM 2574 C C . ALA B 1 36 ? 24.703 -18.438 -12.656 1 70.06 36 ALA B C 1
ATOM 2576 O O . ALA B 1 36 ? 23.75 -19.109 -12.227 1 70.06 36 ALA B O 1
ATOM 2577 N N . ALA B 1 37 ? 25.016 -17.359 -12.281 1 67.75 37 ALA B N 1
ATOM 2578 C CA . ALA B 1 37 ? 24.281 -16.734 -11.188 1 67.75 37 ALA B CA 1
ATOM 2579 C C . ALA B 1 37 ? 22.844 -16.406 -11.617 1 67.75 37 ALA B C 1
ATOM 2581 O O . ALA B 1 37 ? 21.906 -16.531 -10.82 1 67.75 37 ALA B O 1
ATOM 2582 N N . LEU B 1 38 ? 22.766 -16.094 -12.859 1 71.25 38 LEU B N 1
ATOM 2583 C CA . LEU B 1 38 ? 21.469 -15.742 -13.406 1 71.25 38 LEU B CA 1
ATOM 2584 C C . LEU B 1 38 ? 20.625 -17 -13.617 1 71.25 38 LEU B C 1
ATOM 2586 O O . LEU B 1 38 ? 19.391 -16.938 -13.562 1 71.25 38 LEU B O 1
ATOM 2590 N N . ALA B 1 39 ? 21.281 -18.078 -13.93 1 66.81 39 ALA B N 1
ATOM 2591 C CA . ALA B 1 39 ? 20.578 -19.328 -14.203 1 66.81 39 ALA B CA 1
ATOM 2592 C C . ALA B 1 39 ? 19.969 -19.906 -12.93 1 66.81 39 ALA B C 1
ATOM 2594 O O . ALA B 1 39 ? 18.922 -20.547 -12.969 1 66.81 39 ALA B O 1
ATOM 2595 N N . GLY B 1 40 ? 20.484 -19.406 -11.797 1 61.06 40 GLY B N 1
ATOM 2596 C CA . GLY B 1 40 ? 19.984 -19.969 -10.555 1 61.06 40 GLY B CA 1
ATOM 2597 C C . GLY B 1 40 ? 19.938 -21.484 -10.555 1 61.06 40 GLY B C 1
ATOM 2598 O O . GLY B 1 40 ? 20.922 -22.141 -10.852 1 61.06 40 GLY B O 1
ATOM 2599 N N . ASP B 1 41 ? 18.703 -22 -10.273 1 59.34 41 ASP B N 1
ATOM 2600 C CA . ASP B 1 41 ? 18.5 -23.438 -10.203 1 59.34 41 ASP B CA 1
ATOM 2601 C C . ASP B 1 41 ? 18.078 -24.016 -11.555 1 59.34 41 ASP B C 1
ATOM 2603 O O . ASP B 1 41 ? 18 -25.234 -11.727 1 59.34 41 ASP B O 1
ATOM 2607 N N . ARG B 1 42 ? 17.828 -23.141 -12.43 1 63.44 42 ARG B N 1
ATOM 2608 C CA . ARG B 1 42 ? 17.438 -23.625 -13.75 1 63.44 42 ARG B CA 1
ATOM 2609 C C . ARG B 1 42 ? 18.516 -23.328 -14.789 1 63.44 42 ARG B C 1
ATOM 2611 O O . ARG B 1 42 ? 18.844 -22.172 -15.039 1 63.44 42 ARG B O 1
ATOM 2618 N N . PRO B 1 43 ? 19.047 -24.359 -15.211 1 67.69 43 PRO B N 1
ATOM 2619 C CA . PRO B 1 43 ? 20.125 -24.125 -16.172 1 67.69 43 PRO B CA 1
ATOM 2620 C C . PRO B 1 43 ? 19.641 -23.391 -17.422 1 67.69 43 PRO B C 1
ATOM 2622 O O . PRO B 1 43 ? 18.516 -23.594 -17.875 1 67.69 43 PRO B O 1
ATOM 2625 N N . LEU B 1 44 ? 20.359 -22.359 -17.766 1 73.44 44 LEU B N 1
ATOM 2626 C CA . LEU B 1 44 ? 20.109 -21.625 -19.016 1 73.44 44 LEU B CA 1
ATOM 2627 C C . LEU B 1 44 ? 20.688 -22.391 -20.203 1 73.44 44 LEU B C 1
ATOM 2629 O O . LEU B 1 44 ? 21.703 -23.062 -20.078 1 73.44 44 LEU B O 1
ATOM 2633 N N . THR B 1 45 ? 19.984 -22.375 -21.25 1 78.56 45 THR B N 1
ATOM 2634 C CA . THR B 1 45 ? 20.562 -22.922 -22.484 1 78.56 45 THR B CA 1
ATOM 2635 C C . THR B 1 45 ? 21.797 -22.109 -22.891 1 78.56 45 THR B C 1
ATOM 2637 O O . THR B 1 45 ? 21.906 -20.922 -22.578 1 78.56 45 THR B O 1
ATOM 2640 N N . PRO B 1 46 ? 22.656 -22.812 -23.469 1 79.94 46 PRO B N 1
ATOM 2641 C CA . PRO B 1 46 ? 23.859 -22.109 -23.922 1 79.94 46 PRO B CA 1
ATOM 2642 C C . PRO B 1 46 ? 23.547 -20.906 -24.797 1 79.94 46 PRO B C 1
ATOM 2644 O O . PRO B 1 46 ? 24.234 -19.891 -24.734 1 79.94 46 PRO B O 1
ATOM 2647 N N . ALA B 1 47 ? 22.531 -20.969 -25.547 1 78.75 47 ALA B N 1
ATOM 2648 C CA . ALA B 1 47 ? 22.156 -19.859 -26.406 1 78.75 47 ALA B CA 1
ATOM 2649 C C . ALA B 1 47 ? 21.719 -18.641 -25.594 1 78.75 47 ALA B C 1
ATOM 2651 O O . ALA B 1 47 ? 22.141 -17.516 -25.875 1 78.75 47 ALA B O 1
ATOM 2652 N N . VAL B 1 48 ? 20.953 -18.984 -24.609 1 76.69 48 VAL B N 1
ATOM 2653 C CA . VAL B 1 48 ? 20.453 -17.906 -23.766 1 76.69 48 VAL B CA 1
ATOM 2654 C C . VAL B 1 48 ? 21.594 -17.328 -22.938 1 76.69 48 VAL B C 1
ATOM 2656 O O . VAL B 1 48 ? 21.688 -16.109 -22.766 1 76.69 48 VAL B O 1
ATOM 2659 N N . ALA B 1 49 ? 22.453 -18.156 -22.547 1 81.31 49 ALA B N 1
ATOM 2660 C CA . ALA B 1 49 ? 23.609 -17.719 -21.781 1 81.31 49 ALA B CA 1
ATOM 2661 C C . ALA B 1 49 ? 24.5 -16.781 -22.609 1 81.31 49 ALA B C 1
ATOM 2663 O O . ALA B 1 49 ? 24.953 -15.75 -22.109 1 81.31 49 ALA B O 1
ATOM 2664 N N . ALA B 1 50 ? 24.719 -17.141 -23.812 1 79.56 50 ALA B N 1
ATOM 2665 C CA . ALA B 1 50 ? 25.562 -16.328 -24.703 1 79.56 50 ALA B CA 1
ATOM 2666 C C . ALA B 1 50 ? 24.891 -14.992 -25.016 1 79.56 50 ALA B C 1
ATOM 2668 O O . ALA B 1 50 ? 25.562 -13.961 -25.094 1 79.56 50 ALA B O 1
ATOM 2669 N N . GLN B 1 51 ? 23.641 -15.055 -25.172 1 78.38 51 GLN B N 1
ATOM 2670 C CA . GLN B 1 51 ? 22.891 -13.836 -25.453 1 78.38 51 GLN B CA 1
ATOM 2671 C C . GLN B 1 51 ? 22.953 -12.867 -24.281 1 78.38 51 GLN B C 1
ATOM 2673 O O . GLN B 1 51 ? 23.125 -11.664 -24.453 1 78.38 51 GLN B O 1
ATOM 2678 N N . LEU B 1 52 ? 22.844 -13.484 -23.172 1 79.56 52 LEU B N 1
ATOM 2679 C CA . LEU B 1 52 ? 22.875 -12.664 -21.953 1 79.56 52 LEU B CA 1
ATOM 2680 C C . LEU B 1 52 ? 24.266 -12.055 -21.766 1 79.56 52 LEU B C 1
ATOM 2682 O O . LEU B 1 52 ? 24.391 -10.883 -21.406 1 79.56 52 LEU B O 1
ATOM 2686 N N . ARG B 1 53 ? 25.234 -12.828 -22.031 1 82.25 53 ARG B N 1
ATOM 2687 C CA . ARG B 1 53 ? 26.609 -12.359 -21.875 1 82.25 53 ARG B CA 1
ATOM 2688 C C . ARG B 1 53 ? 26.891 -11.211 -22.828 1 82.25 53 ARG B C 1
ATOM 2690 O O . ARG B 1 53 ? 27.531 -10.219 -22.453 1 82.25 53 ARG B O 1
ATOM 2697 N N . SER B 1 54 ? 26.406 -11.336 -24 1 80.75 54 SER B N 1
ATOM 2698 C CA . SER B 1 54 ? 26.672 -10.32 -25.016 1 80.75 54 SER B CA 1
ATOM 2699 C C . SER B 1 54 ? 25.797 -9.086 -24.797 1 80.75 54 SER B C 1
ATOM 2701 O O . SER B 1 54 ? 26.297 -7.953 -24.875 1 80.75 54 SER B O 1
ATOM 2703 N N . HIS B 1 55 ? 24.578 -9.305 -24.469 1 78.81 55 HIS B N 1
ATOM 2704 C CA . HIS B 1 55 ? 23.641 -8.188 -24.344 1 78.81 55 HIS B CA 1
ATOM 2705 C C . HIS B 1 55 ? 24 -7.316 -23.141 1 78.81 55 HIS B C 1
ATOM 2707 O O . HIS B 1 55 ? 23.938 -6.086 -23.219 1 78.81 55 HIS B O 1
ATOM 2713 N N . TYR B 1 56 ? 24.438 -8.008 -22.125 1 79 56 TYR B N 1
ATOM 2714 C CA . TYR B 1 56 ? 24.688 -7.254 -20.906 1 79 56 TYR B CA 1
ATOM 2715 C C . TYR B 1 56 ? 26.172 -7.012 -20.703 1 79 56 TYR B C 1
ATOM 2717 O O . TYR B 1 56 ? 26.594 -6.426 -19.703 1 79 56 TYR B O 1
ATOM 2725 N N . HIS B 1 57 ? 26.891 -7.398 -21.703 1 84.06 57 HIS B N 1
ATOM 2726 C CA . HIS B 1 57 ? 28.328 -7.188 -21.688 1 84.06 57 HIS B CA 1
ATOM 2727 C C . HIS B 1 57 ? 28.938 -7.656 -20.375 1 84.06 57 HIS B C 1
ATOM 2729 O O . HIS B 1 57 ? 29.672 -6.906 -19.719 1 84.06 57 HIS B O 1
ATOM 2735 N N . LEU B 1 58 ? 28.766 -8.875 -20.047 1 82.94 58 LEU B N 1
ATOM 2736 C CA . LEU B 1 58 ? 29.078 -9.383 -18.703 1 82.94 58 LEU B CA 1
ATOM 2737 C C . LEU B 1 58 ? 30.578 -9.594 -18.562 1 82.94 58 LEU B C 1
ATOM 2739 O O . LEU B 1 58 ? 31.062 -9.844 -17.453 1 82.94 58 LEU B O 1
ATOM 2743 N N . ASP B 1 59 ? 31.297 -9.328 -19.672 1 84.06 59 ASP B N 1
ATOM 2744 C CA . ASP B 1 59 ? 32.75 -9.461 -19.625 1 84.06 59 ASP B CA 1
ATOM 2745 C C . ASP B 1 59 ? 33.438 -8.133 -19.312 1 84.06 59 ASP B C 1
ATOM 2747 O O . ASP B 1 59 ? 34.594 -8.086 -18.969 1 84.06 59 ASP B O 1
ATOM 2751 N N . ASP B 1 60 ? 32.656 -7.129 -19.328 1 87.62 60 ASP B N 1
ATOM 2752 C CA . ASP B 1 60 ? 33.156 -5.797 -19.016 1 87.62 60 ASP B CA 1
ATOM 2753 C C . ASP B 1 60 ? 33.062 -5.527 -17.516 1 87.62 60 ASP B C 1
ATOM 2755 O O . ASP B 1 60 ? 32.344 -6.223 -16.781 1 87.62 60 ASP B O 1
ATOM 2759 N N . PRO B 1 61 ? 33.906 -4.484 -17.094 1 89.69 61 PRO B N 1
ATOM 2760 C CA . PRO B 1 61 ? 33.75 -4.086 -15.695 1 89.69 61 PRO B CA 1
ATOM 2761 C C . PRO B 1 61 ? 32.344 -3.637 -15.375 1 89.69 61 PRO B C 1
ATOM 2763 O O . PRO B 1 61 ? 31.641 -3.082 -16.234 1 89.69 61 PRO B O 1
ATOM 2766 N N . PHE B 1 62 ? 31.875 -3.855 -14.227 1 90.94 62 PHE B N 1
ATOM 2767 C CA . PHE B 1 62 ? 30.5 -3.68 -13.781 1 90.94 62 PHE B CA 1
ATOM 2768 C C . PHE B 1 62 ? 29.984 -2.293 -14.141 1 90.94 62 PHE B C 1
ATOM 2770 O O . PHE B 1 62 ? 28.859 -2.152 -14.648 1 90.94 62 PHE B O 1
ATOM 2777 N N . LEU B 1 63 ? 30.812 -1.26 -13.859 1 92 63 LEU B N 1
ATOM 2778 C CA . LEU B 1 63 ? 30.359 0.104 -14.102 1 92 63 LEU B CA 1
ATOM 2779 C C . LEU B 1 63 ? 30.156 0.353 -15.594 1 92 63 LEU B C 1
ATOM 2781 O O . LEU B 1 63 ? 29.266 1.105 -15.984 1 92 63 LEU B O 1
ATOM 2785 N N . VAL B 1 64 ? 30.969 -0.273 -16.406 1 92.31 64 VAL B N 1
ATOM 2786 C CA . 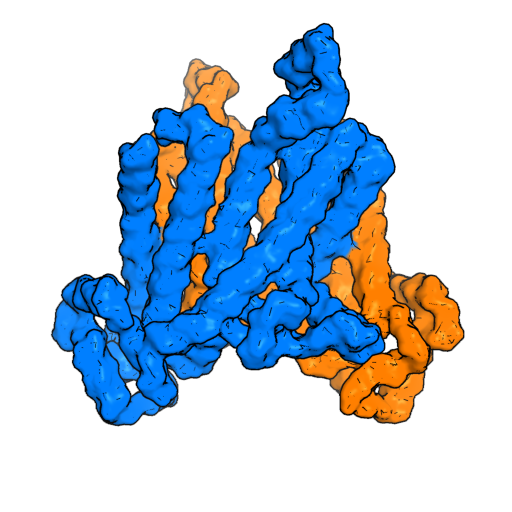VAL B 1 64 ? 30.828 -0.145 -17.859 1 92.31 64 VAL B CA 1
ATOM 2787 C C . VAL B 1 64 ? 29.578 -0.878 -18.328 1 92.31 64 VAL B C 1
ATOM 2789 O O . VAL B 1 64 ? 28.844 -0.381 -19.188 1 92.31 64 VAL B O 1
ATOM 2792 N N . GLN B 1 65 ? 29.344 -2.035 -17.719 1 91.75 65 GLN B N 1
ATOM 2793 C CA . GLN B 1 65 ? 28.125 -2.785 -18 1 91.75 65 GLN B CA 1
ATOM 2794 C C . GLN B 1 65 ? 26.891 -1.935 -17.734 1 91.75 65 GLN B C 1
ATOM 2796 O O . GLN B 1 65 ? 25.984 -1.864 -18.562 1 91.75 65 GLN B O 1
ATOM 2801 N N . TYR B 1 66 ? 26.953 -1.342 -16.609 1 93.25 66 TYR B N 1
ATOM 2802 C CA . TYR B 1 66 ? 25.812 -0.552 -16.172 1 93.25 66 TYR B CA 1
ATOM 2803 C C . TYR B 1 66 ? 25.578 0.647 -17.078 1 93.25 66 TYR B C 1
ATOM 2805 O O . TYR B 1 66 ? 24.453 0.942 -17.469 1 93.25 66 TYR B O 1
ATOM 2813 N N . LEU B 1 67 ? 26.641 1.329 -17.484 1 93.5 67 LEU B N 1
ATOM 2814 C CA . LEU B 1 67 ? 26.516 2.504 -18.344 1 93.5 67 LEU B CA 1
ATOM 2815 C C . LEU B 1 67 ? 26.031 2.117 -19.734 1 93.5 67 LEU B C 1
ATOM 2817 O O . LEU B 1 67 ? 25.234 2.838 -20.328 1 93.5 67 LEU B O 1
ATOM 2821 N N . ARG B 1 68 ? 26.484 1.012 -20.203 1 91.19 68 ARG B N 1
ATOM 2822 C CA . ARG B 1 68 ? 26.031 0.525 -21.5 1 91.19 68 ARG B CA 1
ATOM 2823 C C . ARG B 1 68 ? 24.547 0.142 -21.453 1 91.19 68 ARG B C 1
ATOM 2825 O O . ARG B 1 68 ? 23.812 0.361 -22.406 1 91.19 68 ARG B O 1
ATOM 2832 N N . TYR B 1 69 ? 24.219 -0.499 -20.359 1 90.81 69 TYR B N 1
ATOM 2833 C CA . TYR B 1 69 ? 22.828 -0.846 -20.141 1 90.81 69 TYR B CA 1
ATOM 2834 C C . TYR B 1 69 ? 21.938 0.397 -20.172 1 90.81 69 TYR B C 1
ATOM 2836 O O . TYR B 1 69 ? 20.922 0.418 -20.859 1 90.81 69 TYR B O 1
ATOM 2844 N N . LEU B 1 70 ? 22.375 1.447 -19.516 1 92.12 70 LEU B N 1
ATOM 2845 C CA . LEU B 1 70 ? 21.625 2.701 -19.5 1 92.12 70 LEU B CA 1
ATOM 2846 C C . LEU B 1 70 ? 21.547 3.295 -20.906 1 92.12 70 LEU B C 1
ATOM 2848 O O . LEU B 1 70 ? 20.516 3.85 -21.297 1 92.12 70 LEU B O 1
ATOM 2852 N N . GLY B 1 71 ? 22.656 3.211 -21.609 1 90.31 71 GLY B N 1
ATOM 2853 C CA . GLY B 1 71 ? 22.672 3.664 -22.984 1 90.31 71 GLY B CA 1
ATOM 2854 C C . GLY B 1 71 ? 21.672 2.926 -23.875 1 90.31 71 GLY B C 1
ATOM 2855 O O . GLY B 1 71 ? 21.031 3.531 -24.719 1 90.31 71 GLY B O 1
ATOM 2856 N N . GLY B 1 72 ? 21.562 1.682 -23.703 1 88.62 72 GLY B N 1
ATOM 2857 C CA . GLY B 1 72 ? 20.594 0.88 -24.422 1 88.62 72 GLY B CA 1
ATOM 2858 C C . GLY B 1 72 ? 19.156 1.273 -24.125 1 88.62 72 GLY B C 1
ATOM 2859 O O . GLY B 1 72 ? 18.312 1.349 -25.031 1 88.62 72 GLY B O 1
ATOM 2860 N N . ILE B 1 73 ? 18.891 1.555 -22.938 1 87.38 73 ILE B N 1
ATOM 2861 C CA . ILE B 1 73 ? 17.547 1.937 -22.531 1 87.38 73 ILE B CA 1
ATOM 2862 C C . ILE B 1 73 ? 17.156 3.256 -23.188 1 87.38 73 ILE B C 1
ATOM 2864 O O . ILE B 1 73 ? 16.031 3.42 -23.641 1 87.38 73 ILE B O 1
ATOM 2868 N N . LEU B 1 74 ? 18.109 4.16 -23.234 1 86.44 74 LEU B N 1
ATOM 2869 C CA . LEU B 1 74 ? 17.844 5.461 -23.828 1 86.44 74 LEU B CA 1
ATOM 2870 C C . LEU B 1 74 ? 17.547 5.316 -25.328 1 86.44 74 LEU B C 1
ATOM 2872 O O . LEU B 1 74 ? 16.828 6.145 -25.891 1 86.44 74 LEU B O 1
ATOM 2876 N N . HIS B 1 75 ? 18.031 4.207 -25.875 1 88.31 75 HIS B N 1
ATOM 2877 C CA . HIS B 1 75 ? 17.797 3.965 -27.281 1 88.31 75 HIS B CA 1
ATOM 2878 C C . HIS B 1 75 ? 16.641 2.99 -27.484 1 88.31 75 HIS B C 1
ATOM 2880 O O . HIS B 1 75 ? 16.422 2.492 -28.594 1 88.31 75 HIS B O 1
ATOM 2886 N N . GLY B 1 76 ? 16.016 2.637 -26.438 1 86.31 76 GLY B N 1
ATOM 2887 C CA . GLY B 1 76 ? 14.82 1.809 -26.531 1 86.31 76 GLY B CA 1
ATOM 2888 C C . GLY B 1 76 ? 15.117 0.323 -26.484 1 86.31 76 GLY B C 1
ATOM 2889 O O . GLY B 1 76 ? 14.227 -0.504 -26.688 1 86.31 76 GLY B O 1
ATOM 2890 N N . ASP B 1 77 ? 16.344 0.027 -26.234 1 89.94 77 ASP B N 1
ATOM 2891 C CA . ASP B 1 77 ? 16.719 -1.379 -26.125 1 89.94 77 ASP B CA 1
ATOM 2892 C C . ASP B 1 77 ? 16.578 -1.864 -24.672 1 89.94 77 ASP B C 1
ATOM 2894 O O . ASP B 1 77 ? 17.5 -1.675 -23.859 1 89.94 77 ASP B O 1
ATOM 2898 N N . LEU B 1 78 ? 15.57 -2.592 -24.453 1 89.44 78 LEU B N 1
ATOM 2899 C CA . LEU B 1 78 ? 15.289 -3.068 -23.109 1 89.44 78 LEU B CA 1
ATOM 2900 C C . LEU B 1 78 ? 15.602 -4.555 -22.969 1 89.44 78 LEU B C 1
ATOM 2902 O O . LEU B 1 78 ? 15.352 -5.156 -21.922 1 89.44 78 LEU B O 1
ATOM 2906 N N . GLY B 1 79 ? 16.109 -5.109 -24.047 1 85.69 79 GLY B N 1
ATOM 2907 C CA . GLY B 1 79 ? 16.406 -6.535 -24.047 1 85.69 79 GLY B CA 1
ATOM 2908 C C . GLY B 1 79 ? 15.203 -7.391 -24.422 1 85.69 79 GLY B C 1
ATOM 2909 O O . GLY B 1 79 ? 14.227 -6.895 -24.984 1 85.69 79 GLY B O 1
ATOM 2910 N N . ARG B 1 80 ? 15.414 -8.734 -24.219 1 84.12 80 ARG B N 1
ATOM 2911 C CA . ARG B 1 80 ? 14.367 -9.703 -24.547 1 84.12 80 ARG B CA 1
ATOM 2912 C C . ARG B 1 80 ? 14.008 -10.547 -23.328 1 84.12 80 ARG B C 1
ATOM 2914 O O . ARG B 1 80 ? 14.875 -10.875 -22.516 1 84.12 80 ARG B O 1
ATOM 2921 N N . ALA B 1 81 ? 12.711 -10.844 -23.297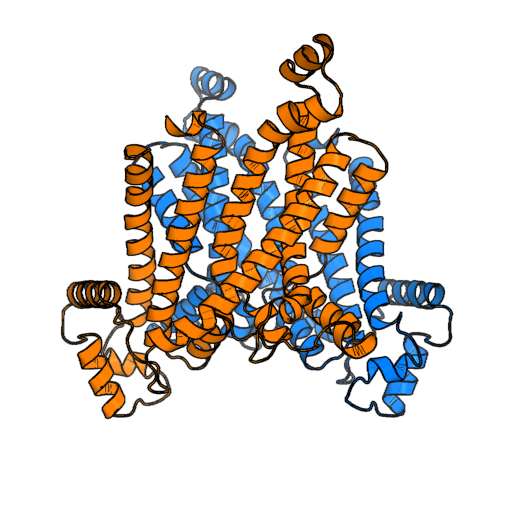 1 83.69 81 ALA B N 1
ATOM 2922 C CA . ALA B 1 81 ? 12.258 -11.781 -22.281 1 83.69 81 ALA B CA 1
ATOM 2923 C C . ALA B 1 81 ? 12.688 -13.211 -22.625 1 83.69 81 ALA B C 1
ATOM 2925 O O . ALA B 1 81 ? 13.195 -13.469 -23.719 1 83.69 81 ALA B O 1
ATOM 2926 N N . TYR B 1 82 ? 12.57 -14.023 -21.625 1 78.75 82 TYR B N 1
ATOM 2927 C CA . TYR B 1 82 ? 12.961 -15.406 -21.859 1 78.75 82 TYR B CA 1
ATOM 2928 C C . TYR B 1 82 ? 12.055 -16.062 -22.891 1 78.75 82 TYR B C 1
ATOM 2930 O O . TYR B 1 82 ? 12.438 -17.062 -23.516 1 78.75 82 TYR B O 1
ATOM 2938 N N . SER B 1 83 ? 10.852 -15.523 -23.031 1 77.38 83 SER B N 1
ATOM 2939 C CA . SER B 1 83 ? 9.945 -15.992 -24.078 1 77.38 83 SER B CA 1
ATOM 2940 C C . SER B 1 83 ? 10.469 -15.641 -25.453 1 77.38 83 SER B C 1
ATOM 2942 O O . SER B 1 83 ? 9.984 -16.156 -26.469 1 77.38 83 SER B O 1
ATOM 2944 N N . GLY B 1 84 ? 11.406 -14.711 -25.516 1 82.88 84 GLY B N 1
ATOM 2945 C CA . GLY B 1 84 ? 11.961 -14.266 -26.781 1 82.88 84 GLY B CA 1
ATOM 2946 C C . GLY B 1 84 ? 11.414 -12.93 -27.25 1 82.88 84 GLY B C 1
ATOM 2947 O O . GLY B 1 84 ? 12 -12.273 -28.109 1 82.88 84 GLY B O 1
ATOM 2948 N N . LEU B 1 85 ? 10.383 -12.461 -26.672 1 87.44 85 LEU B N 1
ATOM 2949 C CA . LEU B 1 85 ? 9.773 -11.188 -27.031 1 87.44 85 LEU B CA 1
ATOM 2950 C C . LEU B 1 85 ? 10.586 -10.016 -26.484 1 87.44 85 LEU B C 1
ATOM 2952 O O . LEU B 1 85 ? 11.078 -10.078 -25.359 1 87.44 85 LEU B O 1
ATOM 2956 N N . PRO B 1 86 ? 10.641 -8.977 -27.359 1 91.5 86 PRO B N 1
ATOM 2957 C CA . PRO B 1 86 ? 11.266 -7.777 -26.797 1 91.5 86 PRO B CA 1
ATOM 2958 C C . PRO B 1 86 ? 10.508 -7.219 -25.594 1 91.5 86 PRO B C 1
ATOM 2960 O O . PRO B 1 86 ? 9.281 -7.156 -25.625 1 91.5 86 PRO B O 1
ATOM 2963 N N . VAL B 1 87 ? 11.25 -6.871 -24.562 1 91.75 87 VAL B N 1
ATOM 2964 C CA . VAL B 1 87 ? 10.648 -6.332 -23.359 1 91.75 87 VAL B CA 1
ATOM 2965 C C . VAL B 1 87 ? 9.867 -5.062 -23.688 1 91.75 87 VAL B C 1
ATOM 2967 O O . VAL B 1 87 ? 8.805 -4.816 -23.109 1 91.75 87 VAL B O 1
ATOM 2970 N N . SER B 1 88 ? 10.32 -4.32 -24.672 1 92.88 88 SER B N 1
ATOM 2971 C CA . SER B 1 88 ? 9.633 -3.098 -25.078 1 92.88 88 SER B CA 1
ATOM 2972 C C . SER B 1 88 ? 8.25 -3.398 -25.625 1 92.88 88 SER B C 1
ATOM 2974 O O . SER B 1 88 ? 7.297 -2.656 -25.375 1 92.88 88 SER B O 1
ATOM 2976 N N . ALA B 1 89 ? 8.102 -4.453 -26.312 1 92.5 89 ALA B N 1
ATOM 2977 C CA . ALA B 1 89 ? 6.812 -4.836 -26.875 1 92.5 89 ALA B CA 1
ATOM 2978 C C . ALA B 1 89 ? 5.848 -5.285 -25.781 1 92.5 89 ALA B C 1
ATOM 2980 O O . ALA B 1 89 ? 4.66 -4.949 -25.812 1 92.5 89 ALA B O 1
ATOM 2981 N N . VAL B 1 90 ? 6.383 -6.004 -24.906 1 91.06 90 VAL B N 1
ATOM 2982 C CA . VAL B 1 90 ? 5.574 -6.484 -23.781 1 91.06 90 VAL B CA 1
ATOM 2983 C C . VAL B 1 90 ? 5.047 -5.301 -22.984 1 91.06 90 VAL B C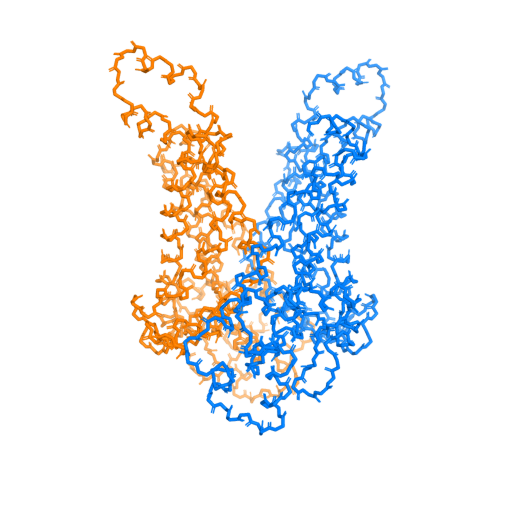 1
ATOM 2985 O O . VAL B 1 90 ? 3.859 -5.246 -22.641 1 91.06 90 VAL B O 1
ATOM 2988 N N . LEU B 1 91 ? 5.855 -4.375 -22.75 1 92.44 91 LEU B N 1
ATOM 2989 C CA . LEU B 1 91 ? 5.484 -3.213 -21.953 1 92.44 91 LEU B CA 1
ATOM 2990 C C . LEU B 1 91 ? 4.535 -2.301 -22.734 1 92.44 91 LEU B C 1
ATOM 2992 O O . LEU B 1 91 ? 3.658 -1.669 -22.141 1 92.44 91 LEU B O 1
ATOM 2996 N N . ALA B 1 92 ? 4.711 -2.254 -24.016 1 92.12 92 ALA B N 1
ATOM 2997 C CA . ALA B 1 92 ? 3.857 -1.416 -24.859 1 92.12 92 ALA B CA 1
ATOM 2998 C C . ALA B 1 92 ? 2.408 -1.888 -24.797 1 92.12 92 ALA B C 1
ATOM 3000 O O . ALA B 1 92 ? 1.481 -1.082 -24.922 1 92.12 92 ALA B O 1
ATOM 3001 N N . HIS B 1 93 ? 2.238 -3.076 -24.531 1 91.12 93 HIS B N 1
ATOM 3002 C CA . HIS B 1 93 ? 0.893 -3.631 -24.453 1 91.12 93 HIS B CA 1
ATOM 3003 C C . HIS B 1 93 ? 0.322 -3.492 -23.047 1 91.12 93 HIS B C 1
ATOM 3005 O O . HIS B 1 93 ? -0.882 -3.285 -22.875 1 91.12 93 HIS B O 1
ATOM 3011 N N . ALA B 1 94 ? 1.102 -3.59 -22.094 1 93.62 94 ALA B N 1
ATOM 3012 C CA . ALA B 1 94 ? 0.659 -3.641 -20.703 1 93.62 94 ALA B CA 1
ATOM 3013 C C . ALA B 1 94 ? 0.46 -2.236 -20.125 1 93.62 94 ALA B C 1
ATOM 3015 O O . ALA B 1 94 ? -0.465 -2 -19.359 1 93.62 94 ALA B O 1
ATOM 3016 N N . PHE B 1 95 ? 1.204 -1.294 -20.578 1 93.19 95 PHE B N 1
ATOM 3017 C CA . PHE B 1 95 ? 1.249 0.013 -19.938 1 93.19 95 PHE B CA 1
ATOM 3018 C C . PHE B 1 95 ? -0.039 0.788 -20.188 1 93.19 95 PHE B C 1
ATOM 3020 O O . PHE B 1 95 ? -0.557 1.454 -19.297 1 93.19 95 PHE B O 1
ATOM 3027 N N . PRO B 1 96 ? -0.567 0.761 -21.359 1 94.12 96 PRO B N 1
ATOM 3028 C CA . PRO B 1 96 ? -1.827 1.479 -21.578 1 94.12 96 PRO B CA 1
ATOM 3029 C C . PRO B 1 96 ? -2.951 0.968 -20.672 1 94.12 96 PRO B C 1
ATOM 3031 O O . PRO B 1 96 ? -3.797 1.75 -20.234 1 94.12 96 PRO B O 1
ATOM 3034 N N . VAL B 1 97 ? -2.936 -0.262 -20.438 1 95.62 97 VAL B N 1
ATOM 3035 C CA . VAL B 1 97 ? -3.941 -0.849 -19.562 1 95.62 97 VAL B CA 1
ATOM 3036 C C . VAL B 1 97 ? -3.756 -0.321 -18.141 1 95.62 97 VAL B C 1
ATOM 3038 O O . VAL B 1 97 ? -4.727 0.05 -17.469 1 95.62 97 VAL B O 1
ATOM 3041 N N . THR B 1 98 ? -2.516 -0.292 -17.719 1 94.75 98 THR B N 1
ATOM 3042 C CA . THR B 1 98 ? -2.195 0.225 -16.391 1 94.75 98 THR B CA 1
ATOM 3043 C C . THR B 1 98 ? -2.574 1.699 -16.281 1 94.75 98 THR B C 1
ATOM 3045 O O . THR B 1 98 ? -3.133 2.125 -15.273 1 94.75 98 THR B O 1
ATOM 3048 N N . ILE B 1 99 ? -2.336 2.432 -17.297 1 93.25 99 ILE B N 1
ATOM 3049 C CA . ILE B 1 99 ? -2.648 3.855 -17.297 1 93.25 99 ILE B CA 1
ATOM 3050 C C . ILE B 1 99 ? -4.16 4.051 -17.188 1 93.25 99 ILE B C 1
ATOM 3052 O O . ILE B 1 99 ? -4.633 4.863 -16.391 1 93.25 99 ILE B O 1
ATOM 3056 N N . ARG B 1 100 ? -4.871 3.338 -17.953 1 96.06 100 ARG B N 1
ATOM 3057 C CA . ARG B 1 100 ? -6.328 3.443 -17.906 1 96.06 100 ARG B CA 1
ATOM 3058 C C . ARG B 1 100 ? -6.863 3.088 -16.531 1 96.06 100 ARG B C 1
ATOM 3060 O O . ARG B 1 100 ? -7.707 3.799 -15.977 1 96.06 100 ARG B O 1
ATOM 3067 N N . LEU B 1 101 ? -6.367 2.004 -16.016 1 96.25 101 LEU B N 1
ATOM 3068 C CA . LEU B 1 101 ? -6.785 1.562 -14.688 1 96.25 101 LEU B CA 1
ATOM 3069 C C . LEU B 1 101 ? -6.457 2.617 -13.641 1 96.25 101 LEU B C 1
ATOM 3071 O O . LEU B 1 101 ? -7.289 2.928 -12.781 1 96.25 101 LEU B O 1
ATOM 3075 N N . ALA B 1 102 ? -5.254 3.162 -13.727 1 95.19 102 ALA B N 1
ATOM 3076 C CA . ALA B 1 102 ? -4.797 4.172 -12.773 1 95.19 102 ALA B CA 1
ATOM 3077 C C . ALA B 1 102 ? -5.656 5.43 -12.859 1 95.19 102 ALA B C 1
ATOM 3079 O O . ALA B 1 102 ? -6.004 6.023 -11.836 1 95.19 102 ALA B O 1
ATOM 3080 N N . LEU B 1 103 ? -5.992 5.801 -14.031 1 95.38 103 LEU B N 1
ATOM 3081 C CA . LEU B 1 103 ? -6.781 7.016 -14.234 1 95.38 103 LEU B CA 1
ATOM 3082 C C . LEU B 1 103 ? -8.203 6.832 -13.703 1 95.38 103 LEU B C 1
ATOM 3084 O O . LEU B 1 103 ? -8.781 7.758 -13.141 1 95.38 103 LEU B O 1
ATOM 3088 N N . ILE B 1 104 ? -8.742 5.707 -13.906 1 96.88 104 ILE B N 1
ATOM 3089 C CA . ILE B 1 104 ? -10.07 5.434 -13.375 1 96.88 104 ILE B CA 1
ATOM 3090 C C . ILE B 1 104 ? -10.039 5.469 -11.844 1 96.88 104 ILE B C 1
ATOM 3092 O O . ILE B 1 104 ? -10.891 6.094 -11.211 1 96.88 104 ILE B O 1
ATOM 3096 N N . ALA B 1 105 ? -9.07 4.777 -11.273 1 97.25 105 ALA B N 1
ATOM 3097 C CA . ALA B 1 105 ? -8.93 4.777 -9.82 1 97.25 105 ALA B CA 1
ATOM 3098 C C . ALA B 1 105 ? -8.773 6.195 -9.281 1 97.25 105 ALA B C 1
ATOM 3100 O O . ALA B 1 105 ? -9.406 6.566 -8.289 1 97.25 105 ALA B O 1
ATOM 3101 N N . LEU B 1 106 ? -7.941 6.949 -9.969 1 95.31 106 LEU B N 1
ATOM 3102 C CA . LEU B 1 106 ? -7.695 8.336 -9.562 1 95.31 106 LEU B CA 1
ATOM 3103 C C . LEU B 1 106 ? -8.977 9.156 -9.656 1 95.31 106 LEU B C 1
ATOM 3105 O O . LEU B 1 106 ? -9.258 9.969 -8.766 1 95.31 106 LEU B O 1
ATOM 3109 N N . ALA B 1 107 ? -9.664 9.039 -10.703 1 96.81 107 ALA B N 1
ATOM 3110 C CA . ALA B 1 107 ? -10.914 9.766 -10.891 1 96.81 107 ALA B CA 1
ATOM 3111 C C . ALA B 1 107 ? -11.914 9.438 -9.789 1 96.81 107 ALA B C 1
ATOM 3113 O O . ALA B 1 107 ? -12.57 10.328 -9.25 1 96.81 107 ALA B O 1
ATOM 3114 N N . VAL B 1 108 ? -11.984 8.234 -9.477 1 96.44 108 VAL B N 1
ATOM 3115 C CA . VAL B 1 108 ? -12.93 7.781 -8.461 1 96.44 108 VAL B CA 1
ATOM 3116 C C . VAL B 1 108 ? -12.555 8.375 -7.105 1 96.44 108 VAL B C 1
ATOM 3118 O O . VAL B 1 108 ? -13.406 8.945 -6.418 1 96.44 108 VAL B O 1
ATOM 3121 N N . GLU B 1 109 ? -11.305 8.227 -6.707 1 95.81 109 GLU B N 1
ATOM 3122 C CA . GLU B 1 109 ? -10.914 8.727 -5.395 1 95.81 109 GLU B CA 1
ATOM 3123 C C . GLU B 1 109 ? -10.961 10.25 -5.348 1 95.81 109 GLU B C 1
ATOM 3125 O O . GLU B 1 109 ? -11.273 10.836 -4.312 1 95.81 109 GLU B O 1
ATOM 3130 N N . ALA B 1 110 ? -10.688 10.875 -6.496 1 95.75 110 ALA B N 1
ATOM 3131 C CA . ALA B 1 110 ? -10.711 12.328 -6.535 1 95.75 110 ALA B CA 1
ATOM 3132 C C . ALA B 1 110 ? -12.148 12.852 -6.457 1 95.75 110 ALA B C 1
ATOM 3134 O O . ALA B 1 110 ? -12.461 13.695 -5.613 1 95.75 110 ALA B O 1
ATOM 3135 N N . VAL B 1 111 ? -13 12.344 -7.281 1 96.81 111 VAL B N 1
ATOM 3136 C CA . VAL B 1 111 ? -14.375 12.836 -7.363 1 96.81 111 VAL B CA 1
ATOM 3137 C C . VAL B 1 111 ? -15.109 12.539 -6.062 1 96.81 111 VAL B C 1
ATOM 3139 O O . VAL B 1 111 ? -15.688 13.438 -5.445 1 96.81 111 VAL B O 1
ATOM 3142 N N . LEU B 1 112 ? -15.047 11.352 -5.621 1 96.44 112 LEU B N 1
ATOM 3143 C CA . LEU B 1 112 ? -15.781 10.977 -4.418 1 96.44 112 LEU B CA 1
ATOM 3144 C C . LEU B 1 112 ? -15.086 11.5 -3.168 1 96.44 112 LEU B C 1
ATOM 3146 O O . LEU B 1 112 ? -15.742 12 -2.252 1 96.44 112 LEU B O 1
ATOM 3150 N N . GLY B 1 113 ? -13.789 11.367 -3.158 1 96.25 113 GLY B N 1
ATOM 3151 C CA . GLY B 1 113 ? -13.047 11.836 -1.999 1 96.25 113 GLY B CA 1
ATOM 3152 C C . GLY B 1 113 ? -13.18 13.336 -1.778 1 96.25 113 GLY B C 1
ATOM 3153 O O . GLY B 1 113 ? -13.469 13.781 -0.667 1 96.25 113 GLY B O 1
ATOM 3154 N N . ILE B 1 114 ? -12.945 14.078 -2.84 1 95.38 114 ILE B N 1
ATOM 3155 C CA . ILE B 1 114 ? -13.055 15.531 -2.748 1 95.38 114 ILE B CA 1
ATOM 3156 C C . ILE B 1 114 ? -14.516 15.922 -2.51 1 95.38 114 ILE B C 1
ATOM 3158 O O . ILE B 1 114 ? -14.805 16.75 -1.648 1 95.38 114 ILE B O 1
ATOM 3162 N N . GLY B 1 115 ? -15.43 15.352 -3.252 1 96.06 115 GLY B N 1
ATOM 3163 C CA . GLY B 1 115 ? -16.844 15.664 -3.096 1 96.06 115 GLY B CA 1
ATOM 3164 C C . GLY B 1 115 ? -17.344 15.469 -1.676 1 96.06 115 GLY B C 1
ATOM 3165 O O . GLY B 1 115 ? -17.875 16.406 -1.065 1 96.06 115 GLY B O 1
ATOM 3166 N N . PHE B 1 116 ? -17.141 14.32 -1.134 1 96.44 116 PHE B N 1
ATOM 3167 C CA . PHE B 1 116 ? -17.578 14.023 0.224 1 96.44 116 PHE B CA 1
ATOM 3168 C C . PHE B 1 116 ? -16.766 14.812 1.242 1 96.44 116 PHE B C 1
ATOM 3170 O O . PHE B 1 116 ? -17.281 15.227 2.279 1 96.44 116 PHE B O 1
ATOM 3177 N N . GLY B 1 117 ? -15.484 14.984 0.955 1 95.25 117 GLY B N 1
ATOM 3178 C CA . GLY B 1 117 ? -14.641 15.75 1.856 1 95.25 117 GLY B CA 1
ATOM 3179 C C . GLY B 1 117 ? -15.047 17.203 1.979 1 95.25 117 GLY B C 1
ATOM 3180 O O . GLY B 1 117 ? -15.008 17.781 3.07 1 95.25 117 GLY B O 1
ATOM 3181 N N . VAL B 1 118 ? -15.406 17.781 0.871 1 94.69 118 VAL B N 1
ATOM 3182 C CA . VAL B 1 118 ? -15.844 19.172 0.863 1 94.69 118 VAL B CA 1
ATOM 3183 C C . VAL B 1 118 ? -17.109 19.312 1.693 1 94.69 118 VAL B C 1
ATOM 3185 O O . VAL B 1 118 ? -17.203 20.203 2.551 1 94.69 118 VAL B O 1
ATOM 3188 N N . ILE B 1 119 ? -18.062 18.453 1.463 1 95.25 119 ILE B N 1
ATOM 3189 C CA . ILE B 1 119 ? -19.344 18.516 2.168 1 95.25 119 ILE B CA 1
ATOM 3190 C C . ILE B 1 119 ? -19.109 18.281 3.66 1 95.25 119 ILE B C 1
ATOM 3192 O O . ILE B 1 119 ? -19.656 19.016 4.5 1 95.25 119 ILE B O 1
ATOM 3196 N N . ALA B 1 120 ? -18.312 17.359 3.969 1 94.75 120 ALA B N 1
ATOM 3197 C CA . ALA B 1 120 ? -18.016 17.047 5.367 1 94.75 120 ALA B CA 1
ATOM 3198 C C . ALA B 1 120 ? -17.266 18.188 6.035 1 94.75 120 ALA B C 1
ATOM 3200 O O . ALA B 1 120 ? -17.516 18.5 7.199 1 94.75 120 ALA B O 1
ATOM 3201 N N . GLY B 1 121 ? -16.328 18.734 5.305 1 92.56 121 GLY B N 1
ATOM 3202 C CA . GLY B 1 121 ? -15.57 19.844 5.844 1 92.56 121 GLY B CA 1
ATOM 3203 C C . GLY B 1 121 ? -16.422 21.078 6.109 1 92.56 121 GLY B C 1
ATOM 3204 O O . GLY B 1 121 ? -16.203 21.781 7.102 1 92.56 121 GLY B O 1
ATOM 3205 N N . LEU B 1 122 ? -17.359 21.344 5.262 1 92.06 122 LEU B N 1
ATOM 3206 C CA . LEU B 1 122 ? -18.25 22.5 5.398 1 92.06 122 LEU B CA 1
ATOM 3207 C C . LEU B 1 122 ? -19.234 22.297 6.535 1 92.06 122 LEU B C 1
ATOM 3209 O O . LEU B 1 122 ? -19.766 23.266 7.098 1 92.06 122 LEU B O 1
ATOM 3213 N N . ARG B 1 123 ? -19.484 21.016 6.816 1 93.25 123 ARG B N 1
ATOM 3214 C CA . ARG B 1 123 ? -20.422 20.688 7.887 1 93.25 123 ARG B CA 1
ATOM 3215 C C . ARG B 1 123 ? -19.703 20.016 9.047 1 93.25 123 ARG B C 1
ATOM 3217 O O . ARG B 1 123 ? -20.188 19.016 9.586 1 93.25 123 ARG B O 1
ATOM 3224 N N . GLN B 1 124 ? -18.625 20.531 9.273 1 89.88 124 GLN B N 1
ATOM 3225 C CA . GLN B 1 124 ? -17.781 19.906 10.297 1 89.88 124 GLN B CA 1
ATOM 3226 C C . GLN B 1 124 ? -18.547 19.734 11.602 1 89.88 124 GLN B C 1
ATOM 3228 O O . GLN B 1 124 ? -19.219 20.656 12.062 1 89.88 124 GLN B O 1
ATOM 3233 N N . GLY B 1 125 ? -18.5 18.484 12.18 1 89.12 125 GLY B N 1
ATOM 3234 C CA . GLY B 1 125 ? -19.156 18.188 13.453 1 89.12 125 GLY B CA 1
ATOM 3235 C C . GLY B 1 125 ? -20.562 17.656 13.297 1 89.12 125 GLY B C 1
ATOM 3236 O O . GLY B 1 125 ? -21.172 17.203 14.266 1 89.12 125 GLY B O 1
ATOM 3237 N N . GLY B 1 126 ? -21.078 17.609 12.102 1 91.75 126 GLY B N 1
ATOM 3238 C CA . GLY B 1 126 ? -22.422 17.109 11.836 1 91.75 126 GLY B CA 1
ATOM 3239 C C . GLY B 1 126 ? -22.469 15.617 11.594 1 91.75 126 GLY B C 1
ATOM 3240 O O . GLY B 1 126 ? -21.453 14.938 11.672 1 91.75 126 GLY B O 1
ATOM 3241 N N . ILE B 1 127 ? -23.672 15.156 11.383 1 93.38 127 ILE B N 1
ATOM 3242 C CA . ILE B 1 127 ? -23.906 13.734 11.188 1 93.38 127 ILE B CA 1
ATOM 3243 C C . ILE B 1 127 ? -23.266 13.281 9.875 1 93.38 127 ILE B C 1
ATOM 3245 O O . ILE B 1 127 ? -22.75 12.164 9.781 1 93.38 127 ILE B O 1
ATOM 3249 N N . PHE B 1 128 ? -23.312 14.109 8.953 1 93.81 128 PHE B N 1
ATOM 3250 C CA . PHE B 1 128 ? -22.703 13.75 7.672 1 93.81 128 PHE B CA 1
ATOM 3251 C C . PHE B 1 128 ? -21.188 13.641 7.801 1 93.81 128 PHE B C 1
ATOM 3253 O O . PHE B 1 128 ? -20.594 12.727 7.238 1 93.81 128 PHE B O 1
ATOM 3260 N N . ASP B 1 129 ? -20.625 14.57 8.492 1 93.19 129 ASP B N 1
ATOM 3261 C CA . ASP B 1 129 ? -19.188 14.539 8.766 1 93.19 129 ASP B CA 1
ATOM 3262 C C . ASP B 1 129 ? -18.781 13.227 9.422 1 93.19 129 ASP B C 1
ATOM 3264 O O . ASP B 1 129 ? -17.906 12.523 8.922 1 93.19 129 ASP B O 1
ATOM 3268 N N . SER B 1 130 ? -19.531 12.891 10.391 1 90.94 130 SER B N 1
ATOM 3269 C CA . SER B 1 130 ? -19.234 11.664 11.125 1 90.94 130 SER B CA 1
ATOM 3270 C C . SER B 1 130 ? -19.469 10.43 10.258 1 90.94 130 SER B C 1
ATOM 3272 O O . SER B 1 130 ? -18.688 9.477 10.305 1 90.94 130 SER B O 1
ATOM 3274 N N . ALA B 1 131 ? -20.453 10.438 9.508 1 93 131 ALA B N 1
ATOM 3275 C CA . ALA B 1 131 ? -20.797 9.297 8.656 1 93 131 ALA B CA 1
ATOM 3276 C C . ALA B 1 131 ? -19.719 9.07 7.598 1 93 131 ALA B C 1
ATOM 3278 O O . ALA B 1 131 ? -19.344 7.93 7.32 1 93 131 ALA B O 1
ATOM 3279 N N . VAL B 1 132 ? -19.266 10.117 7.074 1 93.06 132 VAL B N 1
ATOM 3280 C CA . VAL B 1 132 ? -18.266 10.016 6.02 1 93.06 132 VAL B CA 1
ATOM 3281 C C . VAL B 1 132 ? -16.953 9.508 6.598 1 93.06 132 VAL B C 1
ATOM 3283 O O . VAL B 1 132 ? -16.266 8.68 5.984 1 93.06 132 VAL B O 1
ATOM 3286 N N . LEU B 1 133 ? -16.672 9.945 7.734 1 88.44 133 LEU B N 1
ATOM 3287 C CA . LEU B 1 133 ? -15.43 9.523 8.375 1 88.44 133 LEU B CA 1
ATOM 3288 C C . LEU B 1 133 ? -15.5 8.055 8.781 1 88.44 133 LEU B C 1
ATOM 3290 O O . LEU B 1 133 ? -14.539 7.305 8.586 1 88.44 133 LEU B O 1
ATOM 3294 N N . VAL B 1 134 ? -16.609 7.707 9.242 1 88.25 134 VAL B N 1
ATOM 3295 C CA . VAL B 1 134 ? -16.797 6.312 9.633 1 88.25 134 VAL B CA 1
ATOM 3296 C C . VAL B 1 134 ? -16.75 5.418 8.398 1 88.25 134 VAL B C 1
ATOM 3298 O O . VAL B 1 134 ? -16.156 4.34 8.43 1 88.25 134 VAL B O 1
ATOM 3301 N N . THR B 1 135 ? -17.344 5.836 7.348 1 92 135 THR B N 1
ATOM 3302 C CA . THR B 1 135 ? -17.328 5.078 6.102 1 92 135 THR B CA 1
ATOM 3303 C C . THR B 1 135 ? -15.891 4.895 5.609 1 92 135 THR B C 1
ATOM 3305 O O . THR B 1 135 ? -15.523 3.812 5.148 1 92 135 THR B O 1
ATOM 3308 N N . GLY B 1 136 ? -15.133 5.914 5.699 1 89.38 136 GLY B N 1
ATOM 3309 C CA . GLY B 1 136 ? -13.727 5.805 5.344 1 89.38 136 GLY B CA 1
ATOM 3310 C C . GLY B 1 136 ? -12.977 4.789 6.18 1 89.38 136 GLY B C 1
ATOM 3311 O O . GLY B 1 136 ? -12.203 3.99 5.648 1 89.38 136 GLY B O 1
ATOM 3312 N N . LEU B 1 137 ? -13.289 4.762 7.422 1 85.12 137 LEU B N 1
ATOM 3313 C CA . LEU B 1 137 ? -12.625 3.836 8.336 1 85.12 137 LEU B CA 1
ATOM 3314 C C . LEU B 1 137 ? -13.047 2.398 8.039 1 85.12 137 LEU B C 1
ATOM 3316 O O . LEU B 1 137 ? -12.227 1.479 8.141 1 85.12 137 LEU B O 1
ATOM 3320 N N . VAL B 1 138 ? -14.227 2.264 7.688 1 90.5 138 VAL B N 1
ATOM 3321 C CA . VAL B 1 138 ? -14.75 0.946 7.34 1 90.5 138 VAL B CA 1
ATOM 3322 C C . VAL B 1 138 ? -14.008 0.401 6.121 1 90.5 138 VAL B C 1
ATOM 3324 O O . VAL B 1 138 ? -13.57 -0.753 6.117 1 90.5 138 VAL B O 1
ATOM 3327 N N . ILE B 1 139 ? -13.82 1.21 5.16 1 88.69 139 ILE B N 1
ATOM 3328 C CA . ILE B 1 139 ? -13.18 0.797 3.918 1 88.69 139 ILE B CA 1
ATOM 3329 C C . ILE B 1 139 ? -11.711 0.46 4.184 1 88.69 139 ILE B C 1
ATOM 3331 O O . ILE B 1 139 ? -11.203 -0.552 3.693 1 88.69 139 ILE B O 1
ATOM 3335 N N . ILE B 1 140 ? -11.078 1.178 4.973 1 83.75 140 ILE B N 1
ATOM 3336 C CA . ILE B 1 140 ? -9.656 1.005 5.262 1 83.75 140 ILE B CA 1
ATOM 3337 C C . ILE B 1 140 ? -9.445 -0.27 6.074 1 83.75 140 ILE B C 1
ATOM 3339 O O . ILE B 1 140 ? -8.398 -0.914 5.973 1 83.75 140 ILE B O 1
ATOM 3343 N N . ALA B 1 141 ? -10.445 -0.598 6.852 1 84.81 141 ALA B N 1
ATOM 3344 C CA . ALA B 1 141 ? -10.328 -1.754 7.734 1 84.81 141 ALA B CA 1
ATOM 3345 C C . ALA B 1 141 ? -10.359 -3.057 6.941 1 84.81 141 ALA B C 1
ATOM 3347 O O . ALA B 1 141 ? -9.969 -4.109 7.449 1 84.81 141 ALA B O 1
ATOM 3348 N N . ILE B 1 142 ? -10.797 -3.012 5.738 1 88.56 142 ILE B N 1
ATOM 3349 C CA . ILE B 1 142 ? -10.914 -4.188 4.887 1 88.56 142 ILE B CA 1
ATOM 3350 C C . ILE B 1 142 ? -9.711 -4.262 3.945 1 88.56 142 ILE B C 1
ATOM 3352 O O . ILE B 1 142 ? -9.43 -3.312 3.213 1 88.56 142 ILE B O 1
ATOM 3356 N N . PRO B 1 143 ? -9.016 -5.367 3.957 1 87.25 143 PRO B N 1
ATOM 3357 C CA . PRO B 1 143 ? -7.93 -5.504 2.982 1 87.25 143 PRO B CA 1
ATOM 3358 C C . PRO B 1 143 ? -8.406 -5.355 1.541 1 87.25 143 PRO B C 1
ATOM 3360 O O . PRO B 1 143 ? -9.477 -5.863 1.186 1 87.25 143 PRO B O 1
ATOM 3363 N N . ILE B 1 144 ? -7.656 -4.715 0.802 1 87.62 144 ILE B N 1
ATOM 3364 C CA . ILE B 1 144 ? -8.07 -4.324 -0.542 1 87.62 144 ILE B CA 1
ATOM 3365 C C . ILE B 1 144 ? -8.336 -5.574 -1.382 1 87.62 144 ILE B C 1
ATOM 3367 O O . ILE B 1 144 ? -9.227 -5.582 -2.229 1 87.62 144 ILE B O 1
ATOM 3371 N N . PHE B 1 145 ? -7.551 -6.559 -1.275 1 89.06 145 PHE B N 1
ATOM 3372 C CA . PHE B 1 145 ? -7.746 -7.734 -2.113 1 89.06 145 PHE B CA 1
ATOM 3373 C C . PHE B 1 145 ? -9.039 -8.453 -1.747 1 89.06 145 PHE B C 1
ATOM 3375 O O . PHE B 1 145 ? -9.641 -9.125 -2.586 1 89.06 145 PHE B O 1
ATOM 3382 N N . VAL B 1 146 ? -9.453 -8.281 -0.473 1 90.44 146 VAL B N 1
ATOM 3383 C CA . VAL B 1 146 ? -10.742 -8.828 -0.078 1 90.44 146 VAL B CA 1
ATOM 3384 C C . VAL B 1 146 ? -11.867 -8.023 -0.733 1 90.44 146 VAL B C 1
ATOM 3386 O O . VAL B 1 146 ? -12.805 -8.594 -1.293 1 90.44 146 VAL B O 1
ATOM 3389 N N . LEU B 1 147 ? -11.688 -6.801 -0.618 1 91.44 147 LEU B N 1
ATOM 3390 C CA . LEU B 1 147 ? -12.68 -5.938 -1.248 1 91.44 147 LEU B CA 1
ATOM 3391 C C . LEU B 1 147 ? -12.758 -6.211 -2.746 1 91.44 147 LEU B C 1
ATOM 3393 O O . LEU B 1 147 ? -13.852 -6.234 -3.316 1 91.44 147 LEU B O 1
ATOM 3397 N N . GLY B 1 148 ? -11.68 -6.375 -3.354 1 92.94 148 GLY B N 1
ATOM 3398 C CA . GLY B 1 148 ? -11.648 -6.688 -4.773 1 92.94 148 GLY B CA 1
ATOM 3399 C C . GLY B 1 148 ? -12.344 -7.992 -5.109 1 92.94 148 GLY B C 1
ATOM 3400 O O . GLY B 1 148 ? -13.172 -8.039 -6.023 1 92.94 148 GLY B O 1
ATOM 3401 N N . PHE B 1 149 ? -12.031 -8.977 -4.418 1 91.44 149 PHE B N 1
ATOM 3402 C CA . PHE B 1 149 ? -12.617 -10.289 -4.652 1 91.44 149 PHE B CA 1
ATOM 3403 C C . PHE B 1 149 ? -14.117 -10.258 -4.418 1 91.44 149 PHE B C 1
ATOM 3405 O O . PHE B 1 149 ? -14.891 -10.789 -5.223 1 91.44 149 PHE B O 1
ATOM 3412 N N . LEU B 1 150 ? -14.508 -9.656 -3.32 1 90.81 150 LEU B N 1
ATOM 3413 C CA . LEU B 1 150 ? -15.93 -9.648 -2.992 1 90.81 150 LEU B CA 1
ATOM 3414 C C . LEU B 1 150 ? -16.703 -8.758 -3.957 1 90.81 150 LEU B C 1
ATOM 3416 O O . LEU B 1 150 ? -17.859 -9.039 -4.281 1 90.81 150 LEU B O 1
ATOM 3420 N N . ALA B 1 151 ? -16.062 -7.695 -4.367 1 93.19 151 ALA B N 1
ATOM 3421 C CA . ALA B 1 151 ? -16.703 -6.871 -5.395 1 93.19 151 ALA B CA 1
ATOM 3422 C C . ALA B 1 151 ? -16.891 -7.652 -6.691 1 93.19 151 ALA B C 1
ATOM 3424 O O . ALA B 1 151 ? -17.938 -7.57 -7.332 1 93.19 151 ALA B O 1
ATOM 3425 N N . GLN B 1 152 ? -15.82 -8.367 -7.094 1 92.19 152 GLN B N 1
ATOM 3426 C CA . GLN B 1 152 ? -15.922 -9.219 -8.273 1 92.19 152 GLN B CA 1
ATOM 3427 C C . GLN B 1 152 ? -17.031 -10.258 -8.117 1 92.19 152 GLN B C 1
ATOM 3429 O O . GLN B 1 152 ? -17.797 -10.5 -9.055 1 92.19 152 GLN B O 1
ATOM 3434 N N . PHE B 1 153 ? -17.094 -10.867 -6.941 1 88.12 153 PHE B N 1
ATOM 3435 C CA . PHE B 1 153 ? -18.094 -11.891 -6.652 1 88.12 153 PHE B CA 1
ATOM 3436 C C . PHE B 1 153 ? -19.5 -11.305 -6.699 1 88.12 153 PHE B C 1
ATOM 3438 O O . PHE B 1 153 ? -20.391 -11.859 -7.352 1 88.12 153 PHE B O 1
ATOM 3445 N N . LEU B 1 154 ? -19.672 -10.172 -6.09 1 88.5 154 LEU B N 1
ATOM 3446 C CA . LEU B 1 154 ? -21 -9.57 -5.969 1 88.5 154 LEU B CA 1
ATOM 3447 C C . LEU B 1 154 ? -21.438 -8.961 -7.293 1 88.5 154 LEU B C 1
ATOM 3449 O O . LEU B 1 154 ? -22.5 -9.312 -7.824 1 88.5 154 LEU B O 1
ATOM 3453 N N . PHE B 1 155 ? -20.625 -8.109 -7.895 1 92.56 155 PHE B N 1
ATOM 3454 C CA . PHE B 1 155 ? -21.047 -7.328 -9.055 1 92.56 155 PHE B CA 1
ATOM 3455 C C . PHE B 1 155 ? -20.797 -8.102 -10.344 1 92.56 155 PHE B C 1
ATOM 3457 O O . PHE B 1 155 ? -21.453 -7.848 -11.359 1 92.56 155 PHE B O 1
ATOM 3464 N N . GLY B 1 156 ? -19.859 -9.008 -10.305 1 89.12 156 GLY B N 1
ATOM 3465 C CA . GLY B 1 156 ? -19.531 -9.789 -11.484 1 89.12 156 GLY B CA 1
ATOM 3466 C C . GLY B 1 156 ? -20.297 -11.094 -11.562 1 89.12 156 GLY B C 1
ATOM 3467 O O . GLY B 1 156 ? -21.031 -11.344 -12.531 1 89.12 156 GLY B O 1
ATOM 3468 N N . VAL B 1 157 ? -20.25 -11.859 -10.594 1 84.12 157 VAL B N 1
ATOM 3469 C CA . VAL B 1 157 ? -20.781 -13.219 -10.617 1 84.12 157 VAL B CA 1
ATOM 3470 C C . VAL B 1 157 ? -22.25 -13.203 -10.242 1 84.12 157 VAL B C 1
ATOM 3472 O O . VAL B 1 157 ? -23.094 -13.727 -10.977 1 84.12 157 VAL B O 1
ATOM 3475 N N . GLN B 1 158 ? -22.594 -12.547 -9.156 1 84.44 158 GLN B N 1
ATOM 3476 C CA . GLN B 1 158 ? -23.953 -12.656 -8.617 1 84.44 158 GLN B CA 1
ATOM 3477 C C . GLN B 1 158 ? -24.906 -11.719 -9.344 1 84.44 158 GLN B C 1
ATOM 3479 O O . GLN B 1 158 ? -25.953 -12.156 -9.836 1 84.44 158 GLN B O 1
ATOM 3484 N N . LEU B 1 159 ? -24.547 -10.422 -9.453 1 88.44 159 LEU B N 1
ATOM 3485 C CA . LEU B 1 159 ? -25.438 -9.43 -10.039 1 88.44 159 LEU B CA 1
ATOM 3486 C C . LEU B 1 159 ? -25.203 -9.305 -11.539 1 88.44 159 LEU B C 1
ATOM 3488 O O . LEU B 1 159 ? -26.062 -8.797 -12.266 1 88.44 159 LEU B O 1
ATOM 3492 N N . GLU B 1 160 ? -24.031 -9.695 -12 1 89.44 160 GLU B N 1
ATOM 3493 C CA . GLU B 1 160 ? -23.656 -9.695 -13.414 1 89.44 160 GLU B CA 1
ATOM 3494 C C . GLU B 1 160 ? -23.781 -8.305 -14.023 1 89.44 160 GLU B C 1
ATOM 3496 O O . GLU B 1 160 ? -24.25 -8.156 -15.156 1 89.44 160 GLU B O 1
ATOM 3501 N N . ILE B 1 161 ? -23.453 -7.328 -13.312 1 92.12 161 ILE B N 1
ATOM 3502 C CA . ILE B 1 161 ? -23.547 -5.965 -13.82 1 92.12 161 ILE B CA 1
ATOM 3503 C C . ILE B 1 161 ? -22.172 -5.484 -14.281 1 92.12 161 ILE B C 1
ATOM 3505 O O . ILE B 1 161 ? -22.062 -4.434 -14.922 1 92.12 161 ILE B O 1
ATOM 3509 N N . ALA B 1 162 ? -21.188 -6.258 -13.984 1 92.19 162 ALA B N 1
ATOM 3510 C CA . ALA B 1 162 ? -19.812 -5.996 -14.414 1 92.19 162 ALA B CA 1
ATOM 3511 C C . ALA B 1 162 ? -19.125 -7.277 -14.867 1 92.19 162 ALA B C 1
ATOM 3513 O O . ALA B 1 162 ? -19.5 -8.375 -14.445 1 92.19 162 ALA B O 1
ATOM 3514 N N . PRO B 1 163 ? -18.219 -7.059 -15.75 1 91.81 163 PRO B N 1
ATOM 3515 C CA . PRO B 1 163 ? -17.469 -8.266 -16.109 1 91.81 163 PRO B CA 1
ATOM 3516 C C . PRO B 1 163 ? -16.688 -8.844 -14.945 1 91.81 163 PRO B C 1
ATOM 3518 O O . PRO B 1 163 ? -16.141 -8.102 -14.133 1 91.81 163 PRO B O 1
ATOM 3521 N N . VAL B 1 164 ? -16.734 -10.172 -14.914 1 87.44 164 VAL B N 1
ATOM 3522 C CA . VAL B 1 164 ? -16.016 -10.859 -13.844 1 87.44 164 VAL B CA 1
ATOM 3523 C C . VAL B 1 164 ? -14.516 -10.648 -14.008 1 87.44 164 VAL B C 1
ATOM 3525 O O . VAL B 1 164 ? -13.805 -10.406 -13.031 1 87.44 164 VAL B O 1
ATOM 3528 N N . THR B 1 165 ? -14.086 -10.797 -15.211 1 91.62 165 THR B N 1
ATOM 3529 C CA . THR B 1 165 ? -12.688 -10.547 -15.555 1 91.62 165 THR B CA 1
ATOM 3530 C C . THR B 1 165 ? -12.586 -9.555 -16.703 1 91.62 165 THR B C 1
ATOM 3532 O O . THR B 1 165 ? -13.539 -9.383 -17.469 1 91.62 165 THR B O 1
ATOM 3535 N N . VAL B 1 166 ? -11.57 -8.828 -16.766 1 90.94 166 VAL B N 1
ATOM 3536 C CA . VAL B 1 166 ? -11.375 -7.816 -17.797 1 90.94 166 VAL B CA 1
ATOM 3537 C C . VAL B 1 166 ? -10.859 -8.477 -19.078 1 90.94 166 VAL B C 1
ATOM 3539 O O . VAL B 1 166 ? -11.32 -8.164 -20.188 1 90.94 166 VAL B O 1
ATOM 3542 N N . GLY B 1 167 ? -9.961 -9.406 -18.906 1 84 167 GLY B N 1
ATOM 3543 C CA . GLY B 1 167 ? -9.453 -10.125 -20.062 1 84 167 GLY B CA 1
ATOM 3544 C C . GLY B 1 167 ? -8.547 -9.281 -20.953 1 84 167 GLY B C 1
ATOM 3545 O O . GLY B 1 167 ? -7.891 -8.359 -20.469 1 84 167 GLY B O 1
ATOM 3546 N N . GLU B 1 168 ? -8.516 -9.578 -22.203 1 79.12 168 GLU B N 1
ATOM 3547 C CA . GLU B 1 168 ? -7.543 -8.992 -23.125 1 79.12 168 GLU B CA 1
ATOM 3548 C C . GLU B 1 168 ? -7.969 -7.594 -23.562 1 79.12 168 GLU B C 1
ATOM 3550 O O . GLU B 1 168 ? -7.125 -6.734 -23.828 1 79.12 168 GLU B O 1
ATOM 3555 N N . ARG B 1 169 ? -9.328 -7.445 -23.703 1 84.06 169 ARG B N 1
ATOM 3556 C CA . ARG B 1 169 ? -9.812 -6.121 -24.094 1 84.06 169 ARG B CA 1
ATOM 3557 C C . ARG B 1 169 ? -10.086 -5.262 -22.859 1 84.06 169 ARG B C 1
ATOM 3559 O O . ARG B 1 169 ? -11.195 -5.281 -22.328 1 84.06 169 ARG B O 1
ATOM 3566 N N . ALA B 1 170 ? -9.117 -4.555 -22.531 1 88.19 170 ALA B N 1
ATOM 3567 C CA . ALA B 1 170 ? -9.211 -3.748 -21.312 1 88.19 170 ALA B CA 1
ATOM 3568 C C . ALA B 1 170 ? -9.836 -2.389 -21.609 1 88.19 170 ALA B C 1
ATOM 3570 O O . ALA B 1 170 ? -9.203 -1.35 -21.422 1 88.19 170 ALA B O 1
ATOM 3571 N N . SER B 1 171 ? -11.086 -2.445 -21.984 1 90.69 171 SER B N 1
ATOM 3572 C CA . SER B 1 171 ? -11.828 -1.208 -22.203 1 90.69 171 SER B CA 1
ATOM 3573 C C . SER B 1 171 ? -12.148 -0.513 -20.875 1 90.69 171 SER B C 1
ATOM 3575 O O . SER B 1 171 ? -12.023 -1.115 -19.812 1 90.69 171 SER B O 1
ATOM 3577 N N . VAL B 1 172 ? -12.531 0.683 -21 1 92.12 172 VAL B N 1
ATOM 3578 C CA . VAL B 1 172 ? -12.844 1.482 -19.812 1 92.12 172 VAL B CA 1
ATOM 3579 C C . VAL B 1 172 ? -13.992 0.84 -19.047 1 92.12 172 VAL B C 1
ATOM 3581 O O . VAL B 1 172 ? -13.961 0.766 -17.812 1 92.12 172 VAL B O 1
ATOM 3584 N N . GLY B 1 173 ? -14.938 0.396 -19.719 1 92.44 173 GLY B N 1
ATOM 3585 C CA . GLY B 1 173 ? -16.078 -0.24 -19.078 1 92.44 173 GLY B CA 1
ATOM 3586 C C . GLY B 1 173 ? -15.703 -1.467 -18.266 1 92.44 173 GLY B C 1
ATOM 3587 O O . GLY B 1 173 ? -16.219 -1.672 -17.172 1 92.44 173 GLY B O 1
ATOM 3588 N N . ARG B 1 174 ? -14.797 -2.221 -18.766 1 94.44 174 ARG B N 1
ATOM 3589 C CA . ARG B 1 174 ? -14.383 -3.453 -18.109 1 94.44 174 ARG B CA 1
ATOM 3590 C C . ARG B 1 174 ? -13.445 -3.164 -16.938 1 94.44 174 ARG B C 1
ATOM 3592 O O . ARG B 1 174 ? -13.289 -3.994 -16.047 1 94.44 174 ARG B O 1
ATOM 3599 N N . LEU B 1 175 ? -12.93 -1.956 -17 1 96.5 175 LEU B N 1
ATOM 3600 C CA . LEU B 1 175 ? -11.961 -1.601 -15.969 1 96.5 175 LEU B CA 1
ATOM 3601 C C . LEU B 1 175 ? -12.617 -0.776 -14.867 1 96.5 175 LEU B C 1
ATOM 3603 O O . LEU B 1 175 ? -11.977 -0.435 -13.875 1 96.5 175 LEU B O 1
ATOM 3607 N N . LEU B 1 176 ? -13.852 -0.579 -14.945 1 96.62 176 LEU B N 1
ATOM 3608 C CA . LEU B 1 176 ? -14.531 0.307 -14.008 1 96.62 176 LEU B CA 1
ATOM 3609 C C . LEU B 1 176 ? -14.547 -0.302 -12.609 1 96.62 176 LEU B C 1
ATOM 3611 O O . LEU B 1 176 ? -14.18 0.357 -11.633 1 96.62 176 LEU B O 1
ATOM 3615 N N . LEU B 1 177 ? -14.922 -1.562 -12.523 1 96.44 177 LEU B N 1
ATOM 3616 C CA . LEU B 1 177 ? -15.039 -2.191 -11.211 1 96.44 177 LEU B CA 1
ATOM 3617 C C . LEU B 1 177 ? -13.68 -2.287 -10.531 1 96.44 177 LEU B C 1
ATOM 3619 O O . LEU B 1 177 ? -13.516 -1.838 -9.398 1 96.44 177 LEU B O 1
ATOM 3623 N N . PRO B 1 178 ? -12.656 -2.846 -11.234 1 96.44 178 PRO B N 1
ATOM 3624 C CA . PRO B 1 178 ? -11.344 -2.842 -10.594 1 96.44 178 PRO B CA 1
ATOM 3625 C C . PRO B 1 178 ? -10.836 -1.433 -10.289 1 96.44 178 PRO B C 1
ATOM 3627 O O . PRO B 1 178 ? -10.156 -1.22 -9.289 1 96.44 178 PRO B O 1
ATOM 3630 N N . GLY B 1 179 ? -11.141 -0.499 -11.164 1 96.88 179 GLY B N 1
ATOM 3631 C CA . GLY B 1 179 ? -10.766 0.884 -10.906 1 96.88 179 GLY B CA 1
ATOM 3632 C C . GLY B 1 179 ? -11.422 1.457 -9.664 1 96.88 179 GLY B C 1
ATOM 3633 O O . GLY B 1 179 ? -10.781 2.174 -8.898 1 96.88 179 GLY B O 1
ATOM 3634 N N . ILE B 1 180 ? -12.633 1.179 -9.453 1 96.38 180 ILE B N 1
ATOM 3635 C CA . ILE B 1 180 ? -13.375 1.633 -8.281 1 96.38 180 ILE B CA 1
ATOM 3636 C C . ILE B 1 180 ? -12.773 1.008 -7.02 1 96.38 180 ILE B C 1
ATOM 3638 O O . ILE B 1 180 ? -12.602 1.688 -6.008 1 96.38 180 ILE B O 1
ATOM 3642 N N . VAL B 1 181 ? -12.445 -0.254 -7.109 1 95.19 181 VAL B N 1
ATOM 3643 C CA . VAL B 1 181 ? -11.852 -0.961 -5.984 1 95.19 181 VAL B CA 1
ATOM 3644 C C . VAL B 1 181 ? -10.516 -0.308 -5.617 1 95.19 181 VAL B C 1
ATOM 3646 O O . VAL B 1 181 ? -10.266 -0.023 -4.441 1 95.19 181 VAL B O 1
ATOM 3649 N N . LEU B 1 182 ? -9.742 -0.01 -6.582 1 94.75 182 LEU B N 1
ATOM 3650 C CA . LEU B 1 182 ? -8.438 0.607 -6.344 1 94.75 182 LEU B CA 1
ATOM 3651 C C . LEU B 1 182 ? -8.602 2.021 -5.793 1 94.75 182 LEU B C 1
ATOM 3653 O O . LEU B 1 182 ? -7.859 2.434 -4.902 1 94.75 182 LEU B O 1
ATOM 3657 N N . GLY B 1 183 ? -9.523 2.707 -6.336 1 95.25 183 GLY B N 1
ATOM 3658 C CA . GLY B 1 183 ? -9.781 4.059 -5.871 1 95.25 183 GLY B CA 1
ATOM 3659 C C . GLY B 1 183 ? -10.273 4.113 -4.438 1 95.25 183 GLY B C 1
ATOM 3660 O O . GLY B 1 183 ? -10.047 5.098 -3.73 1 95.25 183 GLY B O 1
ATOM 3661 N N . ALA B 1 184 ? -10.914 3.074 -4.012 1 92.56 184 ALA B N 1
ATOM 3662 C CA . ALA B 1 184 ? -11.453 3.012 -2.654 1 92.56 184 ALA B CA 1
ATOM 3663 C C . ALA B 1 184 ? -10.328 3.006 -1.619 1 92.56 184 ALA B C 1
ATOM 3665 O O . ALA B 1 184 ? -10.516 3.473 -0.492 1 92.56 184 ALA B O 1
ATOM 3666 N N . MET B 1 185 ? -9.172 2.559 -1.994 1 85.44 185 MET B N 1
ATOM 3667 C CA . MET B 1 185 ? -8.031 2.467 -1.089 1 85.44 185 MET B CA 1
ATOM 3668 C C . MET B 1 185 ? -7.605 3.85 -0.609 1 85.44 185 MET B C 1
ATOM 3670 O O . MET B 1 185 ? -7.238 4.023 0.555 1 85.44 185 MET B O 1
ATOM 3674 N N . SER B 1 186 ? -7.668 4.742 -1.523 1 91 186 SER B N 1
ATOM 3675 C CA . SER B 1 186 ? -7.176 6.074 -1.192 1 91 186 SER B CA 1
ATOM 3676 C C . SER B 1 186 ? -8.328 7.035 -0.91 1 91 186 SER B C 1
ATOM 3678 O O . SER B 1 186 ? -8.102 8.195 -0.564 1 91 186 SER B O 1
ATOM 3680 N N . PHE B 1 187 ? -9.539 6.555 -1.029 1 92.56 187 PHE B N 1
ATOM 3681 C CA . PHE B 1 187 ? -10.734 7.363 -0.822 1 92.56 187 PHE B CA 1
ATOM 3682 C C . PHE B 1 187 ? -10.742 7.969 0.576 1 92.56 187 PHE B C 1
ATOM 3684 O O . PHE B 1 187 ? -10.945 9.18 0.732 1 92.56 187 PHE B O 1
ATOM 3691 N N . ALA B 1 188 ? -10.539 7.117 1.503 1 87.5 188 ALA B N 1
ATOM 3692 C CA . ALA B 1 188 ? -10.609 7.547 2.896 1 87.5 188 ALA B CA 1
ATOM 3693 C C . ALA B 1 188 ? -9.586 8.641 3.186 1 87.5 188 ALA B C 1
ATOM 3695 O O . ALA B 1 188 ? -9.891 9.625 3.865 1 87.5 188 ALA B O 1
ATOM 3696 N N . TYR B 1 189 ? -8.445 8.492 2.643 1 87.12 189 TYR B N 1
ATOM 3697 C CA . TYR B 1 189 ? -7.398 9.484 2.867 1 87.12 189 TYR B CA 1
ATOM 3698 C C . TYR B 1 189 ? -7.73 10.797 2.174 1 87.12 189 TYR B C 1
ATOM 3700 O O . TYR B 1 189 ? -7.574 11.875 2.758 1 87.12 189 TYR B O 1
ATOM 3708 N N . VAL B 1 190 ? -8.227 10.727 1.001 1 92.75 190 VAL B N 1
ATOM 3709 C CA . VAL B 1 190 ? -8.57 11.93 0.245 1 92.75 190 VAL B CA 1
ATOM 3710 C C . VAL B 1 190 ? -9.719 12.664 0.931 1 92.75 190 VAL B C 1
ATOM 3712 O O . VAL B 1 190 ? -9.703 13.891 1.028 1 92.75 190 VAL B O 1
ATOM 3715 N N . VAL B 1 191 ? -10.656 11.961 1.407 1 94.12 191 VAL B N 1
ATOM 3716 C CA . VAL B 1 191 ? -11.789 12.562 2.109 1 94.12 191 VAL B CA 1
ATOM 3717 C C . VAL B 1 191 ? -11.289 13.305 3.346 1 94.12 191 VAL B C 1
ATOM 3719 O O . VAL B 1 191 ? -11.648 14.469 3.564 1 94.12 191 VAL B O 1
ATOM 3722 N N . ARG B 1 192 ? -10.5 12.688 4.086 1 89.38 192 ARG B N 1
ATOM 3723 C CA . ARG B 1 192 ? -10.008 13.281 5.324 1 89.38 192 ARG B CA 1
ATOM 3724 C C . ARG B 1 192 ? -9.148 14.508 5.039 1 89.38 192 ARG B C 1
ATOM 3726 O O . ARG B 1 192 ? -9.266 15.523 5.723 1 89.38 192 ARG B O 1
ATOM 3733 N N . LEU B 1 193 ? -8.328 14.32 4.102 1 87.69 193 LEU B N 1
ATOM 3734 C CA . LEU B 1 193 ? -7.441 15.422 3.732 1 87.69 193 LEU B CA 1
ATOM 3735 C C . LEU B 1 193 ? -8.242 16.625 3.242 1 87.69 193 LEU B C 1
ATOM 3737 O O . LEU B 1 193 ? -8 17.75 3.674 1 87.69 193 LEU B O 1
ATOM 3741 N N . THR B 1 194 ? -9.188 16.344 2.395 1 93.06 194 THR B N 1
ATOM 3742 C CA . THR B 1 194 ? -10.039 17.406 1.865 1 93.06 194 THR B CA 1
ATOM 3743 C C . THR B 1 194 ? -10.883 18.031 2.977 1 93.06 194 THR B C 1
ATOM 3745 O O . THR B 1 194 ? -10.969 19.25 3.082 1 93.06 194 THR B O 1
ATOM 3748 N N . ARG B 1 195 ? -11.453 17.172 3.76 1 92.81 195 ARG B N 1
ATOM 3749 C CA . ARG B 1 195 ? -12.281 17.641 4.871 1 92.81 195 ARG B CA 1
ATOM 3750 C C . ARG B 1 195 ? -11.484 18.562 5.801 1 92.81 195 ARG B C 1
ATOM 3752 O O . ARG B 1 195 ? -11.961 19.625 6.18 1 92.81 195 ARG B O 1
ATOM 3759 N N . SER B 1 196 ? -10.367 18.172 6.16 1 88.12 196 SER B N 1
ATOM 3760 C CA . SER B 1 196 ? -9.539 18.938 7.086 1 88.12 196 SER B CA 1
ATOM 3761 C C . SER B 1 196 ? -9.117 20.266 6.484 1 88.12 196 SER B C 1
ATOM 3763 O O . SER B 1 196 ? -9.148 21.297 7.16 1 88.12 196 SER B O 1
ATOM 3765 N N . ALA B 1 197 ? -8.703 20.234 5.234 1 87.69 197 ALA B N 1
ATOM 3766 C CA . ALA B 1 197 ? -8.289 21.453 4.555 1 87.69 197 ALA B CA 1
ATOM 3767 C C . ALA B 1 197 ? -9.453 22.422 4.414 1 87.69 197 ALA B C 1
ATOM 3769 O O . ALA B 1 197 ? -9.289 23.625 4.637 1 87.69 197 ALA B O 1
ATOM 3770 N N . VAL B 1 198 ? -10.578 21.938 4.086 1 91.88 198 VAL B N 1
ATOM 3771 C CA . VAL B 1 198 ? -11.773 22.766 3.904 1 91.88 198 VAL B CA 1
ATOM 3772 C C . VAL B 1 198 ? -12.195 23.359 5.246 1 91.88 198 VAL B C 1
ATOM 3774 O O . VAL B 1 198 ? -12.5 24.547 5.34 1 91.88 198 VAL B O 1
ATOM 3777 N N . ALA B 1 199 ? -12.203 22.578 6.242 1 90.44 199 ALA B N 1
ATOM 3778 C CA . ALA B 1 199 ? -12.586 23.047 7.574 1 90.44 199 ALA B CA 1
ATOM 3779 C C . ALA B 1 199 ? -11.641 24.141 8.07 1 90.44 199 ALA B C 1
ATOM 3781 O O . ALA B 1 199 ? -12.078 25.109 8.68 1 90.44 199 ALA B O 1
ATOM 3782 N N . ALA B 1 200 ? -10.438 23.953 7.816 1 85.44 200 ALA B N 1
ATOM 3783 C CA . ALA B 1 200 ? -9.43 24.922 8.227 1 85.44 200 ALA B CA 1
ATOM 3784 C C . ALA B 1 200 ? -9.594 26.234 7.465 1 85.44 200 ALA B C 1
ATOM 3786 O O . ALA B 1 200 ? -9.453 27.312 8.039 1 85.44 200 ALA B O 1
ATOM 3787 N N . ASN B 1 201 ? -9.891 26.125 6.191 1 86.5 201 ASN B N 1
ATOM 3788 C CA . ASN B 1 201 ? -9.977 27.312 5.344 1 86.5 201 ASN B CA 1
ATOM 3789 C C . ASN B 1 201 ? -11.336 28 5.477 1 86.5 201 ASN B C 1
ATOM 3791 O O . ASN B 1 201 ? -11.453 29.203 5.219 1 86.5 201 ASN B O 1
ATOM 3795 N N . ALA B 1 202 ? -12.305 27.281 5.863 1 88 202 ALA B N 1
ATOM 3796 C CA . ALA B 1 202 ? -13.648 27.828 5.988 1 88 202 ALA B CA 1
ATOM 3797 C C . ALA B 1 202 ? -13.695 28.906 7.07 1 88 202 ALA B C 1
ATOM 3799 O O . ALA B 1 202 ? -14.508 29.828 7 1 88 202 ALA B O 1
ATOM 3800 N N . HIS B 1 203 ? -12.805 28.797 7.965 1 84.94 203 HIS B N 1
ATOM 3801 C CA . HIS B 1 203 ? -12.812 29.734 9.07 1 84.94 203 HIS B CA 1
ATOM 3802 C C . HIS B 1 203 ? -11.68 30.75 8.938 1 84.94 203 HIS B C 1
ATOM 3804 O O . HIS B 1 203 ? -11.438 31.531 9.859 1 84.94 203 HIS B O 1
ATOM 3810 N N . ALA B 1 204 ? -11.133 30.766 7.855 1 86.19 204 ALA B N 1
ATOM 3811 C CA . ALA B 1 204 ? -10 31.656 7.633 1 86.19 204 ALA B CA 1
ATOM 3812 C C . ALA B 1 204 ? -10.477 33.094 7.398 1 86.19 204 ALA B C 1
ATOM 3814 O O . ALA B 1 204 ? -11.609 33.312 6.965 1 86.19 204 ALA B O 1
ATOM 3815 N N . ASP B 1 205 ? -9.617 34.125 7.605 1 85.19 205 ASP B N 1
ATOM 3816 C CA . ASP B 1 205 ? -9.922 35.531 7.496 1 85.19 205 ASP B CA 1
ATOM 3817 C C . ASP B 1 205 ? -10.32 35.906 6.07 1 85.19 205 ASP B C 1
ATOM 3819 O O . ASP B 1 205 ? -11.227 36.719 5.871 1 85.19 205 ASP B O 1
ATOM 3823 N N . TYR B 1 206 ? -9.703 35.344 5.137 1 83.19 206 TYR B N 1
ATOM 3824 C CA . TYR B 1 206 ? -9.984 35.719 3.756 1 83.19 206 TYR B CA 1
ATOM 3825 C C . TYR B 1 206 ? -11.383 35.281 3.344 1 83.19 206 TYR B C 1
ATOM 3827 O O . TYR B 1 206 ? -12.008 35.875 2.48 1 83.19 206 TYR B O 1
ATOM 3835 N N . VAL B 1 207 ? -11.867 34.281 3.969 1 84 207 VAL B N 1
ATOM 3836 C CA . VAL B 1 207 ? -13.211 33.812 3.672 1 84 207 VAL B CA 1
ATOM 3837 C C . VAL B 1 207 ? -14.242 34.75 4.309 1 84 207 VAL B C 1
ATOM 3839 O O . VAL B 1 207 ? -15.266 35.062 3.697 1 84 207 VAL B O 1
ATOM 3842 N N . ARG B 1 208 ? -13.93 35.125 5.492 1 85.06 208 ARG B N 1
ATOM 3843 C CA . ARG B 1 208 ? -14.805 36.094 6.156 1 85.06 208 ARG B CA 1
ATOM 3844 C C . ARG B 1 208 ? -14.891 37.406 5.371 1 85.06 208 ARG B C 1
ATOM 3846 O O . ARG B 1 208 ? -15.969 37.969 5.238 1 85.06 208 ARG B O 1
ATOM 3853 N N . THR B 1 209 ? -13.727 37.75 4.91 1 85.19 209 THR B N 1
ATOM 3854 C CA . THR B 1 209 ? -13.68 38.969 4.113 1 85.19 209 THR B CA 1
ATOM 3855 C C . THR B 1 209 ? -14.492 38.812 2.832 1 85.19 209 THR B C 1
ATOM 3857 O O . THR B 1 209 ? -15.227 39.719 2.441 1 85.19 209 THR B O 1
ATOM 3860 N N . ALA B 1 210 ? -14.406 37.719 2.225 1 84 210 ALA B N 1
ATOM 3861 C CA . ALA B 1 210 ? -15.133 37.438 0.988 1 84 210 ALA B CA 1
ATOM 3862 C C . ALA B 1 210 ? -16.641 37.438 1.236 1 84 210 ALA B C 1
ATOM 3864 O O . ALA B 1 210 ? -17.422 37.938 0.433 1 84 210 ALA B O 1
ATOM 3865 N N . THR B 1 211 ? -17 36.875 2.342 1 84.69 211 THR B N 1
ATOM 3866 C CA . THR B 1 211 ? -18.406 36.812 2.709 1 84.69 211 THR B CA 1
ATOM 3867 C C . THR B 1 211 ? -18.938 38.219 3.051 1 84.69 211 THR B C 1
ATOM 3869 O O . THR B 1 211 ? -20.062 38.562 2.678 1 84.69 211 THR B O 1
ATOM 3872 N N . ALA B 1 212 ? -18.109 38.969 3.627 1 88.62 212 ALA B N 1
ATOM 3873 C CA . ALA B 1 212 ? -18.484 40.312 3.998 1 88.62 212 ALA B CA 1
ATOM 3874 C C . ALA B 1 212 ? -18.641 41.219 2.764 1 88.62 212 ALA B C 1
ATOM 3876 O O . ALA B 1 212 ? -19.422 42.156 2.768 1 88.62 212 ALA B O 1
ATOM 3877 N N . LYS B 1 213 ? -17.953 40.875 1.731 1 91.06 213 LYS B N 1
ATOM 3878 C CA . LYS B 1 213 ? -18.016 41.625 0.484 1 91.06 213 LYS B CA 1
ATOM 3879 C C . LYS B 1 213 ? -19.266 41.25 -0.313 1 91.06 213 LYS B C 1
ATOM 3881 O O . LYS B 1 213 ? -19.516 41.844 -1.366 1 91.06 213 LYS B O 1
ATOM 3886 N N . GLY B 1 214 ? -20 40.281 0.173 1 89.19 214 GLY B N 1
ATOM 3887 C CA . GLY B 1 214 ? -21.281 40 -0.423 1 89.19 214 GLY B CA 1
ATOM 3888 C C . GLY B 1 214 ? -21.234 38.875 -1.435 1 89.19 214 GLY B C 1
ATOM 3889 O O . GLY B 1 214 ? -22.172 38.656 -2.211 1 89.19 214 GLY B O 1
ATOM 3890 N N . LEU B 1 215 ? -20.203 38.188 -1.508 1 87.94 215 LEU B N 1
ATOM 3891 C CA . LEU B 1 215 ? -20.109 37.062 -2.455 1 87.94 215 LEU B CA 1
ATOM 3892 C C . LEU B 1 215 ? -21.047 35.938 -2.07 1 87.94 215 LEU B C 1
ATOM 3894 O O . LEU B 1 215 ? -21.281 35.688 -0.884 1 87.94 215 LEU B O 1
ATOM 3898 N N . SER B 1 216 ? -21.578 35.281 -3.096 1 90.62 216 SER B N 1
ATOM 3899 C CA . SER B 1 216 ? -22.484 34.156 -2.861 1 90.62 216 SER B CA 1
ATOM 3900 C C . SER B 1 216 ? -21.75 33 -2.236 1 90.62 216 SER B C 1
ATOM 3902 O O . SER B 1 216 ? -20.547 32.844 -2.414 1 90.62 216 SER B O 1
ATOM 3904 N N . ARG B 1 217 ? -22.484 32.156 -1.492 1 88.12 217 ARG B N 1
ATOM 3905 C CA . ARG B 1 217 ? -21.906 31.031 -0.765 1 88.12 217 ARG B CA 1
ATOM 3906 C C . ARG B 1 217 ? -21.203 30.062 -1.718 1 88.12 217 ARG B C 1
ATOM 3908 O O . ARG B 1 217 ? -20.078 29.625 -1.464 1 88.12 217 ARG B O 1
ATOM 3915 N N . PRO B 1 218 ? -21.859 29.703 -2.83 1 89.69 218 PRO B N 1
ATOM 3916 C CA . PRO B 1 218 ? -21.172 28.797 -3.754 1 89.69 218 PRO B CA 1
ATOM 3917 C C . PRO B 1 218 ? -19.875 29.391 -4.301 1 89.69 218 PRO B C 1
ATOM 3919 O O . PRO B 1 218 ? -18.906 28.656 -4.5 1 89.69 218 PRO B O 1
ATOM 3922 N N . ARG B 1 219 ? -19.875 30.641 -4.473 1 87.75 219 ARG B N 1
ATOM 3923 C CA . ARG B 1 219 ? -18.672 31.297 -4.98 1 87.75 219 ARG B CA 1
ATOM 3924 C C . ARG B 1 219 ? -17.578 31.312 -3.922 1 87.75 219 ARG B C 1
ATOM 3926 O O . ARG B 1 219 ? -16.406 31.094 -4.234 1 87.75 219 ARG B O 1
ATOM 3933 N N . VAL B 1 220 ? -17.969 31.578 -2.697 1 88.56 220 VAL B N 1
ATOM 3934 C CA . VAL B 1 220 ? -17.016 31.578 -1.593 1 88.56 220 VAL B CA 1
ATOM 3935 C C . VAL B 1 220 ? -16.391 30.188 -1.451 1 88.56 220 VAL B C 1
ATOM 3937 O O . VAL B 1 220 ? -15.18 30.047 -1.301 1 88.56 220 VAL B O 1
ATOM 3940 N N . VAL B 1 221 ? -17.203 29.203 -1.584 1 87.88 221 VAL B N 1
ATOM 3941 C CA . VAL B 1 221 ? -16.75 27.828 -1.394 1 87.88 221 VAL B CA 1
ATOM 3942 C C . VAL B 1 221 ? -15.844 27.422 -2.559 1 87.88 221 VAL B C 1
ATOM 3944 O O . VAL B 1 221 ? -14.742 26.906 -2.35 1 87.88 221 VAL B O 1
ATOM 3947 N N . THR B 1 222 ? -16.188 27.625 -3.756 1 86.69 222 THR B N 1
ATOM 3948 C CA . THR B 1 222 ? -15.5 27.109 -4.93 1 86.69 222 THR B CA 1
ATOM 3949 C C . THR B 1 222 ? -14.242 27.938 -5.215 1 86.69 222 THR B C 1
ATOM 3951 O O . THR B 1 222 ? -13.195 27.375 -5.547 1 86.69 222 THR B O 1
ATOM 3954 N N . VAL B 1 223 ? -14.281 29.219 -5 1 83 223 VAL B N 1
ATOM 3955 C CA . VAL B 1 223 ? -13.188 30.078 -5.434 1 83 223 VAL B CA 1
ATOM 3956 C C . VAL B 1 223 ? -12.227 30.312 -4.27 1 83 223 VAL B C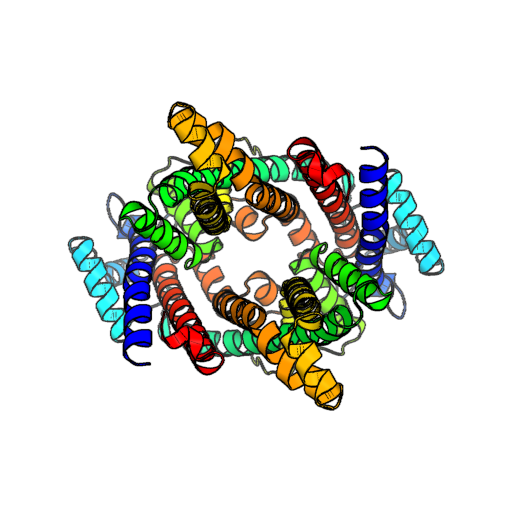 1
ATOM 3958 O O . VAL B 1 223 ? -11.008 30.344 -4.461 1 83 223 VAL B O 1
ATOM 3961 N N . HIS B 1 224 ? -12.75 30.406 -3.088 1 82.19 224 HIS B N 1
ATOM 3962 C CA . HIS B 1 224 ? -11.891 30.812 -1.99 1 82.19 224 HIS B CA 1
ATOM 3963 C C . HIS B 1 224 ? -11.516 29.641 -1.102 1 82.19 224 HIS B C 1
ATOM 3965 O O . HIS B 1 224 ? -10.352 29.469 -0.745 1 82.19 224 HIS B O 1
ATOM 3971 N N . ILE B 1 225 ? -12.414 28.828 -0.867 1 87.62 225 ILE B N 1
ATOM 3972 C CA . ILE B 1 225 ? -12.133 27.734 0.06 1 87.62 225 ILE B CA 1
ATOM 3973 C C . ILE B 1 225 ? -11.5 26.562 -0.693 1 87.62 225 ILE B C 1
ATOM 3975 O O . ILE B 1 225 ? -10.414 26.109 -0.331 1 87.62 225 ILE B O 1
ATOM 3979 N N . LEU B 1 226 ? -12.078 26.172 -1.759 1 88.75 226 LEU B N 1
ATOM 3980 C CA . LEU B 1 226 ? -11.664 24.953 -2.445 1 88.75 226 LEU B CA 1
ATOM 3981 C C . LEU B 1 226 ? -10.297 25.141 -3.1 1 88.75 226 LEU B C 1
ATOM 3983 O O . LEU B 1 226 ? -9.461 24.234 -3.061 1 88.75 226 LEU B O 1
ATOM 3987 N N . ARG B 1 227 ? -10.102 26.234 -3.688 1 81.56 227 ARG B N 1
ATOM 3988 C CA . ARG B 1 227 ? -8.844 26.484 -4.371 1 81.56 227 ARG B CA 1
ATOM 3989 C C . ARG B 1 227 ? -7.66 26.312 -3.422 1 81.56 227 ARG B C 1
ATOM 3991 O O . ARG B 1 227 ? -6.648 25.703 -3.779 1 81.56 227 ARG B O 1
ATOM 3998 N N . ASN B 1 228 ? -7.836 26.766 -2.25 1 79 228 ASN B N 1
ATOM 3999 C CA . ASN B 1 228 ? -6.758 26.688 -1.27 1 79 228 ASN B CA 1
ATOM 4000 C C . ASN B 1 228 ? -6.723 25.312 -0.59 1 79 228 ASN B C 1
ATOM 4002 O O . ASN B 1 228 ? -5.656 24.828 -0.204 1 79 228 ASN B O 1
ATOM 4006 N N . SER B 1 229 ? -7.836 24.781 -0.529 1 85.75 229 SER B N 1
ATOM 4007 C CA . SER B 1 229 ? -7.945 23.516 0.186 1 85.75 229 SER B CA 1
ATOM 4008 C C . SER B 1 229 ? -7.496 22.344 -0.686 1 85.75 229 SER B C 1
ATOM 4010 O O . SER B 1 229 ? -7.152 21.266 -0.174 1 85.75 229 SER B O 1
ATOM 4012 N N . LEU B 1 230 ? -7.395 22.547 -1.972 1 87.62 230 LEU B N 1
ATOM 4013 C CA . LEU B 1 230 ? -7.117 21.453 -2.887 1 87.62 230 LEU B CA 1
ATOM 4014 C C . LEU B 1 230 ? -5.617 21.266 -3.082 1 87.62 230 LEU B C 1
ATOM 4016 O O . LEU B 1 230 ? -5.176 20.266 -3.646 1 87.62 230 LEU B O 1
ATOM 4020 N N . ILE B 1 231 ? -4.84 22.141 -2.518 1 78.88 231 ILE B N 1
ATOM 4021 C CA . ILE B 1 231 ? -3.398 22.094 -2.746 1 78.88 231 ILE B CA 1
ATOM 4022 C C . ILE B 1 231 ? -2.826 20.797 -2.172 1 78.88 231 ILE B C 1
ATOM 4024 O O . ILE B 1 231 ? -2.219 20 -2.896 1 78.88 231 ILE B O 1
ATOM 4028 N N . PRO B 1 232 ? -3.076 20.5 -0.858 1 79.69 232 PRO B N 1
ATOM 4029 C CA . PRO B 1 232 ? -2.547 19.234 -0.334 1 79.69 232 PRO B CA 1
ATOM 4030 C C . PRO B 1 232 ? -3.189 18.016 -0.982 1 79.69 232 PRO B C 1
ATOM 4032 O O . PRO B 1 232 ? -2.547 16.969 -1.109 1 79.69 232 PRO B O 1
ATOM 4035 N N . VAL B 1 233 ? -4.379 18.172 -1.444 1 88.06 233 VAL B N 1
ATOM 4036 C CA . VAL B 1 233 ? -5.117 17.078 -2.053 1 88.06 233 VAL B CA 1
ATOM 4037 C C . VAL B 1 233 ? -4.508 16.734 -3.412 1 88.06 233 VAL B C 1
ATOM 4039 O O . VAL B 1 233 ? -4.281 15.555 -3.721 1 88.06 233 VAL B O 1
ATOM 4042 N N . VAL B 1 234 ? -4.203 17.734 -4.164 1 84.31 234 VAL B N 1
ATOM 4043 C CA . VAL B 1 234 ? -3.615 17.531 -5.484 1 84.31 234 VAL B CA 1
ATOM 4044 C C . VAL B 1 234 ? -2.229 16.906 -5.34 1 84.31 234 VAL B C 1
ATOM 4046 O O . VAL B 1 234 ? -1.84 16.062 -6.145 1 84.31 234 VAL B O 1
ATOM 4049 N N . THR B 1 235 ? -1.576 17.344 -4.305 1 78 235 THR B N 1
ATOM 4050 C CA . THR B 1 235 ? -0.267 16.766 -4.023 1 78 235 THR B CA 1
ATOM 4051 C C . THR B 1 235 ? -0.385 15.273 -3.734 1 78 235 THR B C 1
ATOM 4053 O O . THR B 1 235 ? 0.366 14.469 -4.285 1 78 235 THR B O 1
ATOM 4056 N N . PHE B 1 236 ? -1.246 14.922 -2.943 1 83.81 236 PHE B N 1
ATOM 4057 C CA . PHE B 1 236 ? -1.453 13.508 -2.621 1 83.81 236 PHE B CA 1
ATOM 4058 C C . PHE B 1 236 ? -1.883 12.727 -3.855 1 83.81 236 PHE B C 1
ATOM 4060 O O . PHE B 1 236 ? -1.409 11.617 -4.086 1 83.81 236 PHE B O 1
ATOM 4067 N N . LEU B 1 237 ? -2.799 13.281 -4.613 1 90 237 LEU B N 1
ATOM 4068 C CA . LEU B 1 237 ? -3.295 12.609 -5.805 1 90 237 LEU B CA 1
ATOM 4069 C C . LEU B 1 237 ? -2.164 12.359 -6.801 1 90 237 LEU B C 1
ATOM 4071 O O . LEU B 1 237 ? -2.145 11.328 -7.477 1 90 237 LEU B O 1
ATOM 4075 N N . GLY B 1 238 ? -1.295 13.32 -6.918 1 84.12 238 GLY B N 1
ATOM 4076 C CA . GLY B 1 238 ? -0.122 13.133 -7.758 1 84.12 238 GLY B CA 1
ATOM 4077 C C . GLY B 1 238 ? 0.752 11.977 -7.309 1 84.12 238 GLY B C 1
ATOM 4078 O O . GLY B 1 238 ? 1.155 11.141 -8.117 1 84.12 238 GLY B O 1
ATOM 4079 N N . ALA B 1 239 ? 1.034 11.914 -5.996 1 80.44 239 ALA B N 1
ATOM 4080 C CA . ALA B 1 239 ? 1.813 10.82 -5.438 1 80.44 239 ALA B CA 1
ATOM 4081 C C . ALA B 1 239 ? 1.101 9.484 -5.641 1 80.44 239 ALA B C 1
ATOM 4083 O O . ALA B 1 239 ? 1.738 8.469 -5.934 1 80.44 239 ALA B O 1
ATOM 4084 N N . ASP B 1 240 ? -0.161 9.531 -5.453 1 89.75 240 ASP B N 1
ATOM 4085 C CA . ASP B 1 240 ? -0.96 8.32 -5.621 1 89.75 240 ASP B CA 1
ATOM 4086 C C . ASP B 1 240 ? -0.903 7.824 -7.062 1 89.75 240 ASP B C 1
ATOM 4088 O O . ASP B 1 240 ? -0.838 6.617 -7.309 1 89.75 240 ASP B O 1
ATOM 4092 N N . LEU B 1 241 ? -0.963 8.734 -8 1 89.25 241 LEU B N 1
ATOM 4093 C CA . LEU B 1 241 ? -0.841 8.367 -9.406 1 89.25 241 LEU B CA 1
ATOM 4094 C C . LEU B 1 241 ? 0.499 7.688 -9.672 1 89.25 241 LEU B C 1
ATOM 4096 O O . LEU B 1 241 ? 0.557 6.668 -10.367 1 89.25 241 LEU B O 1
ATOM 4100 N N . GLY B 1 242 ? 1.516 8.258 -9.188 1 83.5 242 GLY B N 1
ATOM 4101 C CA . GLY B 1 242 ? 2.824 7.633 -9.328 1 83.5 242 GLY B CA 1
ATOM 4102 C C . GLY B 1 242 ? 2.871 6.215 -8.789 1 83.5 242 GLY B C 1
ATOM 4103 O O . GLY B 1 242 ? 3.43 5.324 -9.43 1 83.5 242 GLY B O 1
ATOM 4104 N N . ALA B 1 243 ? 2.312 5.977 -7.684 1 84.12 243 ALA B N 1
ATOM 4105 C CA . ALA B 1 243 ? 2.291 4.652 -7.066 1 84.12 243 ALA B CA 1
ATOM 4106 C C . ALA B 1 243 ? 1.472 3.674 -7.902 1 84.12 243 ALA B C 1
ATOM 4108 O O . ALA B 1 243 ? 1.861 2.516 -8.07 1 84.12 243 ALA B O 1
ATOM 4109 N N . LEU B 1 244 ? 0.371 4.133 -8.438 1 90.31 244 LEU B N 1
ATOM 4110 C CA . LEU B 1 244 ? -0.514 3.285 -9.234 1 90.31 244 LEU B CA 1
ATOM 4111 C C . LEU B 1 244 ? 0.156 2.877 -10.539 1 90.31 244 LEU B C 1
ATOM 4113 O O . LEU B 1 244 ? -0.135 1.809 -11.078 1 90.31 244 LEU B O 1
ATOM 4117 N N . MET B 1 245 ? 1.067 3.695 -10.984 1 87.94 245 MET B N 1
ATOM 4118 C CA . MET B 1 245 ? 1.747 3.406 -12.242 1 87.94 245 MET B CA 1
ATOM 4119 C C . MET B 1 245 ? 2.697 2.223 -12.094 1 87.94 245 MET B C 1
ATOM 4121 O O . MET B 1 245 ? 3.127 1.634 -13.086 1 87.94 245 MET B O 1
ATOM 4125 N N . GLY B 1 246 ? 3.018 1.902 -10.938 1 85 246 GLY B N 1
ATOM 4126 C CA . GLY B 1 246 ? 3.84 0.732 -10.672 1 85 246 GLY B CA 1
ATOM 4127 C C . GLY B 1 246 ? 3.074 -0.573 -10.789 1 85 246 GLY B C 1
ATOM 4128 O O . GLY B 1 246 ? 3.67 -1.651 -10.758 1 85 246 GLY B O 1
ATOM 4129 N N . GLY B 1 247 ? 1.783 -0.403 -10.992 1 85.31 247 GLY B N 1
ATOM 4130 C CA . GLY B 1 247 ? 0.954 -1.589 -11.141 1 85.31 247 GLY B CA 1
ATOM 4131 C C . GLY B 1 247 ? 0.28 -2.006 -9.844 1 85.31 247 GLY B C 1
ATOM 4132 O O . GLY B 1 247 ? 0.779 -1.714 -8.758 1 85.31 247 GLY B O 1
ATOM 4133 N N . ALA B 1 248 ? -0.827 -2.6 -10.016 1 90.25 248 ALA B N 1
ATOM 4134 C CA . ALA B 1 248 ? -1.597 -3.164 -8.906 1 90.25 248 ALA B CA 1
ATOM 4135 C C . ALA B 1 248 ? -1.689 -4.684 -9.023 1 90.25 248 ALA B C 1
ATOM 4137 O O . ALA B 1 248 ? -2.727 -5.219 -9.422 1 90.25 248 ALA B O 1
ATOM 4138 N N . ILE B 1 249 ? -0.723 -5.297 -8.578 1 89.38 249 ILE B N 1
ATOM 4139 C CA . ILE B 1 249 ? -0.498 -6.715 -8.852 1 89.38 249 ILE B CA 1
ATOM 4140 C C . ILE B 1 249 ? -1.688 -7.531 -8.352 1 89.38 249 ILE B C 1
ATOM 4142 O O . ILE B 1 249 ? -2.225 -8.367 -9.078 1 89.38 249 ILE B O 1
ATOM 4146 N N . VAL B 1 250 ? -2.123 -7.242 -7.176 1 86.5 250 VAL B N 1
ATOM 4147 C CA . VAL B 1 250 ? -3.172 -8.055 -6.562 1 86.5 250 VAL B CA 1
ATOM 4148 C C . VAL B 1 250 ? -4.496 -7.82 -7.289 1 86.5 250 VAL B C 1
ATOM 4150 O O . VAL B 1 250 ? -5.18 -8.773 -7.66 1 86.5 250 VAL B O 1
ATOM 4153 N N . THR B 1 251 ? -4.785 -6.57 -7.543 1 92.12 251 THR B N 1
ATOM 4154 C CA . THR B 1 251 ? -6.012 -6.234 -8.258 1 92.12 251 THR B CA 1
ATOM 4155 C C . THR B 1 251 ? -5.977 -6.77 -9.688 1 92.12 251 THR B C 1
ATOM 4157 O O . THR B 1 251 ? -6.977 -7.285 -10.188 1 92.12 251 THR B O 1
ATOM 4160 N N . GLU B 1 252 ? -4.855 -6.641 -10.344 1 93.06 252 GLU B N 1
ATOM 4161 C CA . GLU B 1 252 ? -4.695 -7.176 -11.695 1 93.06 252 GLU B CA 1
ATOM 4162 C C . GLU B 1 252 ? -4.914 -8.688 -11.719 1 93.06 252 GLU B C 1
ATOM 4164 O O . GLU B 1 252 ? -5.508 -9.219 -12.656 1 93.06 252 GLU B O 1
ATOM 4169 N N . GLY B 1 253 ? -4.484 -9.375 -10.711 1 90.31 253 GLY B N 1
ATOM 4170 C CA . GLY B 1 253 ? -4.676 -10.812 -10.609 1 90.31 253 GLY B CA 1
ATOM 4171 C C . GLY B 1 253 ? -6.125 -11.203 -10.391 1 90.31 253 GLY B C 1
ATOM 4172 O O . GLY B 1 253 ? -6.633 -12.109 -11.055 1 90.31 253 GLY B O 1
ATOM 4173 N N . ILE B 1 254 ? -6.754 -10.484 -9.539 1 90.25 254 ILE B N 1
ATOM 4174 C CA . ILE B 1 254 ? -8.133 -10.805 -9.188 1 90.25 254 ILE B CA 1
ATOM 4175 C C . ILE B 1 254 ? -9.031 -10.625 -10.406 1 90.25 254 ILE B C 1
ATOM 4177 O O . ILE B 1 254 ? -9.883 -11.469 -10.695 1 90.25 254 ILE B O 1
ATOM 4181 N N . PHE B 1 255 ? -8.828 -9.594 -11.18 1 94.62 255 PHE B N 1
ATOM 4182 C CA . PHE B 1 255 ? -9.719 -9.25 -12.289 1 94.62 255 PHE B CA 1
ATOM 4183 C C . PHE B 1 255 ? -9.109 -9.68 -13.617 1 94.62 255 PHE B C 1
ATOM 4185 O O . PHE B 1 255 ? -9.648 -9.352 -14.68 1 94.62 255 PHE B O 1
ATOM 4192 N N . ASN B 1 256 ? -7.953 -10.43 -13.602 1 93.56 256 ASN B N 1
ATOM 4193 C CA . ASN B 1 256 ? -7.27 -10.898 -14.805 1 93.56 256 ASN B CA 1
ATOM 4194 C C . ASN B 1 256 ? -6.977 -9.742 -15.766 1 93.56 256 ASN B C 1
ATOM 4196 O O . ASN B 1 256 ? -7.352 -9.805 -16.938 1 93.56 256 ASN B O 1
ATOM 4200 N N . ILE B 1 257 ? -6.371 -8.75 -15.227 1 95.31 257 ILE B N 1
ATOM 4201 C CA . ILE B 1 257 ? -5.965 -7.586 -16 1 95.31 257 ILE B CA 1
ATOM 4202 C C . ILE B 1 257 ? -4.516 -7.742 -16.453 1 95.31 257 ILE B C 1
ATOM 4204 O O . ILE B 1 257 ? -3.633 -8.039 -15.648 1 95.31 257 ILE B O 1
ATOM 4208 N N . HIS B 1 258 ? -4.324 -7.555 -17.688 1 94.5 258 HIS B N 1
ATOM 4209 C CA . HIS B 1 258 ? -2.971 -7.68 -18.219 1 94.5 258 HIS B CA 1
ATOM 4210 C C . HIS B 1 258 ? -2.238 -6.34 -18.188 1 94.5 258 HIS B C 1
ATOM 4212 O O . HIS B 1 258 ? -1.927 -5.766 -19.234 1 94.5 258 HIS B O 1
ATOM 4218 N N . GLY B 1 259 ? -1.893 -5.91 -17.031 1 94.81 259 GLY B N 1
ATOM 4219 C CA . GLY B 1 259 ? -1.137 -4.688 -16.812 1 94.81 259 GLY B CA 1
ATOM 4220 C C . GLY B 1 259 ? 0.321 -4.941 -16.484 1 94.81 259 GLY B C 1
ATOM 4221 O O . GLY B 1 259 ? 0.805 -6.07 -16.609 1 94.81 259 GLY B O 1
ATOM 4222 N N . VAL B 1 260 ? 1.008 -3.912 -16.078 1 94 260 VAL B N 1
ATOM 4223 C CA . VAL B 1 260 ? 2.449 -3.988 -15.875 1 94 260 VAL B CA 1
ATOM 4224 C C . VAL B 1 260 ? 2.744 -4.766 -14.594 1 94 260 VAL B C 1
ATOM 4226 O O . VAL B 1 260 ? 3.777 -5.43 -14.484 1 94 260 VAL B O 1
ATOM 4229 N N . GLY B 1 261 ? 1.885 -4.633 -13.648 1 92.44 261 GLY B N 1
ATOM 4230 C CA . GLY B 1 261 ? 2.074 -5.402 -12.43 1 92.44 261 GLY B CA 1
ATOM 4231 C C . GLY B 1 261 ? 2.139 -6.898 -12.664 1 92.44 261 GLY B C 1
ATOM 4232 O O . GLY B 1 261 ? 3.018 -7.578 -12.133 1 92.44 261 GLY B O 1
ATOM 4233 N N . GLY B 1 262 ? 1.249 -7.398 -13.445 1 92.19 262 GLY B N 1
ATOM 4234 C CA . GLY B 1 262 ? 1.234 -8.812 -13.789 1 92.19 262 GLY B CA 1
ATOM 4235 C C . GLY B 1 262 ? 2.457 -9.25 -14.57 1 92.19 262 GLY B C 1
ATOM 4236 O O . GLY B 1 262 ? 3.012 -10.32 -14.32 1 92.19 262 GLY B O 1
ATOM 4237 N N . VAL B 1 263 ? 2.846 -8.422 -15.477 1 92.12 263 VAL B N 1
ATOM 4238 C CA . VAL B 1 263 ? 4.016 -8.719 -16.297 1 92.12 263 VAL B CA 1
ATOM 4239 C C . VAL B 1 263 ? 5.254 -8.82 -15.406 1 92.12 263 VAL B C 1
ATOM 4241 O O . VAL B 1 263 ? 6.047 -9.758 -15.547 1 92.12 263 VAL B O 1
ATOM 4244 N N . LEU B 1 264 ? 5.344 -7.902 -14.562 1 92.69 264 LEU B N 1
ATOM 4245 C CA . LEU B 1 264 ? 6.488 -7.895 -13.656 1 92.69 264 LEU B CA 1
ATOM 4246 C C . LEU B 1 264 ? 6.43 -9.086 -12.703 1 92.69 264 LEU B C 1
ATOM 4248 O O . LEU B 1 264 ? 7.449 -9.727 -12.445 1 92.69 264 LEU B O 1
ATOM 4252 N N . TYR B 1 265 ? 5.316 -9.367 -12.234 1 89 265 TYR B N 1
ATOM 4253 C CA . TYR B 1 265 ? 5.148 -10.484 -11.312 1 89 265 TYR B CA 1
ATOM 4254 C C . TYR B 1 265 ? 5.512 -11.805 -11.977 1 89 265 TYR B C 1
ATOM 4256 O O . TYR B 1 265 ? 6.145 -12.664 -11.367 1 89 265 TYR B O 1
ATOM 4264 N N . GLN B 1 266 ? 5.137 -11.953 -13.188 1 88.56 266 GLN B N 1
ATOM 4265 C CA . GLN B 1 266 ? 5.477 -13.164 -13.93 1 88.56 266 GLN B CA 1
ATOM 4266 C C . GLN B 1 266 ? 6.984 -13.273 -14.133 1 88.56 266 GLN B C 1
ATOM 4268 O O . GLN B 1 266 ? 7.555 -14.359 -14.008 1 88.56 266 GLN B O 1
ATOM 4273 N N . ALA B 1 267 ? 7.555 -12.195 -14.461 1 89.5 267 ALA B N 1
ATOM 4274 C CA . ALA B 1 267 ? 9 -12.195 -14.641 1 89.5 267 ALA B CA 1
ATOM 4275 C C . ALA B 1 267 ? 9.719 -12.586 -13.352 1 89.5 267 ALA B C 1
ATOM 4277 O O . ALA B 1 267 ? 10.711 -13.312 -13.383 1 89.5 267 ALA B O 1
ATOM 4278 N N . VAL B 1 268 ? 9.227 -12.125 -12.281 1 85.38 268 VAL B N 1
ATOM 4279 C CA . VAL B 1 268 ? 9.797 -12.422 -10.969 1 85.38 268 VAL B CA 1
ATOM 4280 C C . VAL B 1 268 ? 9.602 -13.898 -10.641 1 85.38 268 VAL B C 1
ATOM 4282 O O . VAL B 1 268 ? 10.539 -14.57 -10.203 1 85.38 268 VAL B O 1
ATOM 4285 N N . THR B 1 269 ? 8.438 -14.414 -10.891 1 81.38 269 THR B N 1
ATOM 4286 C CA . THR B 1 269 ? 8.117 -15.797 -10.555 1 81.38 269 THR B CA 1
ATOM 4287 C C . THR B 1 269 ? 8.883 -16.766 -11.445 1 81.38 269 THR B C 1
ATOM 4289 O O . THR B 1 269 ? 9.227 -17.875 -11.023 1 81.38 269 THR B O 1
ATOM 4292 N N . ARG B 1 270 ? 9.125 -16.281 -12.602 1 82.12 270 ARG B N 1
ATOM 4293 C CA . ARG B 1 270 ? 9.883 -17.109 -13.539 1 82.12 270 ARG B CA 1
ATOM 4294 C C . ARG B 1 270 ? 11.383 -16.906 -13.344 1 82.12 270 ARG B C 1
ATOM 4296 O O . ARG B 1 270 ? 12.188 -17.469 -14.094 1 82.12 270 ARG B O 1
ATOM 4303 N N . GLN B 1 271 ? 11.711 -16.062 -12.422 1 80.88 271 GLN B N 1
ATOM 4304 C CA . GLN B 1 271 ? 13.094 -15.797 -12.055 1 80.88 271 GLN B CA 1
ATOM 4305 C C . GLN B 1 271 ? 13.891 -15.266 -13.242 1 80.88 271 GLN B C 1
ATOM 4307 O O . GLN B 1 271 ? 15.039 -15.648 -13.453 1 80.88 271 GLN B O 1
ATOM 4312 N N . GLU B 1 272 ? 13.188 -14.469 -14.047 1 86.56 272 GLU B N 1
ATOM 4313 C CA . GLU B 1 272 ? 13.852 -13.766 -15.141 1 86.56 272 GLU B CA 1
ATOM 4314 C C . GLU B 1 272 ? 14.477 -12.461 -14.664 1 86.56 272 GLU B C 1
ATOM 4316 O O . GLU B 1 272 ? 13.992 -11.375 -15.008 1 86.56 272 GLU B O 1
ATOM 4321 N N . THR B 1 273 ? 15.555 -12.602 -14.039 1 84.44 273 THR B N 1
ATOM 4322 C CA . THR B 1 273 ? 16.109 -11.469 -13.312 1 84.44 273 THR B CA 1
ATOM 4323 C C . THR B 1 273 ? 16.5 -10.344 -14.266 1 84.44 273 THR B C 1
ATOM 4325 O O . THR B 1 273 ? 16.266 -9.172 -13.984 1 84.44 273 THR B O 1
ATOM 4328 N N . PRO B 1 274 ? 17.016 -10.656 -15.484 1 83.56 274 PRO B N 1
ATOM 4329 C CA . PRO B 1 274 ? 17.312 -9.547 -16.391 1 83.56 274 PRO B CA 1
ATOM 4330 C C . PRO B 1 274 ? 16.047 -8.82 -16.859 1 83.56 274 PRO B C 1
ATOM 4332 O O . PRO B 1 274 ? 16.047 -7.594 -17 1 83.56 274 PRO B O 1
ATOM 4335 N N . THR B 1 275 ? 15.07 -9.625 -17.125 1 86.69 275 THR B N 1
ATOM 4336 C CA . THR B 1 275 ? 13.805 -9.039 -17.531 1 86.69 275 THR B CA 1
ATOM 4337 C C . THR B 1 275 ? 13.234 -8.156 -16.422 1 86.69 275 THR B C 1
ATOM 4339 O O . THR B 1 275 ? 12.703 -7.074 -16.688 1 86.69 275 THR B O 1
ATOM 4342 N N . VAL B 1 276 ? 13.375 -8.57 -15.234 1 90.56 276 VAL B N 1
ATOM 4343 C CA . VAL B 1 276 ? 12.93 -7.816 -14.07 1 90.56 276 VAL B CA 1
ATOM 4344 C C . VAL B 1 276 ? 13.656 -6.477 -14.008 1 90.56 276 VAL B C 1
ATOM 4346 O O . VAL B 1 276 ? 13.039 -5.43 -13.812 1 90.56 276 VAL B O 1
ATOM 4349 N N . VAL B 1 277 ? 14.922 -6.523 -14.227 1 90.75 277 VAL B N 1
ATOM 4350 C CA . VAL B 1 277 ? 15.727 -5.312 -14.172 1 90.75 277 VAL B CA 1
ATOM 4351 C C . VAL B 1 277 ? 15.242 -4.316 -15.227 1 90.75 277 VAL B C 1
ATOM 4353 O O . VAL B 1 277 ? 15.062 -3.135 -14.938 1 90.75 277 VAL B O 1
ATOM 4356 N N . SER B 1 278 ? 14.969 -4.797 -16.344 1 91.12 278 SER B N 1
ATOM 4357 C CA . SER B 1 278 ? 14.539 -3.936 -17.453 1 91.12 278 SER B CA 1
ATOM 4358 C C . SER B 1 278 ? 13.164 -3.334 -17.172 1 91.12 278 SER B C 1
ATOM 4360 O O . SER B 1 278 ? 12.961 -2.131 -17.344 1 91.12 278 SER B O 1
ATOM 4362 N N . ILE B 1 279 ? 12.266 -4.133 -16.766 1 92.31 279 ILE B N 1
ATOM 4363 C CA . ILE B 1 279 ? 10.898 -3.672 -16.531 1 92.31 279 ILE B CA 1
ATOM 4364 C C . ILE B 1 279 ? 10.898 -2.654 -15.391 1 92.31 279 ILE B C 1
ATOM 4366 O O . ILE B 1 279 ? 10.281 -1.594 -15.5 1 92.31 279 ILE B O 1
ATOM 4370 N N . VAL B 1 280 ? 11.594 -2.9 -14.391 1 93.38 280 VAL B N 1
ATOM 4371 C CA . VAL B 1 280 ? 11.617 -2.025 -13.219 1 93.38 280 VAL B CA 1
ATOM 4372 C C . VAL B 1 280 ? 12.289 -0.701 -13.586 1 93.38 280 VAL B C 1
ATOM 4374 O O . VAL B 1 280 ? 11.883 0.358 -13.094 1 93.38 280 VAL B O 1
ATOM 4377 N N . THR B 1 281 ? 13.297 -0.804 -14.359 1 93.25 281 THR B N 1
ATOM 4378 C CA . THR B 1 281 ? 13.953 0.417 -14.812 1 93.25 281 THR B CA 1
ATOM 4379 C C . THR B 1 281 ? 12.961 1.339 -15.516 1 93.25 281 THR B C 1
ATOM 4381 O O . THR B 1 281 ? 12.914 2.537 -15.234 1 93.25 281 THR B O 1
ATOM 4384 N N . VAL B 1 282 ? 12.195 0.792 -16.312 1 91.5 282 VAL B N 1
ATOM 4385 C CA . VAL B 1 282 ? 11.188 1.568 -17.016 1 91.5 282 VAL B CA 1
ATOM 4386 C C . VAL B 1 282 ? 10.141 2.086 -16.047 1 91.5 282 VAL B C 1
ATOM 4388 O O . VAL B 1 282 ? 9.688 3.229 -16.156 1 91.5 282 VAL B O 1
ATOM 4391 N N . LEU B 1 283 ? 9.773 1.247 -15.141 1 90.69 283 LEU B N 1
ATOM 4392 C CA . LEU B 1 283 ? 8.773 1.648 -14.164 1 90.69 283 LEU B CA 1
ATOM 4393 C C . LEU B 1 283 ? 9.281 2.803 -13.305 1 90.69 283 LEU B C 1
ATOM 4395 O O . LEU B 1 283 ? 8.523 3.715 -12.969 1 90.69 283 LEU B O 1
ATOM 4399 N N . VAL B 1 284 ? 10.516 2.74 -12.914 1 90.88 284 VAL B N 1
ATOM 4400 C CA . VAL B 1 284 ? 11.117 3.828 -12.148 1 90.88 284 VAL B CA 1
ATOM 4401 C C . VAL B 1 284 ? 11.086 5.117 -12.969 1 90.88 284 VAL B C 1
ATOM 4403 O O . VAL B 1 284 ? 10.75 6.184 -12.445 1 90.88 284 VAL B O 1
ATOM 4406 N N . LEU B 1 285 ? 11.406 5.02 -14.211 1 90.19 285 LEU B N 1
ATOM 4407 C CA . LEU B 1 285 ? 11.375 6.18 -15.094 1 90.19 285 LEU B CA 1
ATOM 4408 C C . LEU B 1 285 ? 9.969 6.754 -15.188 1 90.19 285 LEU B C 1
ATOM 4410 O O . LEU B 1 285 ? 9.781 7.973 -15.109 1 90.19 285 LEU B O 1
ATOM 4414 N N . ILE B 1 286 ? 9.047 5.941 -15.328 1 86.69 286 ILE B N 1
ATOM 4415 C CA . ILE B 1 286 ? 7.656 6.375 -15.445 1 86.69 286 ILE B CA 1
ATOM 4416 C C . ILE B 1 286 ? 7.203 7.02 -14.141 1 86.69 286 ILE B C 1
ATOM 4418 O O . ILE B 1 286 ? 6.52 8.047 -14.148 1 86.69 286 ILE B O 1
ATOM 4422 N N . TYR B 1 287 ? 7.535 6.426 -13.117 1 84.94 287 TYR B N 1
ATOM 4423 C CA . TYR B 1 287 ? 7.23 6.988 -11.805 1 84.94 287 TYR B CA 1
ATOM 4424 C C . TYR B 1 287 ? 7.789 8.398 -11.672 1 84.94 287 TYR B C 1
ATOM 4426 O O . TYR B 1 287 ? 7.09 9.312 -11.227 1 84.94 287 TYR B O 1
ATOM 4434 N N . LEU B 1 288 ? 9.016 8.57 -12.047 1 87.62 288 LEU B N 1
ATOM 4435 C CA . LEU B 1 288 ? 9.68 9.867 -11.93 1 87.62 288 LEU B CA 1
ATOM 4436 C C . LEU B 1 288 ? 9.055 10.883 -12.883 1 87.62 288 LEU B C 1
ATOM 4438 O O . LEU B 1 288 ? 8.859 12.039 -12.516 1 87.62 288 LEU B O 1
ATOM 4442 N N . ILE B 1 289 ? 8.727 10.484 -14.039 1 88.88 289 ILE B N 1
ATOM 4443 C CA . ILE B 1 289 ? 8.109 11.367 -15.023 1 88.88 289 ILE B CA 1
ATOM 4444 C C . ILE B 1 289 ? 6.719 11.781 -14.539 1 88.88 289 ILE B C 1
ATOM 4446 O O . ILE B 1 289 ? 6.34 12.953 -14.648 1 88.88 289 ILE B O 1
ATOM 4450 N N . THR B 1 290 ? 5.992 10.828 -14.031 1 84.44 290 THR B N 1
ATOM 4451 C CA . THR B 1 290 ? 4.656 11.125 -13.531 1 84.44 290 THR B CA 1
ATOM 4452 C C . THR B 1 290 ? 4.723 12.094 -12.359 1 84.44 290 THR B C 1
ATOM 4454 O O . THR B 1 290 ? 3.92 13.031 -12.273 1 84.44 290 THR B O 1
ATOM 4457 N N . ASN B 1 291 ? 5.688 11.898 -11.539 1 80.12 291 ASN B N 1
ATOM 4458 C CA . ASN B 1 291 ? 5.867 12.82 -10.422 1 80.12 291 ASN B CA 1
ATOM 4459 C C . ASN B 1 291 ? 6.25 14.219 -10.898 1 80.12 291 ASN B C 1
ATOM 4461 O O . ASN B 1 291 ? 5.805 15.219 -10.336 1 80.12 291 ASN B O 1
ATOM 4465 N N . LEU B 1 292 ? 7.031 14.266 -11.883 1 84.5 292 LEU B N 1
ATOM 4466 C CA . LEU B 1 292 ? 7.41 15.547 -12.469 1 84.5 292 LEU B CA 1
ATOM 4467 C C . LEU B 1 292 ? 6.191 16.266 -13.047 1 84.5 292 LEU B C 1
ATOM 4469 O O . LEU B 1 292 ? 6.035 17.469 -12.875 1 84.5 292 LEU B O 1
ATOM 4473 N N . LEU B 1 293 ? 5.355 15.523 -13.688 1 84.81 293 LEU B N 1
ATOM 4474 C CA . LEU B 1 293 ? 4.145 16.094 -14.273 1 84.81 293 LEU B CA 1
ATOM 4475 C C . LEU B 1 293 ? 3.221 16.625 -13.188 1 84.81 293 LEU B C 1
ATOM 4477 O O . LEU B 1 293 ? 2.637 17.703 -13.344 1 84.81 293 LEU B O 1
ATOM 4481 N N . VAL B 1 294 ? 3.137 15.945 -12.195 1 77.12 294 VAL B N 1
ATOM 4482 C CA . VAL B 1 294 ? 2.307 16.375 -11.078 1 77.12 294 VAL B CA 1
ATOM 4483 C C . VAL B 1 294 ? 2.885 17.656 -10.469 1 77.12 294 VAL B C 1
ATOM 4485 O O . VAL B 1 294 ? 2.145 18.578 -10.125 1 77.12 294 VAL B O 1
ATOM 4488 N N . ASP B 1 295 ? 4.172 17.75 -10.336 1 77.81 295 ASP B N 1
ATOM 4489 C CA . ASP B 1 295 ? 4.824 18.953 -9.812 1 77.81 295 ASP B CA 1
ATOM 4490 C C . ASP B 1 295 ? 4.559 20.156 -10.719 1 77.81 295 ASP B C 1
ATOM 4492 O O . ASP B 1 295 ? 4.352 21.266 -10.227 1 77.81 295 ASP B O 1
ATOM 4496 N N . LEU B 1 296 ? 4.609 19.875 -11.93 1 81.94 296 LEU B N 1
ATOM 4497 C CA . LEU B 1 296 ? 4.355 20.938 -12.883 1 81.94 296 LEU B CA 1
ATOM 4498 C C . LEU B 1 296 ? 2.906 21.406 -12.797 1 81.94 296 LEU B C 1
ATOM 4500 O O . LEU B 1 296 ? 2.625 22.609 -12.922 1 81.94 296 LEU B O 1
ATOM 4504 N N . LEU B 1 297 ? 2.053 20.469 -12.586 1 76.19 297 LEU B N 1
ATOM 4505 C CA . LEU B 1 297 ? 0.646 20.812 -12.422 1 76.19 297 LEU B CA 1
ATOM 4506 C C . LEU B 1 297 ? 0.438 21.641 -11.156 1 76.19 297 LEU B C 1
ATOM 4508 O O . LEU B 1 297 ? -0.348 22.594 -11.148 1 76.19 297 LEU B O 1
ATOM 4512 N N . TYR B 1 298 ? 1.178 21.312 -10.211 1 71.12 298 TYR B N 1
ATOM 4513 C CA . TYR B 1 298 ? 1.13 22.062 -8.961 1 71.12 298 TYR B CA 1
ATOM 4514 C C . TYR B 1 298 ? 1.603 23.5 -9.172 1 71.12 298 TYR B C 1
ATOM 4516 O O . TYR B 1 298 ? 0.991 24.438 -8.664 1 71.12 298 TYR B O 1
ATOM 4524 N N . ALA B 1 299 ? 2.689 23.625 -9.836 1 73.94 299 ALA B N 1
ATOM 4525 C CA . ALA B 1 299 ? 3.256 24.953 -10.094 1 73.94 299 ALA B CA 1
ATOM 4526 C C . ALA B 1 299 ? 2.303 25.797 -10.922 1 73.94 299 ALA B C 1
ATOM 4528 O O . ALA B 1 299 ? 2.26 27.031 -10.766 1 73.94 299 ALA B O 1
ATOM 4529 N N . ALA B 1 300 ? 1.562 25.141 -11.688 1 74.38 300 ALA B N 1
ATOM 4530 C CA . ALA B 1 300 ? 0.59 25.844 -12.516 1 74.38 300 ALA B CA 1
ATOM 4531 C C . ALA B 1 300 ? -0.611 26.297 -11.688 1 74.38 300 ALA B C 1
ATOM 4533 O O . ALA B 1 300 ? -1.171 27.359 -11.93 1 74.38 300 ALA B O 1
ATOM 4534 N N . LEU B 1 301 ? -0.965 25.516 -10.719 1 69.94 301 LEU B N 1
ATOM 4535 C CA . LEU B 1 301 ? -2.131 25.812 -9.891 1 69.94 301 LEU B CA 1
ATOM 4536 C C . LEU B 1 301 ? -1.792 26.844 -8.812 1 69.94 301 LEU B C 1
ATOM 4538 O O . LEU B 1 301 ? -2.643 27.641 -8.43 1 69.94 301 LEU B O 1
ATOM 4542 N N . ASP B 1 302 ? -0.655 26.688 -8.219 1 67.62 302 ASP B N 1
ATOM 4543 C CA . ASP B 1 302 ? -0.223 27.656 -7.211 1 67.62 302 ASP B CA 1
ATOM 4544 C C . ASP B 1 302 ? 1.098 28.312 -7.609 1 67.62 302 ASP B C 1
ATOM 4546 O O . ASP B 1 302 ? 2.172 27.766 -7.34 1 67.62 302 ASP B O 1
ATOM 4550 N N . PRO B 1 303 ? 0.98 29.453 -8.148 1 64.12 303 PRO B N 1
ATOM 4551 C CA . PRO B 1 303 ? 2.172 30.141 -8.656 1 64.12 303 PRO B CA 1
ATOM 4552 C C . PRO B 1 303 ? 3.178 30.469 -7.555 1 64.12 303 PRO B C 1
ATOM 4554 O O . PRO B 1 303 ? 4.34 30.766 -7.844 1 64.12 303 PRO B O 1
ATOM 4557 N N . ARG B 1 304 ? 2.762 30.422 -6.32 1 62.12 304 ARG B N 1
ATOM 4558 C CA . ARG B 1 304 ? 3.693 30.719 -5.238 1 62.12 304 ARG B CA 1
ATOM 4559 C C . ARG B 1 304 ? 4.754 29.625 -5.113 1 62.12 304 ARG B C 1
ATOM 4561 O O . ARG B 1 304 ? 5.832 29.859 -4.562 1 62.12 304 ARG B O 1
ATOM 4568 N N . ILE B 1 305 ? 4.445 28.547 -5.664 1 58.62 305 ILE B N 1
ATOM 4569 C CA . ILE B 1 305 ? 5.336 27.406 -5.543 1 58.62 305 ILE B CA 1
ATOM 4570 C C . ILE B 1 305 ? 6.465 27.516 -6.562 1 58.62 305 ILE B C 1
ATOM 4572 O O . ILE B 1 305 ? 7.555 26.984 -6.352 1 58.62 305 ILE B O 1
ATOM 4576 N N . ARG B 1 306 ? 6.301 28.266 -7.672 1 57.62 306 ARG B N 1
ATOM 4577 C CA . ARG B 1 306 ? 7.305 28.453 -8.719 1 57.62 306 ARG B CA 1
ATOM 4578 C C . ARG B 1 306 ? 8.586 29.047 -8.148 1 57.62 306 ARG B C 1
ATOM 4580 O O . ARG B 1 306 ? 9.664 28.859 -8.711 1 57.62 306 ARG B O 1
ATOM 4587 N N . TYR B 1 307 ? 8.484 29.719 -7.027 1 48.88 307 TYR B N 1
ATOM 4588 C CA . TYR B 1 307 ? 9.625 30.5 -6.562 1 48.88 307 TYR B CA 1
ATOM 4589 C C . TYR B 1 307 ? 10.453 29.703 -5.559 1 48.88 307 TYR B C 1
ATOM 4591 O O . TYR B 1 307 ? 11.531 30.141 -5.156 1 48.88 307 TYR B O 1
ATOM 4599 N N . GLY B 1 308 ? 9.977 28.594 -5.125 1 45.41 308 GLY B N 1
ATOM 4600 C CA . GLY B 1 308 ? 10.852 27.922 -4.172 1 45.41 308 GLY B CA 1
ATOM 4601 C C . GLY B 1 308 ? 11.656 26.797 -4.785 1 45.41 308 GLY B C 1
ATOM 4602 O O . GLY B 1 308 ? 11.312 26.297 -5.855 1 45.41 308 GLY B O 1
#

Nearest PDB structures (foldseek):
  8wd9-assembly1_B  TM=9.264E-01  e=5.012E-30  Mycobacterium tuberculosis H37Rv
  8wda-assembly1_B  TM=9.278E-01  e=8.535E-29  Mycobacterium tuberculosis H37Rv
  8j5q-assembly1_B  TM=8.383E-01  e=3.450E-13  Mycobacterium tuberculosis H37Rv
  8xfc-assembly1_C  TM=7.483E-01  e=3.032E-04  Mycobacterium tuberculosis H37Rv
  3tuz-assembly2_F  TM=7.861E-01  e=3.264E-03  Escherichia coli K-12

InterPro domains:
  IPR000515 ABC transporter type 1, transmembrane domain MetI-like [PF00528] (113-306)
  IPR000515 ABC transporter type 1, transmembrane domain MetI-like [PS50928] (95-298)
  IPR000515 ABC transporter type 1, transmembrane domain MetI-like [cd06261] (95-292)
  IPR035906 MetI-like superfamily [G3DSA:1.10.3720.10] (86-302)
  IPR035906 MetI-like superfamily [SSF161098] (91-289)
  IPR045621 ABC transporter type 1, GsiC-like, N-terminal domain [PF19300] (4-77)

Sequence (616 aa):
MGWYVARRVAVMVPVFLGATLLIYGMVFLLPGDPVAALAGDRPLTPAVAAQLRSHYHLDDPFLVQYLRYLGGILHGDLGRAYSGLPVSAVLAHAFPVTIRLALIALAVEAVLGIGFGVIAGLRQGGIFDSAVLVTGLVIIAIPIFVLGFLAQFLFGVQLEIAPVTVGERASVGRLLLPGIVLGAMSFAYVVRLTRSAVAANAHADYVRTATAKGLSRPRVVTVHILRNSLIPVVTFLGADLGALMGGAIVTEGIFNIHGVGGVLYQAVTRQETPTVVSIVTVLVLIYLITNLLVDLLYAALDPRIRYGMGWYVARRVAVMVPVFLGATLLIYGMVFLLPGDPVAALAGDRPLTPAVAAQLRSHYHLDDPFLVQYLRYLGGILHGDLGRAYSGLPVSAVLAHAFPVTIRLALIALAVEAVLGIGFGVIAGLRQGGIFDSAVLVTGLVIIAIPIFVLGFLAQFLFGVQLEIAPVTVGERASVGRLLLPGIVLGAMSFAYVVRLTRSAVAANAHADYVRTATAKGLSRPRVVTVHILRNSLIPVVTFLGADLGALMGGAIVTEGIFNIHGVGGVLYQAVTRQETPTVVSIVTVLVLIYLITNLLVDLLYAALDPRIRYG

Organism: Mycobacterium bovis (strain ATCC BAA-935 / AF2122/97) (NCBI:txid233413)

Foldseek 3Di:
DVVLLVVLVVVLVCVLCVVLVVLLCVQLVDPDDSLCSLCVPHDDDPVVSVQCCVVQVSVDDSVVSSVVCVVCVVVVQLDAFPVGHGLSVLQVLFQVLLLLLLVLLLCLLCCLQLVLLLVLLVVPPDPSVVVLLVVLVVLQVDDLLVVLLVLLCPCCVPVNVAPSACPRPSDNRNSNSLSNSNSSNCNNVSSNLLSVQLNVQCPDPVLVVCVVVPDDPVCSSVPRRNLRSCLVSLLVSLLSSLVSSCDDQSSCVRRVRRHLNVVLVVCVVVSVSSSNSSSVSVSSVVSSVSSSVSVVVSCVSDVVVVVD/DVVLLVVLVVVLVCVLCVVLVVLLCVQLVDPDDSLCSLCVPHDDDPVVSVQCCVVQVSVDDSVVSSVVCVVCVVVVQLDAFPVGHGLSVLQVQFQVLLLLLLVLLLCLLCCLQLVLLLVLLVVPPDPSVVVLLVVLVVLQVDDLLVVLLVLLCVCCVPVNVAPSACPRPSDNRNSNSLSNSNSSNCNNVSSNLLSVQLNVQCPDPVLVVCVVVPDDPVCSSVPRRNLRSCLVSLLVSLLSSLVSSCDDQSSCVRRVRRHLNVVLVVCVVVSVSSSNSSSVSVSSVVSSVSSSVSVVVSCVSDVVVVVD

pLDDT: mean 87.07, std 8.16, range [45.31, 97.31]

Solvent-accessible surface ar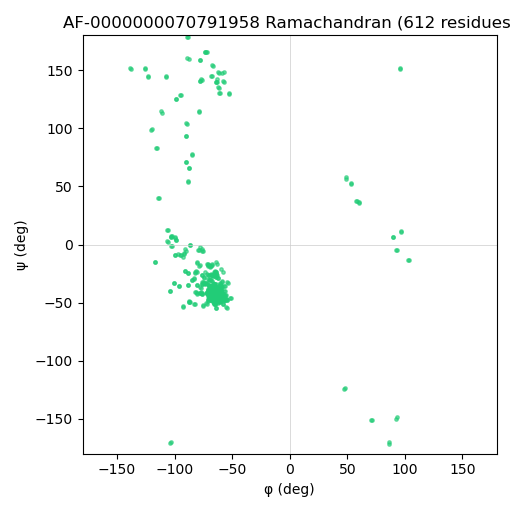ea (backbone atoms only — not comparable to full-atom values): 31229 Å² total; per-residue (Å²): 106,68,65,52,50,49,52,54,50,57,58,44,49,58,31,52,52,47,36,44,48,50,52,45,38,56,66,59,67,45,85,75,56,52,61,58,60,59,27,62,93,46,83,61,52,69,67,57,43,51,48,49,37,61,73,49,34,67,87,47,60,66,70,58,25,50,52,50,50,53,53,31,46,77,71,64,46,50,53,58,33,94,88,62,48,44,41,52,58,55,46,64,60,11,42,60,40,29,49,51,36,37,49,44,12,48,48,43,18,47,53,52,8,41,52,53,6,44,56,23,13,76,37,63,89,38,70,62,24,50,49,53,53,43,52,27,50,20,52,68,54,44,57,64,66,56,52,42,49,45,46,35,44,34,39,14,67,71,65,55,79,40,63,53,53,30,45,88,67,65,44,69,79,43,35,43,64,63,10,47,50,57,9,50,72,50,20,38,55,37,19,50,51,23,15,52,33,28,40,57,37,64,72,30,70,72,44,54,51,44,49,71,72,63,53,52,69,69,51,45,43,57,63,58,26,41,58,64,22,40,52,68,46,50,52,48,50,32,55,49,49,26,55,37,66,60,32,51,44,65,60,25,61,70,29,44,37,64,23,47,20,44,54,48,50,48,29,56,75,67,52,33,59,68,45,38,44,38,54,48,45,51,41,35,50,49,31,53,50,45,42,49,51,38,50,51,51,44,34,69,74,38,63,77,53,60,77,106,106,69,63,50,49,49,54,53,50,58,58,44,49,59,32,51,51,48,35,43,47,50,52,44,38,56,68,59,67,45,85,77,56,54,60,59,61,57,26,62,92,47,83,60,52,68,68,57,42,52,47,49,38,61,76,49,33,66,86,47,59,68,70,57,24,51,51,49,51,51,53,31,46,78,71,64,47,50,54,56,35,95,89,62,47,45,41,54,60,55,46,63,61,10,42,60,43,30,49,52,36,38,50,43,11,48,49,44,19,47,53,52,9,41,53,52,6,44,55,23,13,76,36,62,89,37,70,63,26,52,49,52,52,44,50,27,50,20,52,69,54,44,57,63,66,55,53,41,48,47,46,35,44,32,37,14,66,70,64,56,77,39,63,50,51,30,44,88,66,66,42,70,79,44,33,43,62,63,11,45,50,56,9,49,73,48,19,36,55,37,20,50,50,24,16,53,32,28,39,58,38,63,72,31,69,70,45,52,50,43,49,71,71,63,52,53,68,70,54,45,43,58,64,57,26,41,58,65,21,40,52,68,45,50,53,50,51,28,53,48,49,27,56,38,65,60,31,51,43,65,61,24,60,69,29,44,36,62,23,46,19,44,53,49,49,49,28,55,75,66,52,33,59,68,46,38,45,39,54,49,45,51,42,36,51,50,31,52,51,44,42,49,52,37,51,52,51,46,35,69,73,38,62,76,54,59,77,108

Secondary structure (DSSP, 8-state):
-HHHHHHHHHHHHHHHHHHHHHHHHHHHS-SS-HHHHHHTTSPPPHHHHHHHHHHTTTTS-HHHHHHHHHHHHHTT---B-TTS-BHHHHHHHHHHHHHHHHHHHHHHHHHHHHHHHHHHHHTTTSHHHHHHHHHHHHHHHS-HHHHHHHHIIIIIIIS-SS-S--BS---HHHHHHHHHHHHHHHHHHHHHHHHHHHHHHHTSHHHHHHHHTT--HHHIIIIIIHHHHHHHHHHHHHHHHHHHTT--HHHHHHTTB-SHHHHHHHHHHTT-HHHHHHHHHHHHHHHHHHHHHHHHHHHHH-GGGGG-/-HHHHHHHHHHHHHHHHHHHHHHHHHHHS-SS-HHHHHHTTSPPPHHHHHHHHHHTTTTS-HHHHHHHHHHHHHTT---B-TTS-BHHHHHHHHHHHHHHHHHHHHHHHHHHHHHHHHHHHHTTTSHHHHHHHHHHHHHHHS-HHHHHHHHIIIIIIIS-SS-S--BS---HHHHHHHHHHHHHHHHHHHHHHHHHHHHHHHTSHHHHHHHHTT--HHHIIIIIIHHHHHHHHHHHHHHHHHHHTT--HHHHHHTTB-SHHHHHHHHHHTT-HHHHHHHHHHHHHHHHHHHHHHHHHHHHH-GGGGG-